Protein AF-0000000068895083 (afdb_homodimer)

Foldseek 3Di:
DQPDQLQLAQEEEEEEPAAPDPQANFVVVSVVSPHDVPHYTGYDYQWLQRQVVQVVVVVCCVVPVVRFKYKGKYWYDLLVQADCVPPVPNVFEFGDMFIDIDGDDPPVPAFFLFKFKDFDQVCQVAKHWDKDFQPPVPPVPPDPDPPPPPPTDDIDTHHIHHNVVVQLVCLLPVFLVQLVVGCVSSVHDPVLAQAEFEQPRDDVSQVSNCVVNVHDPVRYFAPCVPGGRNINRGRRVSVVVCVVVVNQDAQHWYWYKTADRSRIIMITTGGHD/DQPDQLQLAQEEEEEEPAAPDPQANFVVVSVVSPHDVPHYTGYDYQWLQRQVVQVVVVVCCVVPVVRFKYKGKYWYDLLVQADCVPPVPNVFEFTDMFIDIDGDDPPVPAFFLFKFKDFDQVCQVAKHWAKDFQPPCPPVPPDPDPPPPPPTDDIDTHHIHHDVVVQLVCLLPVFLVQLVVGCVSSVHDPVLAQAEFEQPRDDVSQVSNCVVSVHDPVRYFADCVPGGRNINRGRRVSVVVCVVVVNQDAQHWYWYKTADRSRIIMITTGGHD

InterPro domains:
  IPR013747 Beta-ketoacyl-[acyl-carrier-protein] synthase III, C-terminal [PF08541] (183-272)
  IPR013751 Beta-ketoacyl-[acyl-carrier-protein] synthase III, N-terminal [PF08545] (42-121)
  IPR016039 Thiolase-like [G3DSA:3.40.47.10] (1-273)
  IPR016039 Thiolase-like [SSF53901] (2-272)

Sequence (546 aa):
MAEVDPEDVDLVLMCTSTPDDLFGAAPQIQKALGCTKNPLAYDITAACSGFVLGLVSAACHIRGGGFKNVLVIGADSLSRFVDWIDRGSCILFGDAAGALVVQACDIEDDGLFSFDVHSDGDGRRHLNASIKDSQTNGELSSHGSVLGDFPPKQASYSCIQMNGKEVFRFAVKSVPQSIESALQKAGLPASSIDWLLLHQANQRIIDSVATRLQFPPERVISNLANYGNTSAASIPLALDEAVRSGKVKPGHTIAASGFGAGLTWGSAIIRWRMAEVDPEDVDLVLMCTSTPDDLFGAAPQIQKALGCTKNPLAYDITAACSGFVLGLVSAACHIRGGGFKNVLVIGADSLSRFVDWIDRGSCILFGDAAGALVVQACDIEDDGLFSFDVHSDGDGRRHLNASIKDSQTNGELSSHGSVLGDFPPKQASYSCIQMNGKEVFRFAVKSVPQSIESALQKAGLPASSIDWLLLHQANQRIIDSVATRLQFPPERVISNLANYGNTSAASIPLALDEAVRSGKVKPGHTIAASGFGAGLTWGSAIIRWR

Solvent-accessible surface area (backbone atoms only — not comparable to full-atom values): 26878 Å² total; per-residue (Å²): 134,83,84,67,56,47,70,60,42,47,32,33,40,29,10,30,48,50,54,61,20,53,32,36,44,21,15,46,51,44,42,75,62,58,37,77,78,30,33,27,32,31,23,33,20,25,24,23,13,10,32,53,52,39,51,54,48,45,48,6,31,31,66,38,61,70,45,47,28,28,40,35,29,10,33,24,52,49,70,44,34,47,46,73,81,39,75,91,55,42,76,41,56,19,65,41,63,22,61,48,76,48,65,63,67,58,80,93,65,59,33,72,58,28,59,28,67,30,16,39,24,75,41,33,84,35,25,45,18,40,52,38,72,46,62,66,84,53,67,70,65,81,76,79,67,82,79,56,77,72,69,72,51,67,40,36,54,44,47,62,43,70,39,63,69,61,50,48,55,48,46,52,54,50,48,49,53,28,45,52,50,12,29,56,70,47,70,47,61,78,84,63,49,60,31,43,38,46,40,39,72,49,70,68,53,53,53,48,31,32,54,74,66,69,45,63,70,90,36,48,58,79,55,41,93,79,49,34,20,16,41,14,7,29,46,39,39,42,48,50,52,34,39,76,71,58,73,50,45,74,68,38,26,33,42,35,34,17,49,40,30,32,23,21,35,31,16,36,34,32,42,41,117,134,83,84,66,57,46,70,60,42,46,33,35,41,29,9,32,47,50,54,59,20,53,33,37,44,21,16,45,50,44,41,74,61,59,38,77,79,31,34,27,33,31,21,34,19,25,24,22,14,11,32,52,52,38,52,53,48,47,48,7,31,31,68,38,60,72,44,47,28,28,38,35,28,9,32,23,51,50,71,44,35,48,47,74,82,41,76,89,53,43,76,41,56,19,64,41,63,22,62,48,75,50,63,62,68,57,78,93,64,59,35,72,60,29,59,29,66,30,16,39,24,75,40,33,85,35,26,44,19,40,52,38,72,47,60,66,81,54,66,72,66,83,76,80,67,82,78,57,76,72,69,72,53,66,39,35,54,43,48,62,44,70,39,63,69,60,49,48,55,47,47,53,54,50,48,48,51,27,45,50,49,10,30,58,72,46,71,45,61,78,84,63,47,57,31,40,36,48,38,40,72,48,69,68,53,53,52,48,30,32,56,75,66,68,45,65,69,91,35,48,57,78,58,40,93,79,49,34,20,15,42,13,6,29,46,39,39,42,49,50,54,34,40,76,70,59,72,50,46,74,69,38,27,32,42,35,34,16,50,40,32,32,23,21,36,31,18,37,35,31,42,41,118

Structure (mmCIF, N/CA/C/O backbone):
data_AF-0000000068895083-model_v1
#
loop_
_entity.id
_entity.type
_entity.pdbx_description
1 polymer '(rape) hypothetical protein'
#
loop_
_atom_site.group_PDB
_atom_site.id
_atom_site.type_symbol
_atom_site.label_atom_id
_atom_site.label_alt_id
_atom_site.label_comp_id
_atom_site.label_asym_id
_atom_site.label_entity_id
_atom_site.label_seq_id
_atom_site.pdbx_PDB_ins_code
_atom_site.Cartn_x
_atom_site.Cartn_y
_atom_site.Cartn_z
_atom_site.occupancy
_atom_site.B_iso_or_equiv
_atom_site.auth_seq_id
_atom_site.auth_comp_id
_atom_site.auth_asym_id
_atom_site.auth_atom_id
_atom_site.pdbx_PDB_model_num
ATOM 1 N N . MET A 1 1 ? 1.773 19.891 -15.195 1 70.06 1 MET A N 1
ATOM 2 C CA . MET A 1 1 ? 2.779 20.484 -14.312 1 70.06 1 MET A CA 1
ATOM 3 C C . MET A 1 1 ? 4.059 19.656 -14.32 1 70.06 1 MET A C 1
ATOM 5 O O . MET A 1 1 ? 5.152 20.188 -14.508 1 70.06 1 MET A O 1
ATOM 9 N N . ALA A 1 2 ? 4.031 18.359 -14.18 1 75.88 2 ALA A N 1
ATOM 10 C CA . ALA A 1 2 ? 5.254 17.562 -14.078 1 75.88 2 ALA A CA 1
ATOM 11 C C . ALA A 1 2 ? 5.91 17.391 -15.445 1 75.88 2 ALA A C 1
ATOM 13 O O . ALA A 1 2 ? 7.086 17.031 -15.539 1 75.88 2 ALA A O 1
ATOM 14 N N . GLU A 1 3 ? 5.156 17.672 -16.547 1 86.81 3 GLU A N 1
ATOM 15 C CA . GLU A 1 3 ? 5.656 17.562 -17.906 1 86.81 3 GLU A CA 1
ATOM 16 C C . GLU A 1 3 ? 6.234 16.172 -18.172 1 86.81 3 GLU A C 1
ATOM 18 O O . GLU A 1 3 ? 7.316 16.047 -18.75 1 86.81 3 GLU A O 1
ATOM 23 N N . VAL A 1 4 ? 5.672 15.203 -17.594 1 92.38 4 VAL A N 1
ATOM 24 C CA . VAL A 1 4 ? 5.996 13.805 -17.859 1 92.38 4 VAL A CA 1
ATOM 25 C C . VAL A 1 4 ? 4.898 13.18 -18.719 1 92.38 4 VAL A C 1
ATOM 27 O O . VAL A 1 4 ? 3.715 13.266 -18.391 1 92.38 4 VAL A O 1
ATOM 30 N N . ASP A 1 5 ? 5.273 12.617 -19.812 1 95.38 5 ASP A N 1
ATOM 31 C CA . ASP A 1 5 ? 4.324 11.922 -20.688 1 95.38 5 ASP A CA 1
ATOM 32 C C . ASP A 1 5 ? 3.717 10.719 -19.969 1 95.38 5 ASP A C 1
ATOM 34 O O . ASP A 1 5 ? 4.422 9.969 -19.281 1 95.38 5 ASP A O 1
ATOM 38 N N . PRO A 1 6 ? 2.416 10.578 -20.094 1 95.19 6 PRO A N 1
ATOM 39 C CA . PRO A 1 6 ? 1.775 9.414 -19.484 1 95.19 6 PRO A CA 1
ATOM 40 C C . PRO A 1 6 ? 2.479 8.102 -19.828 1 95.19 6 PRO A C 1
ATOM 42 O O . PRO A 1 6 ? 2.52 7.188 -19 1 95.19 6 PRO A O 1
ATOM 45 N N . GLU A 1 7 ? 3.09 8 -20.922 1 95.56 7 GLU A N 1
ATOM 46 C CA . GLU A 1 7 ? 3.76 6.785 -21.359 1 95.56 7 GLU A CA 1
ATOM 47 C C . GLU A 1 7 ? 5.059 6.555 -20.594 1 95.56 7 GLU A C 1
ATOM 49 O O . GLU A 1 7 ? 5.598 5.449 -20.594 1 95.56 7 GLU A O 1
ATOM 54 N N . ASP A 1 8 ? 5.523 7.609 -19.984 1 97.38 8 ASP A N 1
ATOM 55 C CA . ASP A 1 8 ? 6.785 7.504 -19.266 1 97.38 8 ASP A CA 1
ATOM 56 C C . ASP A 1 8 ? 6.547 7.18 -17.797 1 97.38 8 ASP A C 1
ATOM 58 O O . ASP A 1 8 ? 7.488 6.859 -17.062 1 97.38 8 ASP A O 1
ATOM 62 N N . VAL A 1 9 ? 5.273 7.199 -17.359 1 98.06 9 VAL A N 1
ATOM 63 C CA . VAL A 1 9 ? 4.949 6.793 -16 1 98.06 9 VAL A CA 1
ATOM 64 C C . VAL A 1 9 ? 5.043 5.273 -15.875 1 98.06 9 VAL A C 1
ATOM 66 O O . VAL A 1 9 ? 4.406 4.543 -16.641 1 98.06 9 VAL A O 1
ATOM 69 N N . ASP A 1 10 ? 5.844 4.816 -14.938 1 98.06 10 ASP A N 1
ATOM 70 C CA . ASP A 1 10 ? 5.988 3.367 -14.883 1 98.06 10 ASP A CA 1
ATOM 71 C C . ASP A 1 10 ? 5.473 2.812 -13.562 1 98.06 10 ASP A C 1
ATOM 73 O O . ASP A 1 10 ? 5.398 1.596 -13.375 1 98.06 10 ASP A O 1
ATOM 77 N N . LEU A 1 11 ? 5.07 3.73 -12.625 1 98.81 11 LEU A N 1
ATOM 78 C CA . LEU A 1 11 ? 4.445 3.311 -11.375 1 98.81 11 LEU A CA 1
ATOM 79 C C . LEU A 1 11 ? 3.477 4.371 -10.867 1 98.81 11 LEU A C 1
ATOM 81 O O . LEU A 1 11 ? 3.811 5.559 -10.844 1 98.81 11 LEU A O 1
ATOM 85 N N . VAL A 1 12 ? 2.283 3.988 -10.531 1 98.81 12 VAL A N 1
ATOM 86 C CA . VAL A 1 12 ? 1.29 4.84 -9.891 1 98.81 12 VAL A CA 1
ATOM 87 C C . VAL A 1 12 ? 1.004 4.328 -8.484 1 98.81 12 VAL A C 1
ATOM 89 O O . VAL A 1 12 ? 0.55 3.193 -8.305 1 98.81 12 VAL A O 1
ATOM 92 N N . LEU A 1 13 ? 1.306 5.129 -7.488 1 98.88 13 LEU A N 1
ATOM 93 C CA . LEU A 1 13 ? 0.979 4.84 -6.098 1 98.88 13 LEU A CA 1
ATOM 94 C C . LEU A 1 13 ? -0.183 5.707 -5.621 1 98.88 13 LEU A C 1
ATOM 96 O O . LEU A 1 13 ? -0.051 6.93 -5.52 1 98.88 13 LEU A O 1
ATOM 100 N N . MET A 1 14 ? -1.278 5.09 -5.379 1 98.88 14 MET A N 1
ATOM 101 C CA . MET A 1 14 ? -2.451 5.781 -4.848 1 98.88 14 MET A CA 1
ATOM 102 C C . MET A 1 14 ? -2.537 5.621 -3.334 1 98.88 14 MET A C 1
ATOM 104 O O . MET A 1 14 ? -2.928 4.562 -2.838 1 98.88 14 MET A O 1
ATOM 108 N N . CYS A 1 15 ? -2.207 6.664 -2.645 1 98.94 15 CYS A N 1
ATOM 109 C CA . CYS A 1 15 ? -2.338 6.672 -1.191 1 98.94 15 CYS A CA 1
ATOM 110 C C . CYS A 1 15 ? -3.738 7.098 -0.771 1 98.94 15 CYS A C 1
ATOM 112 O O . CYS A 1 15 ? -4.094 8.273 -0.883 1 98.94 15 CYS A O 1
ATOM 114 N N . THR A 1 16 ? -4.535 6.109 -0.3 1 98.81 16 THR A N 1
ATOM 115 C CA . THR A 1 16 ? -5.934 6.387 0.008 1 98.81 16 THR A CA 1
ATOM 116 C C . THR A 1 16 ? -6.465 5.406 1.047 1 98.81 16 THR A C 1
ATOM 118 O O . THR A 1 16 ? -5.953 4.289 1.174 1 98.81 16 THR A O 1
ATOM 121 N N . SER A 1 17 ? -7.418 5.871 1.796 1 98.5 17 SER A N 1
ATOM 122 C CA . SER A 1 17 ? -8.195 5.008 2.676 1 98.5 17 SER A CA 1
ATOM 123 C C . SER A 1 17 ? -9.625 4.836 2.162 1 98.5 17 SER A C 1
ATOM 125 O O . SER A 1 17 ? -10.398 4.059 2.721 1 98.5 17 SER A O 1
ATOM 127 N N . THR A 1 18 ? -10.008 5.531 1.107 1 97.62 18 THR A N 1
ATOM 128 C CA . THR A 1 18 ? -11.383 5.539 0.63 1 97.62 18 THR A CA 1
ATOM 129 C C . THR A 1 18 ? -11.438 5.277 -0.872 1 97.62 18 THR A C 1
ATOM 131 O O . THR A 1 18 ? -12.039 6.055 -1.621 1 97.62 18 THR A O 1
ATOM 134 N N . PRO A 1 19 ? -10.852 4.164 -1.29 1 97.75 19 PRO A N 1
ATOM 135 C CA . PRO A 1 19 ? -10.898 3.893 -2.729 1 97.75 19 PRO A CA 1
ATOM 136 C C . PRO A 1 19 ? -12.312 3.658 -3.238 1 97.75 19 PRO A C 1
ATOM 138 O O . PRO A 1 19 ? -13.188 3.232 -2.477 1 97.75 19 PRO A O 1
ATOM 141 N N . ASP A 1 20 ? -12.547 3.869 -4.523 1 96.5 20 ASP A N 1
ATOM 142 C CA . ASP A 1 20 ? -13.852 3.678 -5.141 1 96.5 20 ASP A CA 1
ATOM 143 C C . ASP A 1 20 ? -14.102 2.203 -5.457 1 96.5 20 ASP A C 1
ATOM 145 O O . ASP A 1 20 ? -15.188 1.836 -5.918 1 96.5 20 ASP A O 1
ATOM 149 N N . ASP A 1 21 ? -13.094 1.43 -5.273 1 98 21 ASP A N 1
ATOM 150 C CA . ASP A 1 21 ? -13.141 -0.014 -5.48 1 98 21 ASP A CA 1
ATOM 151 C C . ASP A 1 21 ? -12.391 -0.758 -4.383 1 98 21 ASP A C 1
ATOM 153 O O . ASP A 1 21 ? -11.258 -0.404 -4.047 1 98 21 ASP A O 1
ATOM 157 N N . LEU A 1 22 ? -13.086 -1.75 -3.836 1 97.38 22 LEU A N 1
ATOM 158 C CA . LEU A 1 22 ? -12.531 -2.549 -2.75 1 97.38 22 LEU A CA 1
ATOM 159 C C . LEU A 1 22 ? -11.148 -3.08 -3.119 1 97.38 22 LEU A C 1
ATOM 161 O O . LEU A 1 22 ? -10.281 -3.211 -2.254 1 97.38 22 LEU A O 1
ATOM 165 N N . PHE A 1 23 ? -10.836 -3.311 -4.367 1 98.38 23 PHE A N 1
ATOM 166 C CA . PHE A 1 23 ? -9.617 -3.947 -4.84 1 98.38 23 PHE A CA 1
ATOM 167 C C . PHE A 1 23 ? -8.578 -2.902 -5.223 1 98.38 23 PHE A C 1
ATOM 169 O O . PHE A 1 23 ? -7.5 -3.242 -5.719 1 98.38 23 PHE A O 1
ATOM 176 N N . GLY A 1 24 ? -8.852 -1.625 -4.945 1 97.75 24 GLY A N 1
ATOM 177 C CA . GLY A 1 24 ? -7.918 -0.548 -5.242 1 97.75 24 GLY A CA 1
ATOM 178 C C . GLY A 1 24 ? -8.406 0.384 -6.332 1 97.75 24 GLY A C 1
ATOM 179 O O . GLY A 1 24 ? -9.312 0.032 -7.094 1 97.75 24 GLY A O 1
ATOM 180 N N . ALA A 1 25 ? -7.816 1.555 -6.441 1 97.69 25 ALA A N 1
ATOM 181 C CA . ALA A 1 25 ? -8.258 2.588 -7.375 1 97.69 25 ALA A CA 1
ATOM 182 C C . ALA A 1 25 ? -7.125 2.99 -8.32 1 97.69 25 ALA A C 1
ATOM 184 O O . ALA A 1 25 ? -7.363 3.619 -9.352 1 97.69 25 ALA A O 1
ATOM 185 N N . ALA A 1 26 ? -5.926 2.623 -8.023 1 98.81 26 ALA A N 1
ATOM 186 C CA . ALA A 1 26 ? -4.746 3.127 -8.727 1 98.81 26 ALA A CA 1
ATOM 187 C C . ALA A 1 26 ? -4.805 2.789 -10.211 1 98.81 26 ALA A C 1
ATOM 189 O O . ALA A 1 26 ? -4.527 3.641 -11.055 1 98.81 26 ALA A O 1
ATOM 190 N N . PRO A 1 27 ? -5.199 1.546 -10.578 1 98.5 27 PRO A N 1
ATOM 191 C CA . PRO A 1 27 ? -5.211 1.224 -12.008 1 98.5 27 PRO A CA 1
ATOM 192 C C . PRO A 1 27 ? -6.16 2.115 -12.805 1 98.5 27 PRO A C 1
ATOM 194 O O . PRO A 1 27 ? -5.906 2.396 -13.977 1 98.5 27 PRO A O 1
ATOM 197 N N . GLN A 1 28 ? -7.188 2.604 -12.18 1 97.5 28 GLN A N 1
ATOM 198 C CA . GLN A 1 28 ? -8.117 3.486 -12.875 1 97.5 28 GLN A CA 1
ATOM 199 C C . GLN A 1 28 ? -7.469 4.832 -13.188 1 97.5 28 GLN A C 1
ATOM 201 O O . GLN A 1 28 ? -7.828 5.488 -14.164 1 97.5 28 GLN A O 1
ATOM 206 N N . ILE A 1 29 ? -6.578 5.215 -12.312 1 97.69 29 ILE A N 1
ATOM 207 C CA . ILE A 1 29 ? -5.859 6.461 -12.555 1 97.69 29 ILE A CA 1
ATOM 208 C C . ILE A 1 29 ? -4.949 6.305 -13.773 1 97.69 29 ILE A C 1
ATOM 210 O O . ILE A 1 29 ? -4.871 7.203 -14.617 1 97.69 29 ILE A O 1
ATOM 214 N N . GLN A 1 30 ? -4.254 5.184 -13.781 1 96.12 30 GLN A N 1
ATOM 215 C CA . GLN A 1 30 ? -3.408 4.895 -14.938 1 96.12 30 GLN A CA 1
ATOM 216 C C . GLN A 1 30 ? -4.211 4.957 -16.234 1 96.12 30 GLN A C 1
ATOM 218 O O . GLN A 1 30 ? -3.758 5.547 -17.219 1 96.12 30 GLN A O 1
ATOM 223 N N . LYS A 1 31 ? -5.355 4.336 -16.266 1 97 31 LYS A N 1
ATOM 224 C CA . LYS A 1 31 ? -6.242 4.367 -17.422 1 97 31 LYS A CA 1
ATOM 225 C C . LYS A 1 31 ? -6.656 5.793 -17.766 1 97 31 LYS A C 1
ATOM 227 O O . LYS A 1 31 ? -6.582 6.207 -18.922 1 97 31 LYS A O 1
ATOM 232 N N . ALA A 1 32 ? -7.09 6.559 -16.766 1 97.25 32 ALA A N 1
ATOM 233 C CA . ALA A 1 32 ? -7.582 7.918 -16.953 1 97.25 32 ALA A CA 1
ATOM 234 C C . ALA A 1 32 ? -6.488 8.82 -17.516 1 97.25 32 ALA A C 1
ATOM 236 O O . ALA A 1 32 ? -6.777 9.75 -18.266 1 97.25 32 ALA A O 1
ATOM 237 N N . LEU A 1 33 ? -5.246 8.5 -17.172 1 96.31 33 LEU A N 1
ATOM 238 C CA . LEU A 1 33 ? -4.113 9.297 -17.625 1 96.31 33 LEU A CA 1
ATOM 239 C C . LEU A 1 33 ? -3.75 8.938 -19.078 1 96.31 33 LEU A C 1
ATOM 241 O O . LEU A 1 33 ? -3.023 9.68 -19.734 1 96.31 33 LEU A O 1
ATOM 245 N N . GLY A 1 34 ? -4.219 7.746 -19.5 1 95.81 34 GLY A N 1
ATOM 246 C CA . GLY A 1 34 ? -3.939 7.316 -20.859 1 95.81 34 GLY A CA 1
ATOM 247 C C . GLY A 1 34 ? -2.654 6.52 -20.984 1 95.81 34 GLY A C 1
ATOM 248 O O . GLY A 1 34 ? -2.055 6.465 -22.062 1 95.81 34 GLY A O 1
ATOM 249 N N . CYS A 1 35 ? -2.236 5.953 -19.906 1 95.38 35 CYS A N 1
ATOM 250 C CA . CYS A 1 35 ? -1.053 5.102 -19.984 1 95.38 35 CYS A CA 1
ATOM 251 C C . CYS A 1 35 ? -1.323 3.863 -20.828 1 95.38 35 CYS A C 1
ATOM 253 O O . CYS A 1 35 ? -2.277 3.127 -20.562 1 95.38 35 CYS A O 1
ATOM 255 N N . THR A 1 36 ? -0.454 3.545 -21.734 1 94.44 36 THR A N 1
ATOM 256 C CA . THR A 1 36 ? -0.737 2.428 -22.625 1 94.44 36 THR A CA 1
ATOM 257 C C . THR A 1 36 ? 0.295 1.317 -22.453 1 94.44 36 THR A C 1
ATOM 259 O O . THR A 1 36 ? 0.132 0.219 -22.984 1 94.44 36 THR A O 1
ATOM 262 N N . LYS A 1 37 ? 1.349 1.56 -21.672 1 96 37 LYS A N 1
ATOM 263 C CA . LYS A 1 37 ? 2.396 0.559 -21.484 1 96 37 LYS A CA 1
ATOM 264 C C . LYS A 1 37 ? 2.17 -0.257 -20.219 1 96 37 LYS A C 1
ATOM 266 O O . LYS A 1 37 ? 3.086 -0.918 -19.734 1 96 37 LYS A O 1
ATOM 271 N N . ASN A 1 38 ? 1.029 -0.113 -19.625 1 96.94 38 ASN A N 1
ATOM 272 C CA . ASN A 1 38 ? 0.59 -0.896 -18.469 1 96.94 38 ASN A CA 1
ATOM 273 C C . ASN A 1 38 ? 1.534 -0.727 -17.281 1 96.94 38 ASN A C 1
ATOM 275 O O . ASN A 1 38 ? 1.977 -1.713 -16.688 1 96.94 38 ASN A O 1
ATOM 279 N N . PRO A 1 39 ? 1.777 0.542 -16.906 1 98.19 39 PRO A N 1
ATOM 280 C CA . PRO A 1 39 ? 2.586 0.713 -15.695 1 98.19 39 PRO A CA 1
ATOM 281 C C . PRO A 1 39 ? 1.948 0.075 -14.469 1 98.19 39 PRO A C 1
ATOM 283 O O . PRO A 1 39 ? 0.721 -0.021 -14.383 1 98.19 39 PRO A O 1
ATOM 286 N N . LEU A 1 40 ? 2.789 -0.381 -13.57 1 98.75 40 LEU A N 1
ATOM 287 C CA . LEU A 1 40 ? 2.273 -0.869 -12.297 1 98.75 40 LEU A CA 1
ATOM 288 C C . LEU A 1 40 ? 1.47 0.215 -11.586 1 98.75 40 LEU A C 1
ATOM 290 O O . LEU A 1 40 ? 1.85 1.388 -11.602 1 98.75 40 LEU A O 1
ATOM 294 N N . ALA A 1 41 ? 0.334 -0.151 -11 1 98.88 41 ALA A N 1
ATOM 295 C CA . ALA A 1 41 ? -0.497 0.746 -10.203 1 98.88 41 ALA A CA 1
ATOM 296 C C . ALA A 1 41 ? -1.129 0.006 -9.023 1 98.88 41 ALA A C 1
ATOM 298 O O . ALA A 1 41 ? -1.795 -1.015 -9.211 1 98.88 41 ALA A O 1
ATOM 299 N N . TYR A 1 42 ? -0.93 0.509 -7.797 1 98.88 42 TYR A N 1
ATOM 300 C CA . TYR A 1 42 ? -1.561 -0.117 -6.641 1 98.88 42 TYR A CA 1
ATOM 301 C C . TYR A 1 42 ? -1.772 0.895 -5.52 1 98.88 42 TYR A C 1
ATOM 303 O O . TYR A 1 42 ? -1.27 2.018 -5.586 1 98.88 42 TYR A O 1
ATOM 311 N N . ASP A 1 43 ? -2.561 0.551 -4.535 1 98.88 43 ASP A N 1
ATOM 312 C CA . ASP A 1 43 ? -2.904 1.46 -3.447 1 98.88 43 ASP A CA 1
ATOM 313 C C . ASP A 1 43 ? -2.027 1.206 -2.223 1 98.88 43 ASP A C 1
ATOM 315 O O . ASP A 1 43 ? -1.68 0.061 -1.929 1 98.88 43 ASP A O 1
ATOM 319 N N . ILE A 1 44 ? -1.729 2.264 -1.551 1 98.88 44 ILE A N 1
ATOM 320 C CA . ILE A 1 44 ? -1.139 2.262 -0.216 1 98.88 44 ILE A CA 1
ATOM 321 C C . ILE A 1 44 ? -2.139 2.822 0.792 1 98.88 44 ILE A C 1
ATOM 323 O O . ILE A 1 44 ? -2.684 3.912 0.594 1 98.88 44 ILE A O 1
ATOM 327 N N . THR A 1 45 ? -2.367 2.062 1.84 1 98.88 45 THR A N 1
ATOM 328 C CA . THR A 1 45 ? -3.279 2.547 2.869 1 98.88 45 THR A CA 1
ATOM 329 C C . THR A 1 45 ? -2.541 2.762 4.188 1 98.88 45 THR A C 1
ATOM 331 O O . THR A 1 45 ? -2.07 1.805 4.805 1 98.88 45 THR A O 1
ATOM 334 N N . ALA A 1 46 ? -2.445 3.975 4.566 1 98.56 46 ALA A N 1
ATOM 335 C CA . ALA A 1 46 ? -1.884 4.434 5.836 1 98.56 46 ALA A CA 1
ATOM 336 C C . ALA A 1 46 ? -2.529 5.742 6.277 1 98.56 46 ALA A C 1
ATOM 338 O O . ALA A 1 46 ? -1.845 6.648 6.762 1 98.56 46 ALA A O 1
ATOM 339 N N . ALA A 1 47 ? -3.742 5.898 6.008 1 97.81 47 ALA A N 1
ATOM 340 C CA . ALA A 1 47 ? -4.555 7.047 6.402 1 97.81 47 ALA A CA 1
ATOM 341 C C . ALA A 1 47 ? -3.838 8.359 6.086 1 97.81 47 ALA A C 1
ATOM 343 O O . ALA A 1 47 ? -3.367 8.562 4.965 1 97.81 47 ALA A O 1
ATOM 344 N N . CYS A 1 48 ? -3.818 9.273 7.074 1 98.31 48 CYS A N 1
ATOM 345 C CA . CYS A 1 48 ? -3.336 10.633 6.875 1 98.31 48 CYS A CA 1
ATOM 346 C C . CYS A 1 48 ? -1.831 10.648 6.641 1 98.31 48 CYS A C 1
ATOM 348 O O . CYS A 1 48 ? -1.29 11.633 6.121 1 98.31 48 CYS A O 1
ATOM 350 N N . SER A 1 49 ? -1.155 9.602 7.008 1 98.75 49 SER A N 1
ATOM 351 C CA . SER A 1 49 ? 0.282 9.531 6.77 1 98.75 49 SER A CA 1
ATOM 352 C C . SER A 1 49 ? 0.587 8.93 5.398 1 98.75 49 SER A C 1
ATOM 354 O O . SER A 1 49 ? 1.75 8.836 5.004 1 98.75 49 SER A O 1
ATOM 356 N N . GLY A 1 50 ? -0.43 8.578 4.684 1 98.81 50 GLY A N 1
ATOM 357 C CA . GLY A 1 50 ? -0.294 7.805 3.459 1 98.81 50 GLY A CA 1
ATOM 358 C C . GLY A 1 50 ? 0.631 8.445 2.443 1 98.81 50 GLY A C 1
ATOM 359 O O . GLY A 1 50 ? 1.47 7.773 1.843 1 98.81 50 GLY A O 1
ATOM 360 N N . PHE A 1 51 ? 0.494 9.75 2.27 1 98.94 51 PHE A N 1
ATOM 361 C CA . PHE A 1 51 ? 1.251 10.406 1.209 1 98.94 51 PHE A CA 1
ATOM 362 C C . PHE A 1 51 ? 2.746 10.352 1.499 1 98.94 51 PHE A C 1
ATOM 364 O O . PHE A 1 51 ? 3.551 10.102 0.599 1 98.94 51 PHE A O 1
ATOM 371 N N . VAL A 1 52 ? 3.168 10.594 2.727 1 98.94 52 VAL A N 1
ATOM 372 C CA . VAL A 1 52 ? 4.578 10.547 3.096 1 98.94 52 VAL A CA 1
ATOM 373 C C . VAL A 1 52 ? 5.121 9.133 2.889 1 98.94 52 VAL A C 1
ATOM 375 O O . VAL A 1 52 ? 6.234 8.961 2.383 1 98.94 52 VAL A O 1
ATOM 378 N N . LEU A 1 53 ? 4.312 8.18 3.287 1 98.81 53 LEU A N 1
ATOM 379 C CA . LEU A 1 53 ? 4.73 6.797 3.062 1 98.81 53 LEU A CA 1
ATOM 380 C C . LEU A 1 53 ? 4.805 6.488 1.57 1 98.81 53 LEU A C 1
ATOM 382 O O . LEU A 1 53 ? 5.652 5.703 1.137 1 98.81 53 LEU A O 1
ATOM 386 N N . GLY A 1 54 ? 3.854 7.078 0.818 1 98.88 54 GLY A N 1
ATOM 387 C CA . GLY A 1 54 ? 3.932 6.969 -0.63 1 98.88 54 GLY A CA 1
ATOM 388 C C . GLY A 1 54 ? 5.219 7.535 -1.203 1 98.88 54 GLY A C 1
ATOM 389 O O . GLY A 1 54 ? 5.82 6.938 -2.096 1 98.88 54 GLY A O 1
ATOM 390 N N . LEU A 1 55 ? 5.691 8.656 -0.694 1 98.88 55 LEU A N 1
ATOM 391 C CA . LEU A 1 55 ? 6.945 9.258 -1.14 1 98.88 55 LEU A CA 1
ATOM 392 C C . LEU A 1 55 ? 8.125 8.344 -0.834 1 98.88 55 LEU A C 1
ATOM 394 O O . LEU A 1 55 ? 8.977 8.117 -1.694 1 98.88 55 LEU A O 1
ATOM 398 N N . VAL A 1 56 ? 8.125 7.824 0.361 1 98.81 56 VAL A N 1
ATOM 399 C CA . VAL A 1 56 ? 9.195 6.926 0.779 1 98.81 56 VAL A CA 1
ATOM 400 C C . VAL A 1 56 ? 9.18 5.668 -0.085 1 98.81 56 VAL A C 1
ATOM 402 O O . VAL A 1 56 ? 10.234 5.219 -0.552 1 98.81 56 VAL A O 1
ATOM 405 N N . SER A 1 57 ? 7.992 5.148 -0.307 1 98.88 57 SER A N 1
ATOM 406 C CA . SER A 1 57 ? 7.859 3.961 -1.146 1 98.88 57 SER A CA 1
ATOM 407 C C . SER A 1 57 ? 8.336 4.238 -2.57 1 98.88 57 SER A C 1
ATOM 409 O O . SER A 1 57 ? 9.016 3.408 -3.172 1 98.88 57 SER A O 1
ATOM 411 N N . ALA A 1 58 ? 7.926 5.391 -3.088 1 98.88 58 ALA A N 1
ATOM 412 C CA . ALA A 1 58 ? 8.367 5.77 -4.43 1 98.88 58 ALA A CA 1
ATOM 413 C C . ALA A 1 58 ? 9.891 5.797 -4.516 1 98.88 58 ALA A C 1
ATOM 415 O O . ALA A 1 58 ? 10.477 5.246 -5.453 1 98.88 58 ALA A O 1
ATOM 416 N N . ALA A 1 59 ? 10.516 6.387 -3.562 1 98.75 59 ALA A N 1
ATOM 417 C CA . ALA A 1 59 ? 11.977 6.453 -3.537 1 98.75 59 ALA A CA 1
ATOM 418 C C . ALA A 1 59 ? 12.586 5.055 -3.484 1 98.75 59 ALA A C 1
ATOM 420 O O . ALA A 1 59 ? 13.57 4.777 -4.168 1 98.75 59 ALA A O 1
ATOM 421 N N . CYS A 1 60 ? 12 4.18 -2.648 1 98.75 60 CYS A N 1
ATOM 422 C CA . CYS A 1 60 ? 12.492 2.811 -2.545 1 98.75 60 CYS A CA 1
ATOM 423 C C . CYS A 1 60 ? 12.367 2.086 -3.881 1 98.75 60 CYS A C 1
ATOM 425 O O . CYS A 1 60 ? 13.281 1.37 -4.293 1 98.75 60 CYS A O 1
ATOM 427 N N . HIS A 1 61 ? 11.227 2.279 -4.543 1 98.88 61 HIS A N 1
ATOM 428 C CA . HIS A 1 61 ? 11.008 1.632 -5.828 1 98.88 61 HIS A CA 1
ATOM 429 C C . HIS A 1 61 ? 12.008 2.125 -6.871 1 98.88 61 HIS A C 1
ATOM 431 O O . HIS A 1 61 ? 12.461 1.354 -7.719 1 98.88 61 HIS A O 1
ATOM 437 N N . ILE A 1 62 ? 12.328 3.383 -6.805 1 98.75 62 ILE A N 1
ATOM 438 C CA . ILE A 1 62 ? 13.305 3.943 -7.734 1 98.75 62 ILE A CA 1
ATOM 439 C C . ILE A 1 62 ? 14.695 3.422 -7.402 1 98.75 62 ILE A C 1
ATOM 441 O O . ILE A 1 62 ? 15.375 2.855 -8.258 1 98.75 62 ILE A O 1
ATOM 445 N N . ARG A 1 63 ? 15.133 3.51 -6.195 1 98.38 63 ARG A N 1
ATOM 446 C CA . ARG A 1 63 ? 16.484 3.164 -5.762 1 98.38 63 ARG A CA 1
ATOM 447 C C . ARG A 1 63 ? 16.719 1.661 -5.855 1 98.38 63 ARG A C 1
ATOM 449 O O . ARG A 1 63 ? 17.828 1.223 -6.195 1 98.38 63 ARG A O 1
ATOM 456 N N . GLY A 1 64 ? 15.648 0.896 -5.57 1 97.44 64 GLY A N 1
ATOM 457 C CA . GLY A 1 64 ? 15.852 -0.532 -5.387 1 97.44 64 GLY A CA 1
ATOM 458 C C . GLY A 1 64 ? 15.109 -1.378 -6.402 1 97.44 64 GLY A C 1
ATOM 459 O O . GLY A 1 64 ? 15.359 -2.58 -6.52 1 97.44 64 GLY A O 1
ATOM 460 N N . GLY A 1 65 ? 14.195 -0.738 -7.168 1 97.12 65 GLY A N 1
ATOM 461 C CA . GLY A 1 65 ? 13.359 -1.511 -8.078 1 97.12 65 GLY A CA 1
ATOM 462 C C . GLY A 1 65 ? 13.547 -1.121 -9.531 1 97.12 65 GLY A C 1
ATOM 463 O O . GLY A 1 65 ? 13.016 -1.778 -10.43 1 97.12 65 GLY A O 1
ATOM 464 N N . GLY A 1 66 ? 14.234 -0.041 -9.766 1 97.44 66 GLY A N 1
ATOM 465 C CA . GLY A 1 66 ? 14.539 0.348 -11.133 1 97.44 66 GLY A CA 1
ATOM 466 C C . GLY A 1 66 ? 13.445 1.181 -11.773 1 97.44 66 GLY A C 1
ATOM 467 O O . GLY A 1 66 ? 13.484 1.447 -12.977 1 97.44 66 GLY A O 1
ATOM 468 N N . PHE A 1 67 ? 12.453 1.535 -11.07 1 98.62 67 PHE A N 1
ATOM 469 C CA . PHE A 1 67 ? 11.438 2.443 -11.586 1 98.62 67 PHE A CA 1
ATOM 470 C C . PHE A 1 67 ? 12.023 3.832 -11.82 1 98.62 67 PHE A C 1
ATOM 472 O O . PHE A 1 67 ? 13.031 4.195 -11.211 1 98.62 67 PHE A O 1
ATOM 479 N N . LYS A 1 68 ? 11.375 4.641 -12.68 1 98.5 68 LYS A N 1
ATOM 480 C CA . LYS A 1 68 ? 12 5.895 -13.086 1 98.5 68 LYS A CA 1
ATOM 481 C C . LYS A 1 68 ? 11.078 7.082 -12.828 1 98.5 68 LYS A C 1
ATOM 483 O O . LYS A 1 68 ? 11.531 8.148 -12.398 1 98.5 68 LYS A O 1
ATOM 488 N N . ASN A 1 69 ? 9.836 6.973 -13.234 1 98.62 69 ASN A N 1
ATOM 489 C CA . ASN A 1 69 ? 8.82 8.008 -13.062 1 98.62 69 ASN A CA 1
ATOM 490 C C . ASN A 1 69 ? 7.613 7.492 -12.289 1 98.62 69 ASN A C 1
ATOM 492 O O . ASN A 1 69 ? 6.75 6.824 -12.859 1 98.62 69 ASN A O 1
ATOM 496 N N . VAL A 1 70 ? 7.559 7.906 -11.016 1 98.81 70 VAL A N 1
ATOM 497 C CA . VAL A 1 70 ? 6.512 7.395 -10.133 1 98.81 70 VAL A CA 1
ATOM 498 C C . VAL A 1 70 ? 5.52 8.508 -9.805 1 98.81 70 VAL A C 1
ATOM 500 O O . VAL A 1 70 ? 5.914 9.578 -9.328 1 98.81 70 VAL A O 1
ATOM 503 N N . LEU A 1 71 ? 4.262 8.289 -10.141 1 98.75 71 LEU A N 1
ATOM 504 C CA . LEU A 1 71 ? 3.189 9.195 -9.742 1 98.75 71 LEU A CA 1
ATOM 505 C C . LEU A 1 71 ? 2.662 8.828 -8.352 1 98.75 71 LEU A C 1
ATOM 507 O O . LEU A 1 71 ? 2.107 7.746 -8.164 1 98.75 71 LEU A O 1
ATOM 511 N N . VAL A 1 72 ? 2.885 9.688 -7.383 1 98.88 72 VAL A N 1
ATOM 512 C CA . VAL A 1 72 ? 2.379 9.492 -6.027 1 98.88 72 VAL A CA 1
ATOM 513 C C . VAL A 1 72 ? 1.162 10.383 -5.797 1 98.88 72 VAL A C 1
ATOM 515 O O . VAL A 1 72 ? 1.251 11.609 -5.918 1 98.88 72 VAL A O 1
ATOM 518 N N . ILE A 1 73 ? 0.053 9.75 -5.438 1 98.88 73 ILE A N 1
ATOM 519 C CA . ILE A 1 73 ? -1.208 10.469 -5.285 1 98.88 73 ILE A CA 1
ATOM 520 C C . ILE A 1 73 ? -1.72 10.32 -3.857 1 98.88 73 ILE A C 1
ATOM 522 O O . ILE A 1 73 ? -1.733 9.211 -3.311 1 98.88 73 ILE A O 1
ATOM 526 N N . GLY A 1 74 ? -2.025 11.383 -3.195 1 98.88 74 GLY A N 1
ATOM 527 C CA . GLY A 1 74 ? -2.871 11.375 -2.014 1 98.88 74 GLY A CA 1
ATOM 528 C C . GLY A 1 74 ? -4.301 11.789 -2.303 1 98.88 74 GLY A C 1
ATOM 529 O O . GLY A 1 74 ? -4.543 12.859 -2.859 1 98.88 74 GLY A O 1
ATOM 530 N N . ALA A 1 75 ? -5.246 10.906 -1.965 1 98.75 75 ALA A N 1
ATOM 531 C CA . ALA A 1 75 ? -6.648 11.219 -2.24 1 98.75 75 ALA A CA 1
ATOM 532 C C . ALA A 1 75 ? -7.57 10.484 -1.269 1 98.75 75 ALA A C 1
ATOM 534 O O . ALA A 1 75 ? -7.449 9.273 -1.076 1 98.75 75 ALA A O 1
ATOM 535 N N . ASP A 1 76 ? -8.516 11.273 -0.703 1 98.25 76 ASP A N 1
ATOM 536 C CA . ASP A 1 76 ? -9.516 10.648 0.156 1 98.25 76 ASP A CA 1
ATOM 537 C C . ASP A 1 76 ? -10.852 11.383 0.068 1 98.25 76 ASP A C 1
ATOM 539 O O . ASP A 1 76 ? -10.883 12.609 -0.003 1 98.25 76 ASP A O 1
ATOM 543 N N . SER A 1 77 ? -11.914 10.633 0.008 1 96.25 77 SER A N 1
ATOM 544 C CA . SER A 1 77 ? -13.281 11.102 0.206 1 96.25 77 SER A CA 1
ATOM 545 C C . SER A 1 77 ? -13.812 10.695 1.576 1 96.25 77 SER A C 1
ATOM 547 O O . SER A 1 77 ? -14.719 9.867 1.675 1 96.25 77 SER A O 1
ATOM 549 N N . LEU A 1 78 ? -13.344 11.359 2.578 1 94.81 78 LEU A N 1
ATOM 550 C CA . LEU A 1 78 ? -13.672 10.984 3.949 1 94.81 78 LEU A CA 1
ATOM 551 C C . LEU A 1 78 ? -15.125 11.312 4.266 1 94.81 78 LEU A C 1
ATOM 553 O O . LEU A 1 78 ? -15.719 10.711 5.164 1 94.81 78 LEU A O 1
ATOM 557 N N . SER A 1 79 ? -15.703 12.227 3.562 1 92.31 79 SER A N 1
ATOM 558 C CA . SER A 1 79 ? -17.094 12.617 3.766 1 92.31 79 SER A CA 1
ATOM 559 C C . SER A 1 79 ? -18.016 11.414 3.676 1 92.31 79 SER A C 1
ATOM 561 O O . SER A 1 79 ? -19.109 11.406 4.266 1 92.31 79 SER A O 1
ATOM 563 N N . ARG A 1 80 ? -17.594 10.383 3.006 1 92.12 80 ARG A N 1
ATOM 564 C CA . ARG A 1 80 ? -18.375 9.172 2.816 1 92.12 80 ARG A CA 1
ATOM 565 C C . ARG A 1 80 ? -18.438 8.352 4.098 1 92.12 80 ARG A C 1
ATOM 567 O O . ARG A 1 80 ? -19.266 7.449 4.227 1 92.12 80 ARG A O 1
ATOM 574 N N . PHE A 1 81 ? -17.578 8.703 5.059 1 93.31 81 PHE A N 1
ATOM 575 C CA . PHE A 1 81 ? -17.453 7.871 6.246 1 93.31 81 PHE A CA 1
ATOM 576 C C . PHE A 1 81 ? -17.516 8.719 7.512 1 93.31 81 PHE A C 1
ATOM 578 O O . PHE A 1 81 ? -16.969 8.352 8.547 1 93.31 81 PHE A O 1
ATOM 585 N N . VAL A 1 82 ? -18.078 9.867 7.375 1 91.94 82 VAL A N 1
ATOM 586 C CA . VAL A 1 82 ? -18.25 10.773 8.508 1 91.94 82 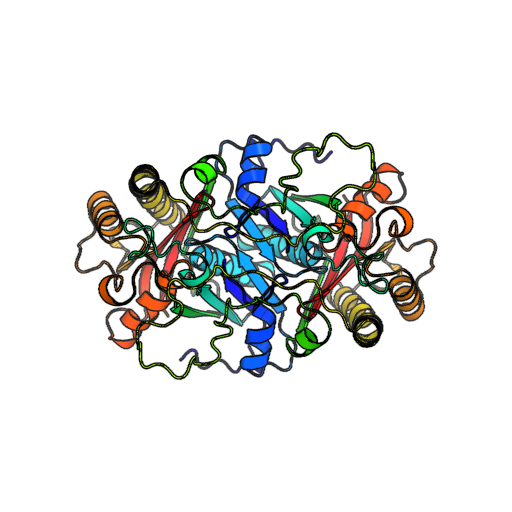VAL A CA 1
ATOM 587 C C . VAL A 1 82 ? -19.672 10.664 9.047 1 91.94 82 VAL A C 1
ATOM 589 O O . VAL A 1 82 ? -20.625 10.523 8.281 1 91.94 82 VAL A O 1
ATOM 592 N N . ASP A 1 83 ? -19.734 10.75 10.398 1 89.69 83 ASP A N 1
ATOM 593 C CA . ASP A 1 83 ? -21.047 10.906 11.031 1 89.69 83 ASP A CA 1
ATOM 594 C C . ASP A 1 83 ? -21.484 12.367 11.023 1 89.69 83 ASP A C 1
ATOM 596 O O . ASP A 1 83 ? -21.062 13.156 11.883 1 89.69 83 ASP A O 1
ATOM 600 N N . TRP A 1 84 ? -22.359 12.68 10.258 1 87.75 84 TRP A N 1
ATOM 601 C CA . TRP A 1 84 ? -22.719 14.07 10 1 87.75 84 TRP A CA 1
ATOM 602 C C . TRP A 1 84 ? -23.609 14.617 11.109 1 87.75 84 TRP A C 1
ATOM 604 O O . TRP A 1 84 ? -23.875 15.82 11.164 1 87.75 84 TRP A O 1
ATOM 614 N N . ILE A 1 85 ? -23.922 13.711 11.938 1 82.75 85 ILE A N 1
ATOM 615 C CA . ILE A 1 85 ? -24.734 14.203 13.047 1 82.75 85 ILE A CA 1
ATOM 616 C C . ILE A 1 85 ? -23.859 14.438 14.266 1 82.75 85 ILE A C 1
ATOM 618 O O . ILE A 1 85 ? -24.297 15.016 15.266 1 82.75 85 ILE A O 1
ATOM 622 N N . ASP A 1 86 ? -22.703 13.922 14.141 1 82.94 86 ASP A N 1
ATOM 623 C CA . ASP A 1 86 ? -21.734 14.227 15.188 1 82.94 86 ASP A CA 1
ATOM 624 C C . ASP A 1 86 ? -21.062 15.57 14.938 1 82.94 86 ASP A C 1
ATOM 626 O O . ASP A 1 86 ? -20.125 15.664 14.148 1 82.94 86 ASP A O 1
ATOM 630 N N . ARG A 1 87 ? -21.344 16.531 15.711 1 77.69 87 ARG A N 1
ATOM 631 C CA . ARG A 1 87 ? -20.859 17.891 15.484 1 77.69 87 ARG A CA 1
ATOM 632 C C . ARG A 1 87 ? -19.375 18 15.836 1 77.69 87 ARG A C 1
ATOM 634 O O . ARG A 1 87 ? -18.688 18.906 15.352 1 77.69 87 ARG A O 1
ATOM 641 N N . GLY A 1 88 ? -18.922 17.172 16.625 1 75 88 GLY A N 1
ATOM 642 C CA . GLY A 1 88 ? -17.531 17.203 17.062 1 75 88 GLY A CA 1
ATOM 643 C C . GLY A 1 88 ? -16.562 16.797 15.961 1 75 88 GLY A C 1
ATOM 644 O O . GLY A 1 88 ? -15.414 17.234 15.953 1 75 88 GLY A O 1
ATOM 645 N N . SER A 1 89 ? -17.078 16.094 14.992 1 76.56 89 SER A N 1
ATOM 646 C CA . SER A 1 89 ? -16.125 15.539 14.031 1 76.56 89 SER A CA 1
ATOM 647 C C . SER A 1 89 ? -16.516 15.898 12.602 1 76.56 89 SER A C 1
ATOM 649 O O . SER A 1 89 ? -15.672 15.938 11.711 1 76.56 89 SER A O 1
ATOM 651 N N . CYS A 1 90 ? -17.781 16.25 12.414 1 79.44 90 CYS A N 1
ATOM 652 C CA . CYS A 1 90 ? -18.266 16.344 11.047 1 79.44 90 CYS A CA 1
ATOM 653 C C . CYS A 1 90 ? -17.688 17.578 10.352 1 79.44 90 CYS A C 1
ATOM 655 O O . CYS A 1 90 ? -17.641 17.641 9.125 1 79.44 90 CYS A O 1
ATOM 657 N N . ILE A 1 91 ? -17.219 18.5 11.055 1 81.12 91 ILE A N 1
ATOM 658 C CA . ILE A 1 91 ? -16.734 19.75 10.469 1 81.12 91 ILE A CA 1
ATOM 659 C C . ILE A 1 91 ? -15.242 19.641 10.172 1 81.12 91 ILE A C 1
ATOM 661 O O . ILE A 1 91 ? -14.68 20.516 9.5 1 81.12 91 ILE A O 1
ATOM 665 N N . LEU A 1 92 ? -14.609 18.562 10.516 1 87.62 92 LEU A N 1
ATOM 666 C CA . LEU A 1 92 ? -13.148 18.469 10.484 1 87.62 92 LEU A CA 1
ATOM 667 C C . LEU A 1 92 ? -12.664 18.016 9.109 1 87.62 92 LEU A C 1
ATOM 669 O O . LEU A 1 92 ? -11.641 18.484 8.625 1 87.62 92 LEU A O 1
ATOM 673 N N . PHE A 1 93 ? -13.445 17.188 8.484 1 92.19 93 PHE A N 1
ATOM 674 C CA . PHE A 1 93 ? -12.875 16.438 7.371 1 92.19 93 PHE A CA 1
ATOM 675 C C . PHE A 1 93 ? -13.281 17.062 6.039 1 92.19 93 PHE A C 1
ATOM 677 O O . PHE A 1 93 ? -14.352 17.656 5.934 1 92.19 93 PHE A O 1
ATOM 684 N N . GLY A 1 94 ? -12.484 17.031 5.109 1 94.19 94 GLY A N 1
ATOM 685 C CA . GLY A 1 94 ? -12.711 17.422 3.727 1 94.19 94 GLY A CA 1
ATOM 686 C C . GLY A 1 94 ? -12.273 16.359 2.729 1 94.19 94 GLY A C 1
ATOM 687 O O . GLY A 1 94 ? -11.586 15.406 3.094 1 94.19 94 GLY A O 1
ATOM 688 N N . ASP A 1 95 ? -12.742 16.516 1.481 1 96.44 95 ASP A N 1
ATOM 689 C CA . ASP A 1 95 ? -12.383 15.633 0.38 1 96.44 95 ASP A CA 1
ATOM 690 C C . ASP A 1 95 ? -11.453 16.344 -0.606 1 96.44 95 ASP A C 1
ATOM 692 O O . ASP A 1 95 ? -11.688 17.484 -0.977 1 96.44 95 ASP A O 1
ATOM 696 N N . ALA A 1 96 ? -10.359 15.711 -0.935 1 98.44 96 ALA A N 1
ATOM 697 C CA . ALA A 1 96 ? -9.43 16.312 -1.889 1 98.44 96 ALA A CA 1
ATOM 698 C C . ALA A 1 96 ? -8.508 15.25 -2.488 1 98.44 96 ALA A C 1
ATOM 700 O O . ALA A 1 96 ? -8.547 14.086 -2.092 1 98.44 96 ALA A O 1
ATOM 701 N N . ALA A 1 97 ? -7.766 15.633 -3.463 1 98.56 97 ALA A N 1
ATOM 702 C CA . ALA A 1 97 ? -6.68 14.859 -4.059 1 98.56 97 ALA A CA 1
ATOM 703 C C . ALA A 1 97 ? -5.508 15.766 -4.43 1 98.56 97 ALA A C 1
ATOM 705 O O . ALA A 1 97 ? -5.691 16.953 -4.711 1 98.56 97 ALA A O 1
ATOM 706 N N . GLY A 1 98 ? -4.332 15.312 -4.348 1 98.25 98 GLY A N 1
ATOM 707 C CA . GLY A 1 98 ? -3.09 15.906 -4.809 1 98.25 98 GLY A CA 1
ATOM 708 C C . GLY A 1 98 ? -2.061 14.883 -5.246 1 98.25 98 GLY A C 1
ATOM 709 O O . GLY A 1 98 ? -2.146 13.711 -4.875 1 98.25 98 GLY A O 1
ATOM 710 N N . ALA A 1 99 ? -1.131 15.281 -6.074 1 98.19 99 ALA A N 1
ATOM 711 C CA . ALA A 1 99 ? -0.163 14.32 -6.598 1 98.19 99 ALA A CA 1
ATOM 712 C C . ALA A 1 99 ? 1.194 14.984 -6.824 1 98.19 99 ALA A C 1
ATOM 714 O O . ALA A 1 99 ? 1.283 16.203 -6.969 1 98.19 99 ALA A O 1
ATOM 715 N N . LEU A 1 100 ? 2.209 14.172 -6.844 1 97.62 100 LEU A N 1
ATOM 716 C CA . LEU A 1 100 ? 3.574 14.508 -7.223 1 97.62 100 LEU A CA 1
ATOM 717 C C . LEU A 1 100 ? 4.184 13.422 -8.094 1 97.62 100 LEU A C 1
ATOM 719 O O . LEU A 1 100 ? 3.838 12.242 -7.961 1 97.62 100 LEU A O 1
ATOM 723 N N . VAL A 1 101 ? 5.016 13.844 -9 1 98.12 101 VAL A N 1
ATOM 724 C CA . VAL A 1 101 ? 5.844 12.891 -9.734 1 98.12 101 VAL A CA 1
ATOM 725 C C . VAL A 1 101 ? 7.238 12.828 -9.117 1 98.12 101 VAL A C 1
ATOM 727 O O . VAL A 1 101 ? 7.879 13.867 -8.914 1 98.12 101 VAL A O 1
ATOM 730 N N . VAL A 1 102 ? 7.637 11.664 -8.727 1 98.5 102 VAL A N 1
ATOM 731 C CA . VAL A 1 102 ? 8.984 11.398 -8.242 1 98.5 102 VAL A CA 1
ATOM 732 C C . VAL A 1 102 ? 9.812 10.734 -9.344 1 98.5 102 VAL A C 1
ATOM 734 O O . VAL A 1 102 ? 9.422 9.688 -9.867 1 98.5 102 VAL A O 1
ATOM 737 N N . GLN A 1 103 ? 10.953 11.32 -9.672 1 98.25 103 GLN A N 1
ATOM 738 C CA . GLN A 1 103 ? 11.711 10.859 -10.828 1 98.25 103 GLN A CA 1
ATOM 739 C C . GLN A 1 103 ? 13.109 10.406 -10.43 1 98.25 103 GLN A C 1
ATOM 741 O O . GLN A 1 103 ? 13.742 11.016 -9.562 1 98.25 103 GLN A O 1
ATOM 746 N N . ALA A 1 104 ? 13.523 9.305 -11.023 1 98.31 104 ALA A N 1
ATOM 747 C CA . ALA A 1 104 ? 14.914 8.875 -10.875 1 98.31 104 ALA A CA 1
ATOM 748 C C . ALA A 1 104 ? 15.875 9.969 -11.328 1 98.31 104 ALA A C 1
ATOM 750 O O . ALA A 1 104 ? 15.594 10.703 -12.273 1 98.31 104 ALA A O 1
ATOM 751 N N . CYS A 1 105 ? 16.922 10.07 -10.656 1 97.69 105 CYS A N 1
ATOM 752 C CA . CYS A 1 105 ? 17.984 11.016 -10.984 1 97.69 105 CYS A CA 1
ATOM 753 C C . CYS A 1 105 ? 19.344 10.469 -10.555 1 97.69 105 CYS A C 1
ATOM 755 O O . CYS A 1 105 ? 19.438 9.375 -10.008 1 97.69 105 CYS A O 1
ATOM 757 N N . ASP A 1 106 ? 20.359 11.195 -10.898 1 96.81 106 ASP A N 1
ATOM 758 C CA . ASP A 1 106 ? 21.688 10.828 -10.414 1 96.81 106 ASP A CA 1
ATOM 759 C C . ASP A 1 106 ? 21.781 10.992 -8.898 1 96.81 106 ASP A C 1
ATOM 761 O O . ASP A 1 106 ? 21.125 11.859 -8.312 1 96.81 106 ASP A O 1
ATOM 765 N N . ILE A 1 107 ? 22.578 10.188 -8.305 1 94.19 107 ILE A N 1
ATOM 766 C CA . ILE A 1 107 ? 22.656 10.102 -6.848 1 94.19 107 ILE A CA 1
ATOM 767 C C . ILE A 1 107 ? 22.984 11.469 -6.266 1 94.19 107 ILE A C 1
ATOM 769 O O . ILE A 1 107 ? 22.531 11.812 -5.172 1 94.19 107 ILE A O 1
ATOM 773 N N . GLU A 1 108 ? 23.719 12.352 -6.957 1 94.94 108 GLU A N 1
ATOM 774 C CA . GLU A 1 108 ? 24.109 13.68 -6.477 1 94.94 108 GLU A CA 1
ATOM 775 C C . GLU A 1 108 ? 22.906 14.617 -6.426 1 94.94 108 GLU A C 1
ATOM 777 O O . GLU A 1 108 ? 22.906 15.602 -5.684 1 94.94 108 GLU A O 1
ATOM 782 N N . ASP A 1 109 ? 21.875 14.203 -7.164 1 96.12 109 ASP A N 1
ATOM 783 C CA . ASP A 1 109 ? 20.688 15.055 -7.258 1 96.12 109 ASP A CA 1
ATOM 784 C C . ASP A 1 109 ? 19.547 14.492 -6.422 1 96.12 109 ASP A C 1
ATOM 786 O O . ASP A 1 109 ? 18.422 15.016 -6.465 1 96.12 109 ASP A O 1
ATOM 790 N N . ASP A 1 110 ? 19.844 13.461 -5.668 1 96.5 110 ASP A N 1
ATOM 791 C CA . ASP A 1 110 ? 18.797 12.844 -4.859 1 96.5 110 ASP A CA 1
ATOM 792 C C . ASP A 1 110 ? 18.172 13.852 -3.9 1 96.5 110 ASP A C 1
ATOM 794 O O . ASP A 1 110 ? 18.875 14.445 -3.072 1 96.5 110 ASP A O 1
ATOM 798 N N . GLY A 1 111 ? 16.875 14.023 -4.012 1 97.31 111 GLY A N 1
ATOM 799 C CA . GLY A 1 111 ? 16.188 15.055 -3.252 1 97.31 111 GLY A CA 1
ATOM 800 C C . GLY A 1 111 ? 15.508 14.523 -2.01 1 97.31 111 GLY A C 1
ATOM 801 O O . GLY A 1 111 ? 14.93 15.289 -1.234 1 97.31 111 GLY A O 1
ATOM 802 N N . LEU A 1 112 ? 15.398 13.211 -1.857 1 98.38 112 LEU A N 1
ATOM 803 C CA . LEU A 1 112 ? 14.992 12.633 -0.583 1 98.38 112 LEU A CA 1
ATOM 804 C C . LEU A 1 112 ? 16.203 12.367 0.307 1 98.38 112 LEU A C 1
ATOM 806 O O . LEU A 1 112 ? 16.844 11.32 0.192 1 98.38 112 LEU A O 1
ATOM 810 N N . PHE A 1 113 ? 16.469 13.289 1.239 1 98.38 113 PHE A N 1
ATOM 811 C CA . PHE A 1 113 ? 17.656 13.227 2.072 1 98.38 113 PHE A CA 1
ATOM 812 C C . PHE A 1 113 ? 17.547 12.102 3.096 1 98.38 113 PHE A C 1
ATOM 814 O O . PHE A 1 113 ? 18.531 11.406 3.373 1 98.38 113 PHE A O 1
ATOM 821 N N . SER A 1 114 ? 16.469 11.992 3.689 1 98.62 114 SER A N 1
ATOM 822 C CA . SER A 1 114 ? 16.219 10.977 4.707 1 98.62 114 SER A CA 1
ATOM 823 C C . SER A 1 114 ? 14.734 10.852 5.023 1 98.62 114 SER A C 1
ATOM 825 O O . SER A 1 114 ? 13.93 11.664 4.562 1 98.62 114 SER A O 1
ATOM 827 N N . PHE A 1 115 ? 14.43 9.828 5.77 1 98.88 115 PHE A N 1
ATOM 828 C CA . PHE A 1 115 ? 13.078 9.664 6.285 1 98.88 115 PHE A CA 1
ATOM 829 C C . PHE A 1 115 ? 13.094 8.914 7.613 1 98.88 115 PHE A C 1
ATOM 831 O O . PHE A 1 115 ? 14.094 8.297 7.973 1 98.88 115 PHE A O 1
ATOM 838 N N . ASP A 1 116 ? 12.055 9.094 8.336 1 98.88 116 ASP A N 1
ATOM 839 C CA . ASP A 1 116 ? 11.734 8.391 9.57 1 98.88 116 ASP A CA 1
ATOM 840 C C . ASP A 1 116 ? 10.266 7.965 9.594 1 98.88 116 ASP A C 1
ATOM 842 O O . ASP A 1 116 ? 9.375 8.789 9.422 1 98.88 116 ASP A O 1
ATOM 846 N N . VAL A 1 117 ? 10.039 6.621 9.742 1 98.88 117 VAL A N 1
ATOM 847 C CA . VAL A 1 117 ? 8.68 6.121 9.609 1 98.88 117 VAL A CA 1
ATOM 848 C C . VAL A 1 117 ? 8.391 5.117 10.727 1 98.88 117 VAL A C 1
ATOM 850 O O . VAL A 1 117 ? 9.258 4.332 11.109 1 98.88 117 VAL A O 1
ATOM 853 N N . HIS A 1 118 ? 7.129 5.215 11.242 1 98.75 118 HIS A N 1
ATOM 854 C CA . HIS A 1 118 ? 6.754 4.414 12.406 1 98.75 118 HIS A CA 1
ATOM 855 C C . HIS A 1 118 ? 5.27 4.074 12.383 1 98.75 118 HIS A C 1
ATOM 857 O O . HIS A 1 118 ? 4.484 4.734 11.695 1 98.75 118 HIS A O 1
ATOM 863 N N . SER A 1 119 ? 4.934 3.064 13.125 1 98.62 119 SER A N 1
ATOM 864 C CA . SER A 1 119 ? 3.549 2.715 13.422 1 98.62 119 SER A CA 1
ATOM 865 C C . SER A 1 119 ? 3.4 2.195 14.844 1 98.62 119 SER A C 1
ATOM 867 O O . SER A 1 119 ? 4.363 1.693 15.43 1 98.62 119 SER A O 1
ATOM 869 N N . ASP A 1 120 ? 2.258 2.352 15.406 1 98.19 120 ASP A N 1
ATOM 870 C CA . ASP A 1 120 ? 1.874 1.825 16.719 1 98.19 120 ASP A CA 1
ATOM 871 C C . ASP A 1 120 ? 0.425 1.343 16.703 1 98.19 120 ASP A C 1
ATOM 873 O O . ASP A 1 120 ? -0.502 2.143 16.844 1 98.19 120 ASP A O 1
ATOM 877 N N . GLY A 1 121 ? 0.297 0.044 16.625 1 97.81 121 GLY A N 1
ATOM 878 C CA . GLY A 1 121 ? -1.022 -0.556 16.516 1 97.81 121 GLY A CA 1
ATOM 879 C C . GLY A 1 121 ? -1.887 -0.328 17.734 1 97.81 121 GLY A C 1
ATOM 880 O O . GLY A 1 121 ? -3.107 -0.493 17.688 1 97.81 121 GLY A O 1
ATOM 881 N N . ASP A 1 122 ? -1.326 0.068 18.859 1 96.94 122 ASP A N 1
ATOM 882 C CA . ASP A 1 122 ? -2.098 0.372 20.047 1 96.94 122 ASP A CA 1
ATOM 883 C C . ASP A 1 122 ? -2.963 1.614 19.844 1 96.94 122 ASP A C 1
ATOM 885 O O . ASP A 1 122 ? -3.963 1.802 20.547 1 96.94 122 ASP A O 1
ATOM 889 N N . GLY A 1 123 ? -2.584 2.393 18.953 1 97.12 123 GLY A N 1
ATOM 890 C CA . GLY A 1 123 ? -3.256 3.662 18.719 1 97.12 123 GLY A CA 1
ATOM 891 C C . GLY A 1 123 ? -4.566 3.518 17.969 1 97.12 123 GLY A C 1
ATOM 892 O O . GLY A 1 123 ? -5.336 4.477 17.859 1 97.12 123 GLY A O 1
ATOM 893 N N . ARG A 1 124 ? -4.879 2.297 17.469 1 97.25 124 ARG A N 1
ATOM 894 C CA . ARG A 1 124 ? -6.137 2.072 16.766 1 97.25 124 ARG A CA 1
ATOM 895 C C . ARG A 1 124 ? -7.328 2.494 17.625 1 97.25 124 ARG A C 1
ATOM 897 O O . ARG A 1 124 ? -8.328 2.986 17.094 1 97.25 124 ARG A O 1
ATOM 904 N N . ARG A 1 125 ? -7.258 2.355 18.891 1 96.56 125 ARG A N 1
ATOM 905 C CA . ARG A 1 125 ? -8.328 2.678 19.828 1 96.56 125 ARG A CA 1
ATOM 906 C C . ARG A 1 125 ? -8.656 4.168 19.797 1 96.56 125 ARG A C 1
ATOM 908 O O . ARG A 1 125 ? -9.75 4.578 20.188 1 96.56 125 ARG A O 1
ATOM 915 N N . HIS A 1 126 ? -7.738 5.012 19.281 1 96.88 126 HIS A N 1
ATOM 916 C CA . HIS A 1 126 ? -7.93 6.457 19.328 1 96.88 126 HIS A CA 1
ATOM 917 C C . HIS A 1 126 ? -8.445 6.98 17.984 1 96.88 126 HIS A C 1
ATOM 919 O O . HIS A 1 126 ? -8.977 8.086 17.906 1 96.88 126 HIS A O 1
ATOM 925 N N . LEU A 1 127 ? -8.273 6.238 16.969 1 96.75 127 LEU A N 1
ATOM 926 C CA . LEU A 1 127 ? -8.672 6.664 15.625 1 96.75 127 LEU A CA 1
ATOM 927 C C . LEU A 1 127 ? -8.867 5.465 14.711 1 96.75 127 LEU A C 1
ATOM 929 O O . LEU A 1 127 ? -7.914 4.75 14.398 1 96.75 127 LEU A O 1
ATOM 933 N N . ASN A 1 128 ? -10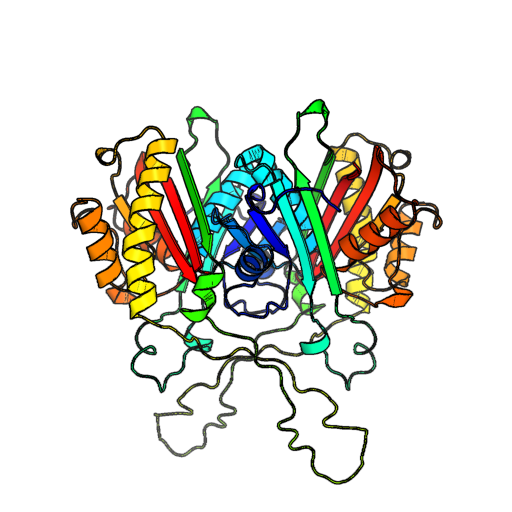.141 5.211 14.281 1 97.25 128 ASN A N 1
ATOM 934 C CA . ASN A 1 128 ? -10.422 4.039 13.461 1 97.25 128 ASN A CA 1
ATOM 935 C C . ASN A 1 128 ? -11.742 4.188 12.711 1 97.25 128 ASN A C 1
ATOM 937 O O . ASN A 1 128 ? -12.516 5.109 12.984 1 97.25 128 ASN A O 1
ATOM 941 N N . ALA A 1 129 ? -11.938 3.443 11.727 1 96.69 129 ALA A N 1
ATOM 942 C CA . ALA A 1 129 ? -13.188 3.119 11.047 1 96.69 129 ALA A CA 1
ATOM 943 C C . ALA A 1 129 ? -13.305 1.616 10.812 1 96.69 129 ALA A C 1
ATOM 945 O O . ALA A 1 129 ? -12.93 1.113 9.75 1 96.69 129 ALA A O 1
ATOM 946 N N . SER A 1 130 ? -13.898 0.895 11.664 1 96.19 130 SER A N 1
ATOM 947 C CA . SER A 1 130 ? -13.828 -0.56 11.758 1 96.19 130 SER A CA 1
ATOM 948 C C . SER A 1 130 ? -14.867 -1.228 10.859 1 96.19 130 SER A C 1
ATOM 950 O O . SER A 1 130 ? -15.93 -0.667 10.617 1 96.19 130 SER A O 1
ATOM 952 N N . ILE A 1 131 ? -14.477 -2.373 10.453 1 94.44 131 ILE A N 1
ATOM 953 C CA . ILE A 1 131 ? -15.43 -3.203 9.727 1 94.44 131 ILE A CA 1
ATOM 954 C C . ILE A 1 131 ? -16.594 -3.58 10.641 1 94.44 131 ILE A C 1
ATOM 956 O O . ILE A 1 131 ? -16.391 -3.842 11.828 1 94.44 131 ILE A O 1
ATOM 960 N N . LYS A 1 132 ? -17.797 -3.477 10.094 1 88.94 132 LYS A N 1
ATOM 961 C CA . LYS A 1 132 ? -19.016 -3.928 10.773 1 88.94 132 LYS A CA 1
ATOM 962 C C . LYS A 1 132 ? -19.5 -5.254 10.195 1 88.94 132 LYS A C 1
ATOM 964 O O . LYS A 1 132 ? -19.672 -5.387 8.984 1 88.94 132 LYS A O 1
ATOM 969 N N . ASP A 1 133 ? -19.203 -6.336 10.914 1 69.75 133 ASP A N 1
ATOM 970 C CA . ASP A 1 133 ? -19.75 -7.613 10.461 1 69.75 133 ASP A CA 1
ATOM 971 C C . ASP A 1 133 ? -21.266 -7.637 10.57 1 69.75 133 ASP A C 1
ATOM 973 O O . ASP A 1 133 ? -21.844 -7.016 11.469 1 69.75 133 ASP A O 1
ATOM 977 N N . SER A 1 134 ? -21.906 -7.801 9.461 1 55.31 134 SER A N 1
ATOM 978 C CA . SER A 1 134 ? -23.359 -7.988 9.57 1 55.31 134 SER A CA 1
ATOM 979 C C . SER A 1 134 ? -23.703 -8.922 10.719 1 55.31 134 SER A C 1
ATOM 981 O O . SER A 1 134 ? -23.484 -10.125 10.648 1 55.31 134 SER A O 1
ATOM 983 N N . GLN A 1 135 ? -23.109 -8.906 11.734 1 47.25 135 GLN A N 1
ATOM 984 C CA . GLN A 1 135 ? -23.734 -9.828 12.68 1 47.25 135 GLN A CA 1
ATOM 985 C C . GLN A 1 135 ? -25.25 -9.797 12.555 1 47.25 135 GLN A C 1
ATOM 987 O O . GLN A 1 135 ? -25.828 -8.773 12.203 1 47.25 135 GLN A O 1
ATOM 992 N N . THR A 1 136 ? -25.828 -10.977 12.523 1 40.06 136 THR A N 1
ATOM 993 C CA . THR A 1 136 ? -27.156 -11.344 12.977 1 40.06 136 THR A CA 1
ATOM 994 C C . THR A 1 136 ? -27.516 -10.617 14.266 1 40.06 136 THR A C 1
ATOM 996 O O . THR A 1 136 ? -26.797 -10.727 15.266 1 40.06 136 THR A O 1
ATOM 999 N N . ASN A 1 137 ? -27.875 -9.383 14.312 1 37.03 137 ASN A N 1
ATOM 1000 C CA . ASN A 1 137 ? -28.719 -9.328 15.492 1 37.03 137 ASN A CA 1
ATOM 1001 C C . ASN A 1 137 ? -29.359 -10.68 15.789 1 37.03 137 ASN A C 1
ATOM 1003 O O . ASN A 1 137 ? -30.5 -10.938 15.391 1 37.03 137 ASN A O 1
ATOM 1007 N N . GLY A 1 138 ? -28.828 -11.727 15.477 1 33.97 138 GLY A N 1
ATOM 1008 C CA . GLY A 1 138 ? -29.469 -12.906 16.031 1 33.97 138 GLY A CA 1
ATOM 1009 C C . GLY A 1 138 ? -29.656 -12.82 17.531 1 33.97 138 GLY A C 1
ATOM 1010 O O . GLY A 1 138 ? -28.703 -12.93 18.297 1 33.97 138 GLY A O 1
ATOM 1011 N N . GLU A 1 139 ? -30.375 -11.938 18.203 1 31.72 139 GLU A N 1
ATOM 1012 C CA . GLU A 1 139 ? -31.172 -12.742 19.109 1 31.72 139 GLU A CA 1
ATOM 1013 C C . GLU A 1 139 ? -31.438 -14.133 18.531 1 31.72 139 GLU A C 1
ATOM 1015 O O . GLU A 1 139 ? -31.906 -14.273 17.406 1 31.72 139 GLU A O 1
ATOM 1020 N N . LEU A 1 140 ? -30.625 -15.109 18.828 1 34.62 140 LEU A N 1
ATOM 1021 C CA . LEU A 1 140 ? -31.203 -16.438 18.781 1 34.62 140 LEU A CA 1
ATOM 1022 C C . LEU A 1 140 ? -32.719 -16.375 18.812 1 34.62 140 LEU A C 1
ATOM 1024 O O . LEU A 1 140 ? -33.312 -15.953 19.812 1 34.62 140 LEU A O 1
ATOM 1028 N N . SER A 1 141 ? -33.469 -15.891 17.938 1 33.78 141 SER A N 1
ATOM 1029 C CA . SER A 1 141 ? -34.812 -16.453 18.172 1 33.78 141 SER A CA 1
ATOM 1030 C C . SER A 1 141 ? -34.719 -17.859 18.734 1 33.78 141 SER A C 1
ATOM 1032 O O . SER A 1 141 ? -33.812 -18.609 18.422 1 33.78 141 SER A O 1
ATOM 1034 N N . SER A 1 142 ? -35.156 -18.25 19.891 1 33.38 142 SER A N 1
ATOM 1035 C CA . SER A 1 142 ? -35.469 -19.547 20.484 1 33.38 142 SER A CA 1
ATOM 1036 C C . SER A 1 142 ? -35.719 -20.609 19.422 1 33.38 142 SER A C 1
ATOM 1038 O O . SER A 1 142 ? -35.844 -21.797 19.719 1 33.38 142 SER A O 1
ATOM 1040 N N . HIS A 1 143 ? -36.625 -20.281 18.328 1 32.78 143 HIS A N 1
ATOM 1041 C CA . HIS A 1 143 ? -37.125 -21.469 17.656 1 32.78 143 HIS A CA 1
ATOM 1042 C C . HIS A 1 143 ? -36.031 -22.109 16.797 1 32.78 143 HIS A C 1
ATOM 1044 O O . HIS A 1 143 ? -35.25 -21.422 16.141 1 32.78 143 HIS A O 1
ATOM 1050 N N . GLY A 1 144 ? -35.375 -23.266 16.859 1 36.34 144 GLY A N 1
ATOM 1051 C CA . GLY A 1 144 ? -34.656 -24.453 16.453 1 36.34 144 GLY A CA 1
ATOM 1052 C C . GLY A 1 144 ? -33.969 -24.297 15.109 1 36.34 144 GLY A C 1
ATOM 1053 O O . GLY A 1 144 ? -33.469 -25.266 14.539 1 36.34 144 GLY A O 1
ATOM 1054 N N . SER A 1 145 ? -34.469 -23.344 14.18 1 42.09 145 SER A N 1
ATOM 1055 C CA . SER A 1 145 ? -33.969 -23.625 12.836 1 42.09 145 SER A CA 1
ATOM 1056 C C . SER A 1 145 ? -32.469 -23.344 12.727 1 42.09 145 SER A C 1
ATOM 1058 O O . SER A 1 145 ? -32 -22.266 13.133 1 42.09 145 SER A O 1
ATOM 1060 N N . VAL A 1 146 ? -31.672 -24.234 12.891 1 42.28 146 VAL A N 1
ATOM 1061 C CA . VAL A 1 146 ? -30.234 -24.391 12.656 1 42.28 146 VAL A CA 1
ATOM 1062 C C . VAL A 1 146 ? -29.781 -23.453 11.539 1 42.28 146 VAL A C 1
ATOM 1064 O O . VAL A 1 146 ? -28.594 -23.188 11.383 1 42.28 146 VAL A O 1
ATOM 1067 N N . LEU A 1 147 ? -30.578 -23.266 10.352 1 48.06 147 LEU A N 1
ATOM 1068 C CA . LEU A 1 147 ? -30.25 -22.469 9.172 1 48.06 147 LEU A CA 1
ATOM 1069 C C . LEU A 1 147 ? -30.281 -20.969 9.492 1 48.06 147 LEU A C 1
ATOM 1071 O O . LEU A 1 147 ? -31.344 -20.359 9.5 1 48.06 147 LEU A O 1
ATOM 1075 N N . GLY A 1 148 ? -29.75 -20.469 10.375 1 46.62 148 GLY A N 1
ATOM 1076 C CA . GLY A 1 148 ? -29.641 -19.078 10.828 1 46.62 148 GLY A CA 1
ATOM 1077 C C . GLY A 1 148 ? -29.719 -18.078 9.703 1 46.62 148 GLY A C 1
ATOM 1078 O O . GLY A 1 148 ? -30.062 -18.422 8.57 1 46.62 148 GLY A O 1
ATOM 1079 N N . ASP A 1 149 ? -29.516 -16.672 9.906 1 55.84 149 ASP A N 1
ATOM 1080 C CA . ASP A 1 149 ? -29.594 -15.484 9.07 1 55.84 149 ASP A CA 1
ATOM 1081 C C . ASP A 1 149 ? -28.719 -15.625 7.828 1 55.84 149 ASP A C 1
ATOM 1083 O O . ASP A 1 149 ? -27.75 -14.875 7.648 1 55.84 149 ASP A O 1
ATOM 1087 N N . PHE A 1 150 ? -28.703 -16.719 7.312 1 63.47 150 PHE A N 1
ATOM 1088 C CA . PHE A 1 150 ? -28.125 -16.844 5.98 1 63.47 150 PHE A CA 1
ATOM 1089 C C . PHE A 1 150 ? -29.078 -16.312 4.926 1 63.47 150 PHE A C 1
ATOM 1091 O O . PHE A 1 150 ? -30.281 -16.531 5 1 63.47 150 PHE A O 1
ATOM 1098 N N . PRO A 1 151 ? -28.453 -15.492 3.959 1 68.25 151 PRO A N 1
ATOM 1099 C CA . PRO A 1 151 ? -27.047 -15.164 3.709 1 68.25 151 PRO A CA 1
ATOM 1100 C C . PRO A 1 151 ? -26.531 -14.031 4.594 1 68.25 151 PRO A C 1
ATOM 1102 O O . PRO A 1 151 ? -27.312 -13.164 4.996 1 68.25 151 PRO A O 1
ATOM 1105 N N . PRO A 1 152 ? -25.266 -14.164 4.855 1 69 152 PRO A N 1
ATOM 1106 C CA . PRO A 1 152 ? -24.688 -13.062 5.629 1 69 152 PRO A CA 1
ATOM 1107 C C . PRO A 1 152 ? -24.812 -11.719 4.914 1 69 152 PRO A C 1
ATOM 1109 O O . PRO A 1 152 ? -24.844 -11.672 3.682 1 69 152 PRO A O 1
ATOM 1112 N N . LYS A 1 153 ? -25.156 -10.836 5.777 1 75.25 153 LYS A N 1
ATOM 1113 C CA . LYS A 1 153 ? -25.188 -9.484 5.234 1 75.25 153 LYS A CA 1
ATOM 1114 C C . LYS A 1 153 ? -23.797 -9.008 4.816 1 75.25 153 LYS A C 1
ATOM 1116 O O . LYS A 1 153 ? -22.797 -9.406 5.418 1 75.25 153 LYS A O 1
ATOM 1121 N N . GLN A 1 154 ? -23.75 -8.195 3.844 1 82.31 154 GLN A N 1
ATOM 1122 C CA . GLN A 1 154 ? -22.5 -7.621 3.33 1 82.31 154 GLN A CA 1
ATOM 1123 C C . GLN A 1 154 ? -21.844 -6.715 4.367 1 82.31 154 GLN A C 1
ATOM 1125 O O . GLN A 1 154 ? -22.531 -5.953 5.055 1 82.31 154 GLN A O 1
ATOM 1130 N N . ALA A 1 155 ? -20.547 -6.867 4.418 1 87.5 155 ALA A N 1
ATOM 1131 C CA . ALA A 1 155 ? -19.812 -6.066 5.387 1 87.5 155 ALA A CA 1
ATOM 1132 C C . ALA A 1 155 ? -19.75 -4.605 4.957 1 87.5 155 ALA A C 1
ATOM 1134 O O . ALA A 1 155 ? -19.844 -4.297 3.768 1 87.5 155 ALA A O 1
ATOM 1135 N N . SER A 1 156 ? -19.719 -3.734 5.965 1 91.19 156 SER A N 1
ATOM 1136 C CA . SER A 1 156 ? -19.5 -2.305 5.781 1 91.19 156 SER A CA 1
ATOM 1137 C C . SER A 1 156 ? -18.562 -1.746 6.855 1 91.19 156 SER A C 1
ATOM 1139 O O . SER A 1 156 ? -18.219 -2.447 7.809 1 91.19 156 SER A O 1
ATOM 1141 N N . TYR A 1 157 ? -18.078 -0.555 6.641 1 94.25 157 TYR A N 1
ATOM 1142 C CA . TYR A 1 157 ? -17.234 0.089 7.641 1 94.25 157 TYR A CA 1
ATOM 1143 C C . TYR A 1 157 ? -18.031 1.092 8.461 1 94.25 157 TYR A C 1
ATOM 1145 O O . TYR A 1 157 ? -19 1.685 7.969 1 94.25 157 TYR A O 1
ATOM 1153 N N . SER A 1 158 ? -17.672 1.302 9.695 1 93.75 158 SER A N 1
ATOM 1154 C CA . SER A 1 158 ? -18.281 2.326 10.547 1 93.75 158 SER A CA 1
ATOM 1155 C C . SER A 1 158 ? -17.859 3.725 10.102 1 93.75 158 SER A C 1
ATOM 1157 O O . SER A 1 158 ? -16.938 3.877 9.297 1 93.75 158 SER A O 1
ATOM 1159 N N . CYS A 1 159 ? -18.578 4.648 10.625 1 93.5 159 CYS A N 1
ATOM 1160 C CA . CYS A 1 159 ? -18.062 6.012 10.539 1 93.5 159 CYS A CA 1
ATOM 1161 C C . CYS A 1 159 ? -16.766 6.152 11.297 1 93.5 159 CYS A C 1
ATOM 1163 O O . CYS A 1 159 ? -16.453 5.332 12.164 1 93.5 159 CYS A O 1
ATOM 1165 N N . ILE A 1 160 ? -16.031 7.188 10.977 1 95.12 160 ILE A N 1
ATOM 1166 C CA . ILE A 1 160 ? -14.766 7.484 11.633 1 95.12 160 ILE A CA 1
ATOM 1167 C C . ILE A 1 160 ? -15 7.766 13.117 1 95.12 160 ILE A C 1
ATOM 1169 O O . ILE A 1 160 ? -15.891 8.547 13.477 1 95.12 160 ILE A O 1
ATOM 1173 N N . GLN A 1 161 ? -14.258 7.074 13.938 1 94.25 161 GLN A N 1
ATOM 1174 C CA . GLN A 1 161 ? -14.234 7.305 15.375 1 94.25 161 GLN A CA 1
ATOM 1175 C C . GLN A 1 161 ? -12.883 7.859 15.82 1 94.25 161 GLN A C 1
ATOM 1177 O O . GLN A 1 161 ? -11.836 7.352 15.406 1 94.25 161 GLN A O 1
ATOM 1182 N N . MET A 1 162 ? -12.945 8.906 16.672 1 94.38 162 MET A N 1
ATOM 1183 C CA . MET A 1 162 ? -11.688 9.555 17.016 1 94.38 162 MET A CA 1
ATOM 1184 C C . MET A 1 162 ? -11.734 10.078 18.453 1 94.38 162 MET A C 1
ATOM 1186 O O . MET A 1 162 ? -12.695 10.742 18.844 1 94.38 162 MET A O 1
ATOM 1190 N N . ASN A 1 163 ? -10.758 9.742 19.203 1 94.62 163 ASN A N 1
ATOM 1191 C CA . ASN A 1 163 ? -10.43 10.438 20.438 1 94.62 163 ASN A CA 1
ATOM 1192 C C . ASN A 1 163 ? -9.477 11.602 20.203 1 94.62 163 ASN A C 1
ATOM 1194 O O . ASN A 1 163 ? -8.258 11.445 20.297 1 94.62 163 ASN A O 1
ATOM 1198 N N . GLY A 1 164 ? -10.023 12.758 19.984 1 93 164 GLY A N 1
ATOM 1199 C CA . GLY A 1 164 ? -9.25 13.914 19.562 1 93 164 GLY A CA 1
ATOM 1200 C C . GLY A 1 164 ? -8.141 14.281 20.531 1 93 164 GLY A C 1
ATOM 1201 O O . GLY A 1 164 ? -7.043 14.656 20.109 1 93 164 GLY A O 1
ATOM 1202 N N . LYS A 1 165 ? -8.414 14.164 21.75 1 95.62 165 LYS A N 1
ATOM 1203 C CA . LYS A 1 165 ? -7.434 14.508 22.766 1 95.62 165 LYS A CA 1
ATOM 1204 C C . LYS A 1 165 ? -6.211 13.602 22.688 1 95.62 165 LYS A C 1
ATOM 1206 O O . LYS A 1 165 ? -5.074 14.078 22.719 1 95.62 165 LYS A O 1
ATOM 1211 N N . GLU A 1 166 ? -6.379 12.312 22.594 1 96.94 166 GLU A N 1
ATOM 1212 C CA . GLU A 1 166 ? -5.277 11.352 22.547 1 96.94 166 GLU A CA 1
ATOM 1213 C C . GLU A 1 166 ? -4.512 11.469 21.234 1 96.94 166 GLU A C 1
ATOM 1215 O O . GLU A 1 166 ? -3.289 11.305 21.203 1 96.94 166 GLU A O 1
ATOM 1220 N N . VAL A 1 167 ? -5.234 11.789 20.156 1 95.69 167 VAL A N 1
ATOM 1221 C CA . VAL A 1 167 ? -4.578 11.969 18.875 1 95.69 167 VAL A CA 1
ATOM 1222 C C . VAL A 1 167 ? -3.695 13.219 18.922 1 95.69 167 VAL A C 1
ATOM 1224 O O . VAL A 1 167 ? -2.584 13.219 18.375 1 95.69 167 VAL A O 1
ATOM 1227 N N . PHE A 1 168 ? -4.203 14.266 19.578 1 96.69 168 PHE A N 1
ATOM 1228 C CA . PHE A 1 168 ? -3.422 15.484 19.75 1 96.69 168 PHE A CA 1
ATOM 1229 C C . PHE A 1 168 ? -2.141 15.195 20.531 1 96.69 168 PHE A C 1
ATOM 1231 O O . PHE A 1 168 ? -1.052 15.586 20.094 1 96.69 168 PHE A O 1
ATOM 1238 N N . ARG A 1 169 ? -2.258 14.492 21.609 1 97.81 169 ARG A N 1
ATOM 1239 C CA . ARG A 1 169 ? -1.11 14.156 22.453 1 97.81 169 ARG A CA 1
ATOM 1240 C C . ARG A 1 169 ? -0.084 13.344 21.672 1 97.81 169 ARG A C 1
ATOM 1242 O O . ARG A 1 169 ? 1.116 13.617 21.75 1 97.81 169 ARG A O 1
ATOM 1249 N N . PHE A 1 170 ? -0.557 12.398 21 1 97.94 170 PHE A N 1
ATOM 1250 C CA . PHE A 1 170 ? 0.29 11.57 20.156 1 97.94 170 PHE A CA 1
ATOM 1251 C C . PHE A 1 170 ? 1.041 12.414 19.141 1 97.94 170 PHE A C 1
ATOM 1253 O O . PHE A 1 170 ? 2.266 12.32 19.031 1 97.94 170 PHE A O 1
ATOM 1260 N N . ALA A 1 171 ? 0.35 13.227 18.391 1 98.06 171 ALA A N 1
ATOM 1261 C CA . ALA A 1 171 ? 0.933 13.977 17.281 1 98.06 171 ALA A CA 1
ATOM 1262 C C . ALA A 1 171 ? 1.975 14.977 17.781 1 98.06 171 ALA A C 1
ATOM 1264 O O . ALA A 1 171 ? 3.07 15.07 17.219 1 98.06 171 ALA A O 1
ATOM 1265 N N . VAL A 1 172 ? 1.679 15.695 18.812 1 98.19 172 VAL A N 1
ATOM 1266 C CA . VAL A 1 172 ? 2.551 16.766 19.297 1 98.19 172 VAL A CA 1
ATOM 1267 C C . VAL A 1 172 ? 3.822 16.156 19.891 1 98.19 172 VAL A C 1
ATOM 1269 O O . VAL A 1 172 ? 4.871 16.812 19.922 1 98.19 172 VAL A O 1
ATOM 1272 N N . LYS A 1 173 ? 3.742 14.93 20.266 1 98.25 173 LYS A N 1
ATOM 1273 C CA . LYS A 1 173 ? 4.914 14.242 20.781 1 98.25 173 LYS A CA 1
ATOM 1274 C C . LYS A 1 173 ? 5.719 13.586 19.656 1 98.25 173 LYS A C 1
ATOM 1276 O O . LYS A 1 173 ? 6.922 13.82 19.531 1 98.25 173 LYS A O 1
ATOM 1281 N N . SER A 1 174 ? 5.102 12.82 18.828 1 98.44 174 SER A N 1
ATOM 1282 C CA . SER A 1 174 ? 5.766 11.914 17.891 1 98.44 174 SER A CA 1
ATOM 1283 C C . SER A 1 174 ? 6.266 12.656 16.656 1 98.44 174 SER A C 1
ATOM 1285 O O . SER A 1 174 ? 7.32 12.32 16.109 1 98.44 174 SER A O 1
ATOM 1287 N N . VAL A 1 175 ? 5.551 13.68 16.219 1 98.62 175 VAL A N 1
ATOM 1288 C CA . VAL A 1 175 ? 5.859 14.32 14.945 1 98.62 175 VAL A CA 1
ATOM 1289 C C . VAL A 1 175 ? 7.172 15.094 15.062 1 98.62 175 VAL A C 1
ATOM 1291 O O . VAL A 1 175 ? 8.07 14.922 14.234 1 98.62 175 VAL A O 1
ATOM 1294 N N . PRO A 1 176 ? 7.359 15.953 16.141 1 98.62 176 PRO A N 1
ATOM 1295 C CA . PRO A 1 176 ? 8.656 16.625 16.266 1 98.62 176 PRO A CA 1
ATOM 1296 C C . PRO A 1 176 ? 9.82 15.633 16.375 1 98.62 176 PRO A C 1
ATOM 1298 O O . PRO A 1 176 ? 10.875 15.852 15.781 1 98.62 176 PRO A O 1
ATOM 1301 N N . GLN A 1 177 ? 9.609 14.539 17.078 1 98.62 177 GLN A N 1
ATOM 1302 C CA . GLN A 1 177 ? 10.656 13.531 17.234 1 98.62 177 GLN A CA 1
ATOM 1303 C C . GLN A 1 177 ? 11.016 12.891 15.906 1 98.62 177 GLN A C 1
ATOM 1305 O O . GLN A 1 177 ? 12.188 12.641 15.625 1 98.62 177 GLN A O 1
ATOM 1310 N N . SER A 1 178 ? 10.023 12.633 15.102 1 98.81 178 SER A N 1
ATOM 1311 C CA . SER A 1 178 ? 10.242 12.031 13.789 1 98.81 178 SER A CA 1
ATOM 1312 C C . SER A 1 178 ? 11.008 12.977 12.875 1 98.81 178 SER A C 1
ATOM 1314 O O . SER A 1 178 ? 11.922 12.555 12.156 1 98.81 178 SER A O 1
ATOM 1316 N N . ILE A 1 179 ? 10.641 14.25 12.883 1 98.81 179 ILE A N 1
ATOM 1317 C CA . ILE A 1 179 ? 11.32 15.242 12.047 1 98.81 179 ILE A CA 1
ATOM 1318 C C . ILE A 1 179 ? 12.773 15.367 12.492 1 98.81 179 ILE A C 1
ATOM 1320 O O . ILE A 1 179 ? 13.68 15.383 11.656 1 98.81 179 ILE A O 1
ATOM 1324 N N . GLU A 1 180 ? 13 15.406 13.758 1 98.62 180 GLU A N 1
ATOM 1325 C CA . GLU A 1 180 ? 14.359 15.508 14.289 1 98.62 180 GLU A CA 1
ATOM 1326 C C . GLU A 1 180 ? 15.18 14.273 13.914 1 98.62 180 GLU A C 1
ATOM 1328 O O . GLU A 1 180 ? 16.344 14.398 13.539 1 98.62 180 GLU A O 1
ATOM 1333 N N . SER A 1 181 ? 14.586 13.156 14.016 1 98.75 181 SER A N 1
ATOM 1334 C CA . SER A 1 181 ? 15.258 11.922 13.633 1 98.75 181 SER A CA 1
ATOM 1335 C C . SER A 1 181 ? 15.648 11.938 12.156 1 98.75 181 SER A C 1
ATOM 1337 O O . SER A 1 181 ? 16.766 11.547 11.805 1 98.75 181 SER A O 1
ATOM 1339 N N . ALA A 1 182 ? 14.727 12.367 11.32 1 98.81 182 ALA A N 1
ATOM 1340 C CA . ALA A 1 182 ? 15.016 12.445 9.891 1 98.81 182 ALA A CA 1
ATOM 1341 C C . ALA A 1 182 ? 16.141 13.438 9.609 1 98.81 182 ALA A C 1
ATOM 1343 O O . ALA A 1 182 ? 17.016 13.172 8.781 1 98.81 182 ALA A O 1
ATOM 1344 N N . LEU A 1 183 ? 16.125 14.562 10.289 1 98.62 183 LEU A N 1
ATOM 1345 C CA . LEU A 1 183 ? 17.188 15.555 10.125 1 98.62 183 LEU A CA 1
ATOM 1346 C C . LEU A 1 183 ? 18.531 14.984 10.547 1 98.62 183 LEU A C 1
ATOM 1348 O O . LEU A 1 183 ? 19.531 15.18 9.852 1 98.62 183 LEU A O 1
ATOM 1352 N N . GLN A 1 184 ? 18.531 14.273 11.617 1 98.69 184 GLN A N 1
ATOM 1353 C CA . GLN A 1 184 ? 19.766 13.648 12.102 1 98.69 184 GLN A CA 1
ATOM 1354 C C . GLN A 1 184 ? 20.312 12.648 11.078 1 98.69 184 GLN A C 1
ATOM 1356 O O . GLN A 1 184 ? 21.5 12.641 10.797 1 98.69 184 GLN A O 1
ATOM 1361 N N . LYS A 1 185 ? 19.422 11.867 10.531 1 98.38 185 LYS A N 1
ATOM 1362 C CA . LYS A 1 185 ? 19.828 10.891 9.523 1 98.38 185 LYS A CA 1
ATOM 1363 C C . LYS A 1 185 ? 20.391 11.578 8.281 1 98.38 185 LYS A C 1
ATOM 1365 O O . LYS A 1 185 ? 21.297 11.055 7.633 1 98.38 185 LYS A O 1
ATOM 1370 N N . ALA A 1 186 ? 19.828 12.727 7.977 1 98.06 186 ALA A N 1
ATOM 1371 C CA . ALA A 1 186 ? 20.25 13.477 6.797 1 98.06 186 ALA A CA 1
ATOM 1372 C C . ALA A 1 186 ? 21.547 14.242 7.07 1 98.06 186 ALA A C 1
ATOM 1374 O O . ALA A 1 186 ? 22.188 14.727 6.141 1 98.06 186 ALA A O 1
ATOM 1375 N N . GLY A 1 187 ? 21.875 14.359 8.375 1 98.38 187 GLY A N 1
ATOM 1376 C CA . GLY A 1 187 ? 23.016 15.188 8.75 1 98.38 187 GLY A CA 1
ATOM 1377 C C . GLY A 1 187 ? 22.766 16.672 8.531 1 98.38 187 GLY A C 1
ATOM 1378 O O . GLY A 1 187 ? 23.672 17.406 8.172 1 98.38 187 GLY A O 1
ATOM 1379 N N . LEU A 1 188 ? 21.562 17.094 8.656 1 98 188 LEU A N 1
ATOM 1380 C CA . LEU A 1 188 ? 21.188 18.484 8.422 1 98 188 LEU A CA 1
ATOM 1381 C C . LEU A 1 188 ? 20.688 19.141 9.711 1 98 188 LEU A C 1
ATOM 1383 O O . LEU A 1 188 ? 19.969 18.5 10.492 1 98 188 LEU A O 1
ATOM 1387 N N . PRO A 1 189 ? 21.031 20.359 9.945 1 96.88 189 PRO A N 1
ATOM 1388 C CA . PRO A 1 189 ? 20.422 21.109 11.055 1 96.88 189 PRO A CA 1
ATOM 1389 C C . PRO A 1 189 ? 19 21.562 10.75 1 96.88 189 PRO A C 1
ATOM 1391 O O . PRO A 1 189 ? 18.609 21.641 9.586 1 96.88 189 PRO A O 1
ATOM 1394 N N . ALA A 1 190 ? 18.328 21.859 11.758 1 95.38 190 ALA A N 1
ATOM 1395 C CA . ALA A 1 190 ? 16.953 22.344 11.602 1 95.38 190 ALA A CA 1
ATOM 1396 C C . ALA A 1 190 ? 16.906 23.609 10.773 1 95.38 190 ALA A C 1
ATOM 1398 O O . ALA A 1 190 ? 15.93 23.859 10.062 1 95.38 190 ALA A O 1
ATOM 1399 N N . SER A 1 191 ? 17.938 24.391 10.82 1 95.25 191 SER A N 1
ATOM 1400 C CA . SER A 1 191 ? 18.016 25.656 10.109 1 95.25 191 SER A CA 1
ATOM 1401 C C . SER A 1 191 ? 18.078 25.438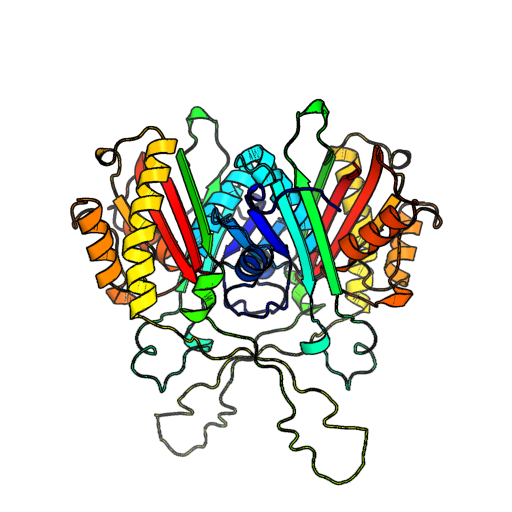 8.602 1 95.25 191 SER A C 1
ATOM 1403 O O . SER A 1 191 ? 17.891 26.391 7.828 1 95.25 191 SER A O 1
ATOM 1405 N N . SER A 1 192 ? 18.312 24.219 8.188 1 96.06 192 SER A N 1
ATOM 1406 C CA . SER A 1 192 ? 18.391 23.906 6.766 1 96.06 192 SER A CA 1
ATOM 1407 C C . SER A 1 192 ? 17 23.797 6.148 1 96.06 192 SER A C 1
ATOM 1409 O O . SER A 1 192 ? 16.859 23.781 4.922 1 96.06 192 SER A O 1
ATOM 1411 N N . ILE A 1 193 ? 15.969 23.766 6.988 1 98.06 193 ILE A N 1
ATOM 1412 C CA . ILE A 1 193 ? 14.609 23.578 6.492 1 98.06 193 ILE A CA 1
ATOM 1413 C C . ILE A 1 193 ? 14.023 24.922 6.074 1 98.06 193 ILE A C 1
ATOM 1415 O O . ILE A 1 193 ? 13.984 25.875 6.871 1 98.06 193 ILE A O 1
ATOM 1419 N N . ASP A 1 194 ? 13.609 25 4.887 1 98.62 194 ASP A N 1
ATOM 1420 C CA . ASP A 1 194 ? 12.945 26.203 4.406 1 98.62 194 ASP A CA 1
ATOM 1421 C C . ASP A 1 194 ? 11.461 26.203 4.781 1 98.62 194 ASP A C 1
ATOM 1423 O O . ASP A 1 194 ? 10.891 27.234 5.105 1 98.62 194 ASP A O 1
ATOM 1427 N N . TRP A 1 195 ? 10.875 24.969 4.691 1 98.81 195 TRP A N 1
ATOM 1428 C CA . TRP A 1 195 ? 9.438 24.891 4.898 1 98.81 195 TRP A CA 1
ATOM 1429 C C . TRP A 1 195 ? 9.07 23.656 5.73 1 98.81 195 TRP A C 1
ATOM 1431 O O . TRP A 1 195 ? 9.625 22.578 5.527 1 98.81 195 TRP A O 1
ATOM 1441 N N . LEU A 1 196 ? 8.195 23.875 6.688 1 98.81 196 LEU A N 1
ATOM 1442 C CA . LEU A 1 196 ? 7.535 22.797 7.41 1 98.81 196 LEU A CA 1
ATOM 1443 C C . LEU A 1 196 ? 6.168 22.484 6.801 1 98.81 196 LEU A C 1
ATOM 1445 O O . LEU A 1 196 ? 5.32 23.375 6.695 1 98.81 196 LEU A O 1
ATOM 1449 N N . LEU A 1 197 ? 5.98 21.297 6.336 1 98.81 197 LEU A N 1
ATOM 1450 C CA . LEU A 1 197 ? 4.762 20.859 5.672 1 98.81 197 LEU A CA 1
ATOM 1451 C C . LEU A 1 197 ? 4.188 19.625 6.359 1 98.81 197 LEU A C 1
ATOM 1453 O O . LEU A 1 197 ? 4.617 18.5 6.086 1 98.81 197 LEU A O 1
ATOM 1457 N N . LEU A 1 198 ? 3.199 19.828 7.215 1 98.75 198 LEU A N 1
ATOM 1458 C CA . LEU A 1 198 ? 2.621 18.75 8.023 1 98.75 198 LEU A CA 1
ATOM 1459 C C . LEU A 1 198 ? 1.257 18.344 7.48 1 98.75 198 LEU A C 1
ATOM 1461 O O . LEU A 1 198 ? 0.559 19.141 6.863 1 98.75 198 LEU A O 1
ATOM 1465 N N . HIS A 1 199 ? 0.92 17.047 7.66 1 98.5 199 HIS A N 1
ATOM 1466 C CA . HIS A 1 199 ? -0.493 16.703 7.555 1 98.5 199 HIS A CA 1
ATOM 1467 C C . HIS A 1 199 ? -1.354 17.641 8.383 1 98.5 199 HIS A C 1
ATOM 1469 O O . HIS A 1 199 ? -0.992 17.984 9.516 1 98.5 199 HIS A O 1
ATOM 1475 N N . GLN A 1 200 ? -2.492 17.984 7.852 1 95.69 200 GLN A N 1
ATOM 1476 C CA . GLN A 1 200 ? -3.318 19.047 8.422 1 95.69 200 GLN A CA 1
ATOM 1477 C C . GLN A 1 200 ? -4.574 18.469 9.078 1 95.69 200 GLN A C 1
ATOM 1479 O O . GLN A 1 200 ? -5.68 18.641 8.57 1 95.69 200 GLN A O 1
ATOM 1484 N N . ALA A 1 201 ? -4.34 17.859 10.234 1 94.19 201 ALA A N 1
ATOM 1485 C CA . ALA A 1 201 ? -5.465 17.328 11.008 1 94.19 201 ALA A CA 1
ATOM 1486 C C . ALA A 1 201 ? -6.281 18.469 11.633 1 94.19 201 ALA A C 1
ATOM 1488 O O . ALA A 1 201 ? -7.512 18.453 11.586 1 94.19 201 ALA A O 1
ATOM 1489 N N . ASN A 1 202 ? -5.715 19.359 12.266 1 91.69 202 ASN A N 1
ATOM 1490 C CA . ASN A 1 202 ? -6.242 20.625 12.781 1 91.69 202 ASN A CA 1
ATOM 1491 C C . ASN A 1 202 ? -5.133 21.625 13.047 1 91.69 202 ASN A C 1
ATOM 1493 O O . ASN A 1 202 ? -3.965 21.25 13.172 1 91.69 202 ASN A O 1
ATOM 1497 N N . GLN A 1 203 ? -5.492 22.875 13.141 1 94.88 203 GLN A N 1
ATOM 1498 C CA . GLN A 1 203 ? -4.504 23.938 13.188 1 94.88 203 GLN A CA 1
ATOM 1499 C C . GLN A 1 203 ? -3.729 23.922 14.5 1 94.88 203 GLN A C 1
ATOM 1501 O O . GLN A 1 203 ? -2.541 24.25 14.531 1 94.88 203 GLN A O 1
ATOM 1506 N N . ARG A 1 204 ? -4.305 23.5 15.539 1 95.81 204 ARG A N 1
ATOM 1507 C CA . ARG A 1 204 ? -3.672 23.469 16.859 1 95.81 204 ARG A CA 1
ATOM 1508 C C . ARG A 1 204 ? -2.469 22.531 16.859 1 95.81 204 ARG A C 1
ATOM 1510 O O . ARG A 1 204 ? -1.442 22.828 17.469 1 95.81 204 ARG A O 1
ATOM 1517 N N . ILE A 1 205 ? -2.602 21.391 16.172 1 97.06 205 ILE A N 1
ATOM 1518 C CA . ILE A 1 205 ? -1.501 20.438 16.094 1 97.06 205 ILE A CA 1
ATOM 1519 C C . ILE A 1 205 ? -0.34 21.047 15.312 1 97.06 205 ILE A C 1
ATOM 1521 O O . ILE A 1 205 ? 0.813 20.969 15.75 1 97.06 205 ILE A O 1
ATOM 1525 N N . ILE A 1 206 ? -0.625 21.641 14.227 1 97.94 206 ILE A N 1
ATOM 1526 C CA . ILE A 1 206 ? 0.396 22.25 13.383 1 97.94 206 ILE A CA 1
ATOM 1527 C C . ILE A 1 206 ? 1.163 23.312 14.18 1 97.94 206 ILE A C 1
ATOM 1529 O O . ILE A 1 206 ? 2.396 23.312 14.195 1 97.94 206 ILE A O 1
ATOM 1533 N N . ASP A 1 207 ? 0.429 24.141 14.867 1 98 207 ASP A N 1
ATOM 1534 C CA . ASP A 1 207 ? 1.032 25.219 15.648 1 98 207 ASP A CA 1
ATOM 1535 C C . ASP A 1 207 ? 1.896 24.656 16.781 1 98 207 ASP A C 1
ATOM 1537 O O . ASP A 1 207 ? 2.996 25.156 17.031 1 98 207 ASP A O 1
ATOM 1541 N N . SER A 1 208 ? 1.395 23.672 17.422 1 98.06 208 SER A N 1
ATOM 1542 C CA . SER A 1 208 ? 2.111 23.078 18.547 1 98.06 208 SER A CA 1
ATOM 1543 C C . SER A 1 208 ? 3.414 22.438 18.094 1 98.06 208 SER A C 1
ATOM 1545 O O . SER A 1 208 ? 4.445 22.578 18.75 1 98.06 208 SER A O 1
ATOM 1547 N N . VAL A 1 209 ? 3.35 21.719 16.984 1 97.81 209 VAL A N 1
ATOM 1548 C CA . VAL A 1 209 ? 4.539 21.062 16.438 1 97.81 209 VAL A CA 1
ATOM 1549 C C . VAL A 1 209 ? 5.562 22.109 16.016 1 97.81 209 VAL A C 1
ATOM 1551 O O . VAL A 1 209 ? 6.75 21.984 16.328 1 97.81 209 VAL A O 1
ATOM 1554 N N . ALA A 1 210 ? 5.137 23.141 15.359 1 97.88 210 ALA A N 1
ATOM 1555 C CA . ALA A 1 210 ? 6.023 24.219 14.938 1 97.88 210 ALA A CA 1
ATOM 1556 C C . ALA A 1 210 ? 6.699 24.875 16.141 1 97.88 210 ALA A C 1
ATOM 1558 O O . ALA A 1 210 ? 7.898 25.156 16.109 1 97.88 210 ALA A O 1
ATOM 1559 N N . THR A 1 211 ? 5.906 25.109 17.141 1 97.75 211 THR A N 1
ATOM 1560 C CA . THR A 1 211 ? 6.414 25.734 18.359 1 97.75 211 THR A CA 1
ATOM 1561 C C . THR A 1 211 ? 7.469 24.859 19.016 1 97.75 211 THR A C 1
ATOM 1563 O O . THR A 1 211 ? 8.539 25.328 19.391 1 97.75 211 THR A O 1
ATOM 1566 N N . ARG A 1 212 ? 7.18 23.609 19.094 1 96.25 212 ARG A N 1
ATOM 1567 C CA . ARG A 1 212 ? 8.094 22.656 19.719 1 96.25 212 ARG A CA 1
ATOM 1568 C C . ARG A 1 212 ? 9.422 22.609 18.969 1 96.25 212 ARG A C 1
ATOM 1570 O O . ARG A 1 212 ? 10.484 22.453 19.578 1 96.25 212 ARG A O 1
ATOM 1577 N N . LEU A 1 213 ? 9.352 22.703 17.688 1 96.44 213 LEU A N 1
ATOM 1578 C CA . LEU A 1 213 ? 10.539 22.641 16.844 1 96.44 213 LEU A CA 1
ATOM 1579 C C . LEU A 1 213 ? 11.195 24.016 16.719 1 96.44 213 LEU A C 1
ATOM 1581 O O . LEU A 1 213 ? 12.227 24.172 16.062 1 96.44 213 LEU A O 1
ATOM 1585 N N . GLN A 1 214 ? 10.594 25.047 17.328 1 96.12 214 GLN A N 1
ATOM 1586 C CA . GLN A 1 214 ? 11.047 26.438 17.234 1 96.12 214 GLN A CA 1
ATOM 1587 C C . GLN A 1 214 ? 11.133 26.891 15.781 1 96.12 214 GLN A C 1
ATOM 1589 O O . GLN A 1 214 ? 12.125 27.5 15.375 1 96.12 214 GLN A O 1
ATOM 1594 N N . PHE A 1 215 ? 10.156 26.484 15.094 1 96.19 215 PHE A N 1
ATOM 1595 C CA . PHE A 1 215 ? 10.078 26.844 13.688 1 96.19 215 PHE A CA 1
ATOM 1596 C C . PHE A 1 215 ? 9.25 28.109 13.5 1 96.19 215 PHE A C 1
ATOM 1598 O O . PHE A 1 215 ? 8.156 28.234 14.062 1 96.19 215 PHE A O 1
ATOM 1605 N N . PRO A 1 216 ? 9.75 29.094 12.734 1 95.94 216 PRO A N 1
ATOM 1606 C CA . PRO A 1 216 ? 8.961 30.312 12.516 1 95.94 216 PRO A CA 1
ATOM 1607 C C . PRO A 1 216 ? 7.629 30.047 11.828 1 95.94 216 PRO A C 1
ATOM 1609 O O . PRO A 1 216 ? 7.59 29.359 10.797 1 95.94 216 PRO A O 1
ATOM 1612 N N . PRO A 1 217 ? 6.578 30.562 12.289 1 95.69 217 PRO A N 1
ATOM 1613 C CA . PRO A 1 217 ? 5.246 30.297 11.742 1 95.69 217 PRO A CA 1
ATOM 1614 C C . PRO A 1 217 ? 5.117 30.672 10.273 1 95.69 217 PRO A C 1
ATOM 1616 O O . PRO A 1 217 ? 4.367 30.031 9.531 1 95.69 217 PRO A O 1
ATOM 1619 N N . GLU A 1 218 ? 5.887 31.688 9.852 1 96.19 218 GLU A N 1
ATOM 1620 C CA . GLU A 1 218 ? 5.789 32.156 8.477 1 96.19 218 GLU A CA 1
ATOM 1621 C C . GLU A 1 218 ? 6.375 31.141 7.5 1 96.19 218 GLU A C 1
ATOM 1623 O O . GLU A 1 218 ? 6.168 31.234 6.289 1 96.19 218 GLU A O 1
ATOM 1628 N N . ARG A 1 219 ? 7.031 30.094 8.023 1 97.69 219 ARG A N 1
ATOM 1629 C CA . ARG A 1 219 ? 7.625 29.062 7.18 1 97.69 219 ARG A CA 1
ATOM 1630 C C . ARG A 1 219 ? 6.855 27.75 7.297 1 97.69 219 ARG A C 1
ATOM 1632 O O . ARG A 1 219 ? 7.32 26.719 6.836 1 97.69 219 ARG A O 1
ATOM 1639 N N . VAL A 1 220 ? 5.711 27.828 7.91 1 98.31 220 VAL A N 1
ATOM 1640 C CA . VAL A 1 220 ? 4.809 26.688 7.984 1 98.31 220 VAL A CA 1
ATOM 1641 C C . VAL A 1 220 ? 3.76 26.781 6.879 1 98.31 220 VAL A C 1
ATOM 1643 O O . VAL A 1 220 ? 3.076 27.797 6.75 1 98.31 220 VAL A O 1
ATOM 1646 N N . ILE A 1 221 ? 3.691 25.781 6.07 1 98.25 221 ILE A N 1
ATOM 1647 C CA . ILE A 1 221 ? 2.705 25.75 4.996 1 98.25 221 ILE A CA 1
ATOM 1648 C C . ILE A 1 221 ? 1.398 25.141 5.512 1 98.25 221 ILE A C 1
ATOM 1650 O O . ILE A 1 221 ? 1.387 24.047 6.059 1 98.25 221 ILE A O 1
ATOM 1654 N N . SER A 1 222 ? 0.317 25.844 5.371 1 96.94 222 SER A N 1
ATOM 1655 C CA . SER A 1 222 ? -0.986 25.328 5.785 1 96.94 222 SER A CA 1
ATOM 1656 C C . SER A 1 222 ? -2.107 25.922 4.941 1 96.94 222 SER A C 1
ATOM 1658 O O . SER A 1 222 ? -2.084 27.125 4.621 1 96.94 222 SER A O 1
ATOM 1660 N N . ASN A 1 223 ? -3.002 25.125 4.457 1 97.06 223 ASN A N 1
ATOM 1661 C CA . ASN A 1 223 ? -4.223 25.562 3.793 1 97.06 223 ASN A CA 1
ATOM 1662 C C . ASN A 1 223 ? -5.461 24.891 4.395 1 97.06 223 ASN A C 1
ATOM 1664 O O . ASN A 1 223 ? -6.496 24.781 3.736 1 97.06 223 ASN A O 1
ATOM 1668 N N . LEU A 1 224 ? -5.32 24.422 5.602 1 96 224 LEU A N 1
ATOM 1669 C CA . LEU A 1 224 ? -6.355 23.719 6.348 1 96 224 LEU A CA 1
ATOM 1670 C C . LEU A 1 224 ? -7.645 24.531 6.395 1 96 224 LEU A C 1
ATOM 1672 O O . LEU A 1 224 ? -8.742 23.984 6.312 1 96 224 LEU A O 1
ATOM 1676 N N . ALA A 1 225 ? -7.582 25.844 6.488 1 94.75 225 ALA A N 1
ATOM 1677 C CA . ALA A 1 225 ? -8.734 26.734 6.625 1 94.75 225 ALA A CA 1
ATOM 1678 C C . ALA A 1 225 ? -9.656 26.641 5.414 1 94.75 225 ALA A C 1
ATOM 1680 O O . ALA A 1 225 ? -10.867 26.859 5.527 1 94.75 225 ALA A O 1
ATOM 1681 N N . ASN A 1 226 ? -9.102 26.203 4.316 1 95.12 226 ASN A N 1
ATOM 1682 C CA . ASN A 1 226 ? -9.867 26.203 3.072 1 95.12 226 ASN A CA 1
ATOM 1683 C C . ASN A 1 226 ? -10.477 24.844 2.785 1 95.12 226 ASN A C 1
ATOM 1685 O O . ASN A 1 226 ? -11.469 24.734 2.07 1 95.12 226 ASN A O 1
ATOM 1689 N N . TYR A 1 227 ? -9.898 23.797 3.436 1 95.12 227 TYR A N 1
ATOM 1690 C CA . TYR A 1 227 ? -10.273 22.484 2.924 1 95.12 227 TYR A CA 1
ATOM 1691 C C . TYR A 1 227 ? -10.602 21.531 4.066 1 95.12 227 TYR A C 1
ATOM 1693 O O . TYR A 1 227 ? -11.188 20.469 3.846 1 95.12 227 TYR A O 1
ATOM 1701 N N . GLY A 1 228 ? -10.203 21.859 5.285 1 95.31 228 GLY A N 1
ATOM 1702 C CA . GLY A 1 228 ? -10.297 20.906 6.383 1 95.31 228 GLY A CA 1
ATOM 1703 C C . GLY A 1 228 ? -9.258 19.812 6.32 1 95.31 228 GLY A C 1
ATOM 1704 O O . GLY A 1 228 ? -8.219 19.969 5.676 1 95.31 228 GLY A O 1
ATOM 1705 N N . ASN A 1 229 ? -9.453 18.812 7.121 1 96.69 229 ASN A N 1
ATOM 1706 C CA . ASN A 1 229 ? -8.594 17.641 7.125 1 96.69 229 ASN A CA 1
ATOM 1707 C C . ASN A 1 229 ? -8.859 16.734 5.918 1 96.69 229 ASN A C 1
ATOM 1709 O O . ASN A 1 229 ? -9.852 16.016 5.895 1 96.69 229 ASN A O 1
ATOM 1713 N N . THR A 1 230 ? -7.922 16.766 4.98 1 98 230 THR A N 1
ATOM 1714 C CA . THR A 1 230 ? -8.125 16.016 3.748 1 98 230 THR A CA 1
ATOM 1715 C C . THR A 1 230 ? -7.27 14.758 3.734 1 98 230 THR A C 1
ATOM 1717 O O . THR A 1 230 ? -6.941 14.234 2.668 1 98 230 THR A O 1
ATOM 1720 N N . SER A 1 231 ? -6.836 14.352 4.863 1 98.06 231 SER A N 1
ATOM 1721 C CA . SER A 1 231 ? -6.145 13.086 5.059 1 98.06 231 SER A CA 1
ATOM 1722 C C . SER A 1 231 ? -4.934 12.969 4.137 1 98.06 231 SER A C 1
ATOM 1724 O O . SER A 1 231 ? -4.07 13.844 4.125 1 98.06 231 SER A O 1
ATOM 1726 N N . ALA A 1 232 ? -4.855 11.961 3.326 1 98.75 232 ALA A N 1
ATOM 1727 C CA . ALA A 1 232 ? -3.664 11.688 2.525 1 98.75 232 ALA A CA 1
ATOM 1728 C C . ALA A 1 232 ? -3.422 12.797 1.506 1 98.75 232 ALA A C 1
ATOM 1730 O O . ALA A 1 232 ? -2.311 12.945 0.991 1 98.75 232 ALA A O 1
ATOM 1731 N N . ALA A 1 233 ? -4.41 13.586 1.173 1 98.75 233 ALA A N 1
ATOM 1732 C CA . ALA A 1 233 ? -4.285 14.617 0.144 1 98.75 233 ALA A CA 1
ATOM 1733 C C . ALA A 1 233 ? -3.68 15.891 0.716 1 98.75 233 ALA A C 1
ATOM 1735 O O . ALA A 1 233 ? -3.271 16.781 -0.033 1 98.75 233 ALA A O 1
ATOM 1736 N N . SER A 1 234 ? -3.59 16.016 2.012 1 98.69 234 SER A N 1
ATOM 1737 C CA . SER A 1 234 ? -3.307 17.297 2.656 1 98.69 234 SER A CA 1
ATOM 1738 C C . SER A 1 234 ? -1.932 17.812 2.258 1 98.69 234 SER A C 1
ATOM 1740 O O . SER A 1 234 ? -1.79 18.984 1.898 1 98.69 234 SER A O 1
ATOM 1742 N N . ILE A 1 235 ? -0.941 16.938 2.207 1 98.81 235 ILE A N 1
ATOM 1743 C CA . ILE A 1 235 ? 0.436 17.359 1.976 1 98.81 235 ILE A CA 1
ATOM 1744 C C . ILE A 1 235 ? 0.618 17.75 0.51 1 98.81 235 ILE A C 1
ATOM 1746 O O . ILE A 1 235 ? 1.061 18.859 0.204 1 98.81 235 ILE A O 1
ATOM 1750 N N . PRO A 1 236 ? 0.24 16.906 -0.417 1 98.75 236 PRO A N 1
ATOM 1751 C CA . PRO A 1 236 ? 0.449 17.312 -1.808 1 98.75 236 PRO A CA 1
ATOM 1752 C C . PRO A 1 236 ? -0.434 18.484 -2.217 1 98.75 236 PRO A C 1
ATOM 1754 O O . PRO A 1 236 ? -0.037 19.297 -3.059 1 98.75 236 PRO A O 1
ATOM 1757 N N . LEU A 1 237 ? -1.632 18.594 -1.63 1 98.56 237 LEU A N 1
ATOM 1758 C CA . LEU A 1 237 ? -2.508 19.734 -1.902 1 98.56 237 LEU A CA 1
ATOM 1759 C C . LEU A 1 237 ? -1.864 21.031 -1.444 1 98.56 237 LEU A C 1
ATOM 1761 O O . LEU A 1 237 ? -1.824 22.016 -2.199 1 98.56 237 LEU A O 1
ATOM 1765 N N . ALA A 1 238 ? -1.374 21.031 -0.224 1 98.62 238 ALA A N 1
ATOM 1766 C CA . ALA A 1 238 ? -0.728 22.219 0.331 1 98.62 238 ALA A CA 1
ATOM 1767 C C . ALA A 1 238 ? 0.547 22.562 -0.435 1 98.62 238 ALA A C 1
ATOM 1769 O O . ALA A 1 238 ? 0.825 23.734 -0.701 1 98.62 238 ALA A O 1
ATOM 1770 N N . LEU A 1 239 ? 1.299 21.562 -0.798 1 98.62 239 LEU A N 1
ATOM 1771 C CA . LEU A 1 239 ? 2.541 21.781 -1.527 1 98.62 239 LEU A CA 1
ATOM 1772 C C . LEU A 1 239 ? 2.262 22.375 -2.908 1 98.62 239 LEU A C 1
ATOM 1774 O O . LEU A 1 239 ? 2.957 23.297 -3.35 1 98.62 239 LEU A O 1
ATOM 1778 N N . ASP A 1 240 ? 1.275 21.844 -3.574 1 97.94 240 ASP A N 1
ATOM 1779 C CA . ASP A 1 240 ? 0.918 22.328 -4.902 1 97.94 240 ASP A CA 1
ATOM 1780 C C . ASP A 1 240 ? 0.592 23.828 -4.863 1 97.94 240 ASP A C 1
ATOM 1782 O O . ASP A 1 240 ? 1.076 24.594 -5.695 1 97.94 240 ASP A O 1
ATOM 1786 N N . GLU A 1 241 ? -0.202 24.188 -3.889 1 98.06 241 GLU A N 1
ATOM 1787 C CA . GLU A 1 241 ? -0.58 25.594 -3.766 1 98.06 241 GLU A CA 1
ATOM 1788 C C . GLU A 1 241 ? 0.63 26.469 -3.439 1 98.06 241 GLU A C 1
ATOM 1790 O O . GLU A 1 241 ? 0.769 27.578 -3.967 1 98.06 241 GLU A O 1
ATOM 1795 N N . ALA A 1 242 ? 1.464 25.969 -2.572 1 98.38 242 ALA A N 1
ATOM 1796 C CA . ALA A 1 242 ? 2.656 26.703 -2.184 1 98.38 242 ALA A CA 1
ATOM 1797 C C . ALA A 1 242 ? 3.6 26.891 -3.369 1 98.38 242 ALA A C 1
ATOM 1799 O O . ALA A 1 242 ? 4.215 27.953 -3.525 1 98.38 242 ALA A O 1
ATOM 1800 N N . VAL A 1 243 ? 3.721 25.922 -4.223 1 97.69 243 VAL A N 1
ATOM 1801 C CA . VAL A 1 243 ? 4.59 25.984 -5.395 1 97.69 243 VAL A CA 1
ATOM 1802 C C . VAL A 1 243 ? 3.998 26.938 -6.426 1 97.69 243 VAL A C 1
ATOM 1804 O O . VAL A 1 243 ? 4.699 27.812 -6.945 1 97.69 243 VAL A O 1
ATOM 1807 N N . ARG A 1 244 ? 2.748 26.844 -6.688 1 96.62 244 ARG A N 1
ATOM 1808 C CA . ARG A 1 244 ? 2.084 27.672 -7.695 1 96.62 244 ARG A CA 1
ATOM 1809 C C . ARG A 1 244 ? 2.078 29.141 -7.285 1 96.62 244 ARG A C 1
ATOM 1811 O O . ARG A 1 244 ? 2.148 30.031 -8.141 1 96.62 244 ARG A O 1
ATOM 1818 N N . SER A 1 245 ? 2.02 29.359 -5.988 1 97.06 245 SER A N 1
ATOM 1819 C CA . SER A 1 245 ? 2.004 30.734 -5.504 1 97.06 245 SER A CA 1
ATOM 1820 C C . SER A 1 245 ? 3.408 31.328 -5.473 1 97.06 245 SER A C 1
ATOM 1822 O O . SER A 1 245 ? 3.582 32.5 -5.191 1 97.06 245 SER A O 1
ATOM 1824 N N . GLY A 1 246 ? 4.465 30.484 -5.66 1 97 246 GLY A N 1
ATOM 1825 C CA . GLY A 1 246 ? 5.844 30.953 -5.684 1 97 246 GLY A CA 1
ATOM 1826 C C . GLY A 1 246 ? 6.504 30.922 -4.32 1 97 246 GLY A C 1
ATOM 1827 O O . GLY A 1 246 ? 7.672 31.281 -4.18 1 97 246 GLY A O 1
ATOM 1828 N N . LYS A 1 247 ? 5.762 30.484 -3.354 1 97.56 247 LYS A N 1
ATOM 1829 C CA . LYS A 1 247 ? 6.324 30.391 -2.01 1 97.56 247 LYS A CA 1
ATOM 1830 C C . LYS A 1 247 ? 7.445 29.359 -1.95 1 97.56 247 LYS A C 1
ATOM 1832 O O . LYS A 1 247 ? 8.547 29.656 -1.479 1 97.56 247 LYS A O 1
ATOM 1837 N N . VAL A 1 248 ? 7.121 28.141 -2.393 1 98.31 248 VAL A N 1
ATOM 1838 C CA . VAL A 1 248 ? 8.133 27.094 -2.477 1 98.31 248 VAL A CA 1
ATOM 1839 C C . VAL A 1 248 ? 8.844 27.172 -3.824 1 98.31 248 VAL A C 1
ATOM 1841 O O . VAL A 1 248 ? 8.195 27.188 -4.875 1 98.31 248 VAL A O 1
ATOM 1844 N N . LYS A 1 249 ? 10.156 27.219 -3.785 1 98.06 249 LYS A N 1
ATOM 1845 C CA . LYS A 1 249 ? 10.969 27.344 -4.988 1 98.06 249 LYS A CA 1
ATOM 1846 C C . LYS A 1 249 ? 11.914 26.156 -5.137 1 98.06 249 LYS A C 1
ATOM 1848 O O . LYS A 1 249 ? 12.219 25.469 -4.156 1 98.06 249 LYS A O 1
ATOM 1853 N N . PRO A 1 250 ? 12.328 25.938 -6.438 1 96.81 250 PRO A N 1
ATOM 1854 C CA . PRO A 1 250 ? 13.328 24.891 -6.621 1 96.81 250 PRO A CA 1
ATOM 1855 C C . PRO A 1 250 ? 14.555 25.094 -5.727 1 96.81 250 PRO A C 1
ATOM 1857 O O . PRO A 1 250 ? 15.039 26.219 -5.578 1 96.81 250 PRO A O 1
ATOM 1860 N N . GLY A 1 251 ? 14.945 23.969 -5.078 1 97.69 251 GLY A N 1
ATOM 1861 C CA . GLY A 1 251 ? 16.109 24.016 -4.207 1 97.69 251 GLY A CA 1
ATOM 1862 C C . GLY A 1 251 ? 15.75 24.109 -2.736 1 97.69 251 GLY A C 1
ATOM 1863 O O . GLY A 1 251 ? 16.578 23.828 -1.869 1 97.69 251 GLY A O 1
ATOM 1864 N N . HIS A 1 252 ? 14.547 24.5 -2.436 1 98.56 252 HIS A N 1
ATOM 1865 C CA . HIS A 1 252 ? 14.125 24.609 -1.044 1 98.56 252 HIS A CA 1
ATOM 1866 C C . HIS A 1 252 ? 14.047 23.234 -0.384 1 98.56 252 HIS A C 1
ATOM 1868 O O . HIS A 1 252 ? 13.633 22.25 -1.017 1 98.56 252 HIS A O 1
ATOM 1874 N N . THR A 1 253 ? 14.422 23.172 0.879 1 98.69 253 THR A N 1
ATOM 1875 C CA . THR A 1 253 ? 14.312 21.953 1.693 1 98.69 253 THR A CA 1
ATOM 1876 C C . THR A 1 253 ? 13.008 21.969 2.488 1 98.69 253 THR A C 1
ATOM 1878 O O . THR A 1 253 ? 12.688 22.938 3.17 1 98.69 253 THR A O 1
ATOM 1881 N N . ILE A 1 254 ? 12.297 20.906 2.391 1 98.88 254 ILE A N 1
ATOM 1882 C CA . ILE A 1 254 ? 11 20.766 3.041 1 98.88 254 ILE A CA 1
ATOM 1883 C C . ILE A 1 254 ? 11.047 19.609 4.039 1 98.88 254 ILE A C 1
ATOM 1885 O O . ILE A 1 254 ? 11.523 18.516 3.715 1 98.88 254 ILE A O 1
ATOM 1889 N N . ALA A 1 255 ? 10.672 19.859 5.258 1 98.88 255 ALA A N 1
ATOM 1890 C CA . ALA A 1 255 ? 10.336 18.781 6.191 1 98.88 255 ALA A CA 1
ATOM 1891 C C . ALA A 1 255 ? 8.852 18.438 6.125 1 98.88 255 ALA A C 1
ATOM 1893 O O . ALA A 1 255 ? 8.008 19.203 6.598 1 98.88 255 ALA A O 1
ATOM 1894 N N . ALA A 1 256 ? 8.57 17.328 5.512 1 98.88 256 ALA A N 1
ATOM 1895 C CA . ALA A 1 256 ? 7.188 16.875 5.395 1 98.88 256 ALA A CA 1
ATOM 1896 C C . ALA A 1 256 ? 6.891 15.773 6.414 1 98.88 256 ALA A C 1
ATOM 1898 O O . ALA A 1 256 ? 7.715 14.891 6.645 1 98.88 256 ALA A O 1
ATOM 1899 N N . SER A 1 257 ? 5.754 15.859 7.039 1 98.88 257 SER A N 1
ATOM 1900 C CA . SER A 1 257 ? 5.398 14.836 8.016 1 98.88 257 SER A CA 1
ATOM 1901 C C . SER A 1 257 ? 3.91 14.516 7.961 1 98.88 257 SER A C 1
ATOM 1903 O O . SER A 1 257 ? 3.076 15.414 7.863 1 98.88 257 SER A O 1
ATOM 1905 N N . GLY A 1 258 ? 3.607 13.258 7.914 1 98.69 258 GLY A N 1
ATOM 1906 C CA . GLY A 1 258 ? 2.254 12.734 8.023 1 98.69 258 GLY A CA 1
ATOM 1907 C C . GLY A 1 258 ? 2.029 11.906 9.266 1 98.69 258 GLY A C 1
ATOM 1908 O O . GLY A 1 258 ? 2.953 11.242 9.75 1 98.69 258 GLY A O 1
ATOM 1909 N N . PHE A 1 259 ? 0.799 11.945 9.734 1 98.62 259 PHE A N 1
ATOM 1910 C CA . PHE A 1 259 ? 0.414 11.203 10.93 1 98.62 259 PHE A CA 1
ATOM 1911 C C . PHE A 1 259 ? -1.095 10.992 10.977 1 98.62 259 PHE A C 1
ATOM 1913 O O . PHE A 1 259 ? -1.859 11.844 10.516 1 98.62 259 PHE A O 1
ATOM 1920 N N . GLY A 1 260 ? -1.464 9.836 11.555 1 95.94 260 GLY A N 1
ATOM 1921 C CA . GLY A 1 260 ? -2.889 9.562 11.648 1 95.94 260 GLY A CA 1
ATOM 1922 C C . GLY A 1 260 ? -3.193 8.148 12.109 1 95.94 260 GLY A C 1
ATOM 1923 O O . GLY A 1 260 ? -2.479 7.598 12.953 1 95.94 260 GLY A O 1
ATOM 1924 N N . ALA A 1 261 ? -4.348 7.66 11.555 1 95.75 261 ALA A N 1
ATOM 1925 C CA . ALA A 1 261 ? -4.828 6.348 11.984 1 95.75 261 ALA A CA 1
ATOM 1926 C C . ALA A 1 261 ? -3.795 5.262 11.695 1 95.75 261 ALA A C 1
ATOM 1928 O O . ALA A 1 261 ? -3.004 5.383 10.758 1 95.75 261 ALA A O 1
ATOM 1929 N N . GLY A 1 262 ? -3.873 4.301 12.43 1 88.81 262 GLY A N 1
ATOM 1930 C CA . GLY A 1 262 ? -2.924 3.199 12.469 1 88.81 262 GLY A CA 1
ATOM 1931 C C . GLY A 1 262 ? -2.607 2.732 13.875 1 88.81 262 GLY A C 1
ATOM 1932 O O . GLY A 1 262 ? -3.061 1.666 14.297 1 88.81 262 GLY A O 1
ATOM 1933 N N . LEU A 1 263 ? -1.905 3.809 14.781 1 97.69 263 LEU A N 1
ATOM 1934 C CA . LEU A 1 263 ? -1.357 5.074 14.305 1 97.69 263 LEU A CA 1
ATOM 1935 C C . LEU A 1 263 ? -0.116 4.844 13.453 1 97.69 263 LEU A C 1
ATOM 1937 O O . LEU A 1 263 ? 0.642 3.9 13.688 1 97.69 263 LEU A O 1
ATOM 1941 N N . THR A 1 264 ? 0.018 5.539 12.477 1 98.75 264 THR A N 1
ATOM 1942 C CA . THR A 1 264 ? 1.172 5.59 11.586 1 98.75 264 THR A CA 1
ATOM 1943 C C . THR A 1 264 ? 1.646 7.027 11.398 1 98.75 264 THR A C 1
ATOM 1945 O O . THR A 1 264 ? 0.83 7.938 11.25 1 98.75 264 THR A O 1
ATOM 1948 N N . TRP A 1 265 ? 2.973 7.211 11.469 1 98.88 265 TRP A N 1
ATOM 1949 C CA . TRP A 1 265 ? 3.529 8.539 11.242 1 98.88 265 TRP A CA 1
ATOM 1950 C C . TRP A 1 265 ? 4.914 8.445 10.609 1 98.88 265 TRP A C 1
ATOM 1952 O O . TRP A 1 265 ? 5.574 7.41 10.688 1 98.88 265 TRP A O 1
ATOM 1962 N N . GLY A 1 266 ? 5.238 9.484 9.914 1 98.81 266 GLY A N 1
ATOM 1963 C CA . GLY A 1 266 ? 6.551 9.539 9.289 1 98.81 266 GLY A CA 1
ATOM 1964 C C . GLY A 1 266 ? 6.91 10.93 8.797 1 98.81 266 GLY A C 1
ATOM 1965 O O . GLY A 1 266 ? 6.043 11.805 8.688 1 98.81 266 GLY A O 1
ATOM 1966 N N . SER A 1 267 ? 8.172 11.141 8.633 1 98.94 267 SER A N 1
ATOM 1967 C CA . SER A 1 267 ? 8.727 12.398 8.125 1 98.94 267 SER A CA 1
ATOM 1968 C C . SER A 1 267 ? 9.75 12.148 7.023 1 98.94 267 SER A C 1
ATOM 1970 O O . SER A 1 267 ? 10.414 11.109 7.012 1 98.94 267 SER A O 1
ATOM 1972 N N . ALA A 1 268 ? 9.773 13 6.102 1 98.94 268 ALA A N 1
ATOM 1973 C CA . ALA A 1 268 ? 10.758 13 5.023 1 98.94 268 ALA A CA 1
ATOM 1974 C C . ALA A 1 268 ? 11.383 14.383 4.855 1 98.94 268 ALA A C 1
ATOM 1976 O O . ALA A 1 268 ? 10.68 15.398 4.895 1 98.94 268 ALA A O 1
ATOM 1977 N N . ILE A 1 269 ? 12.695 14.43 4.781 1 98.88 269 ILE A N 1
ATOM 1978 C CA . ILE A 1 269 ? 13.414 15.641 4.418 1 98.88 269 ILE A CA 1
ATOM 1979 C C . ILE A 1 269 ? 13.727 15.633 2.924 1 98.88 269 ILE A C 1
ATOM 1981 O O . ILE A 1 269 ? 14.508 14.805 2.453 1 98.88 269 ILE A O 1
ATOM 1985 N N . ILE A 1 270 ? 13.086 16.609 2.217 1 98.69 270 ILE A N 1
ATOM 1986 C CA . ILE A 1 270 ? 13.172 16.531 0.762 1 98.69 270 ILE A CA 1
ATOM 1987 C C . ILE A 1 270 ? 13.617 17.875 0.2 1 98.69 270 ILE A C 1
ATOM 1989 O O . ILE A 1 270 ? 13.383 18.922 0.815 1 98.69 270 ILE A O 1
ATOM 1993 N N . ARG A 1 271 ? 14.219 17.844 -0.897 1 98.38 271 ARG A N 1
ATOM 1994 C CA . ARG A 1 271 ? 14.508 19.031 -1.69 1 98.38 271 ARG A CA 1
ATOM 1995 C C . ARG A 1 271 ? 13.578 19.125 -2.895 1 98.38 271 ARG A C 1
ATOM 1997 O O . ARG A 1 271 ? 13.453 18.172 -3.672 1 98.38 271 ARG A O 1
ATOM 2004 N N . TRP A 1 272 ? 12.945 20.25 -3.016 1 97.44 272 TRP A N 1
ATOM 2005 C CA . TRP A 1 272 ? 12.039 20.484 -4.133 1 97.44 272 TRP A CA 1
ATOM 2006 C C . TRP A 1 272 ? 12.805 20.844 -5.398 1 97.44 272 TRP A C 1
ATOM 2008 O O . TRP A 1 272 ? 13.766 21.609 -5.352 1 97.44 272 TRP A O 1
ATOM 2018 N N . ARG A 1 273 ? 12.375 20.203 -6.469 1 92.06 273 ARG A N 1
ATOM 2019 C CA . ARG A 1 273 ? 12.953 20.516 -7.77 1 92.06 273 ARG A CA 1
ATOM 2020 C C . ARG A 1 273 ? 11.883 20.969 -8.75 1 92.06 273 ARG A C 1
ATOM 2022 O O . ARG A 1 273 ? 10.766 20.469 -8.742 1 92.06 273 ARG A O 1
ATOM 2029 N N . MET B 1 1 ? 8.414 -19.875 12.586 1 69.62 1 MET B N 1
ATOM 2030 C CA . MET B 1 1 ? 9.07 -20.438 11.406 1 69.62 1 MET B CA 1
ATOM 2031 C C . MET B 1 1 ? 10.227 -19.547 10.95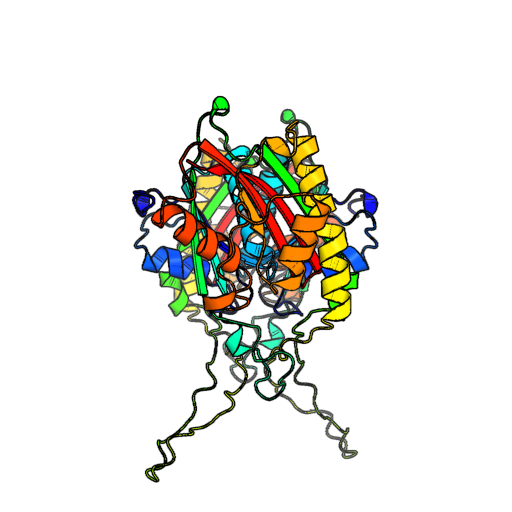3 1 69.62 1 MET B C 1
ATOM 2033 O O . MET B 1 1 ? 11.336 -20.031 10.742 1 69.62 1 MET B O 1
ATOM 2037 N N . ALA B 1 2 ? 10.07 -18.25 10.812 1 76.31 2 ALA B N 1
ATOM 2038 C CA . ALA B 1 2 ? 11.125 -17.391 10.281 1 76.31 2 ALA B CA 1
ATOM 2039 C C . ALA B 1 2 ? 12.227 -17.156 11.312 1 76.31 2 ALA B C 1
ATOM 2041 O O . ALA B 1 2 ? 13.328 -16.734 10.969 1 76.31 2 ALA B O 1
ATOM 2042 N N . GLU B 1 3 ? 11.945 -17.484 12.602 1 86.62 3 GLU B N 1
ATOM 2043 C CA . GLU B 1 3 ? 12.898 -17.312 13.695 1 86.62 3 GLU B CA 1
ATOM 2044 C C . GLU B 1 3 ? 13.453 -15.898 13.742 1 86.62 3 GLU B C 1
ATOM 2046 O O . GLU B 1 3 ? 14.664 -15.695 13.883 1 86.62 3 GLU B O 1
ATOM 2051 N N . VAL B 1 4 ? 12.672 -14.961 13.406 1 92.25 4 VAL B N 1
ATOM 2052 C CA . VAL B 1 4 ? 12.992 -13.547 13.555 1 92.25 4 VAL B CA 1
ATOM 2053 C C . VAL B 1 4 ? 12.266 -12.977 14.773 1 92.25 4 VAL B C 1
ATOM 2055 O O . VAL B 1 4 ? 11.047 -13.141 14.914 1 92.25 4 VAL B O 1
ATOM 2058 N N . ASP B 1 5 ? 12.984 -12.391 15.648 1 95.25 5 ASP B N 1
ATOM 2059 C CA . ASP B 1 5 ? 12.391 -11.734 16.812 1 95.25 5 ASP B CA 1
ATOM 2060 C C . ASP B 1 5 ? 11.484 -10.578 16.391 1 95.25 5 ASP B C 1
ATOM 2062 O O . ASP B 1 5 ? 11.836 -9.805 15.508 1 95.25 5 ASP B O 1
ATOM 2066 N N . PRO B 1 6 ? 10.328 -10.523 16.984 1 95.19 6 PRO B N 1
ATOM 2067 C CA . PRO B 1 6 ? 9.438 -9.414 16.672 1 95.19 6 PRO B CA 1
ATOM 2068 C C . PRO B 1 6 ? 10.133 -8.055 16.75 1 95.19 6 PRO B C 1
ATOM 2070 O O . PRO B 1 6 ? 9.805 -7.145 15.977 1 95.19 6 PRO B O 1
ATOM 2073 N N . GLU B 1 7 ? 11.102 -7.895 17.531 1 95.62 7 GLU B N 1
ATOM 2074 C CA . GLU B 1 7 ? 11.812 -6.633 17.703 1 95.62 7 GLU B CA 1
ATOM 2075 C C . GLU B 1 7 ? 12.711 -6.332 16.516 1 95.62 7 GLU B C 1
ATOM 2077 O O . GLU B 1 7 ? 13.148 -5.195 16.328 1 95.62 7 GLU B O 1
ATOM 2082 N N . ASP B 1 8 ? 12.977 -7.359 15.758 1 97.38 8 ASP B N 1
ATOM 2083 C CA . ASP B 1 8 ? 13.867 -7.184 14.617 1 97.38 8 ASP B CA 1
ATOM 2084 C C . ASP B 1 8 ? 13.078 -6.898 13.344 1 97.38 8 ASP B C 1
ATOM 2086 O O . ASP B 1 8 ? 13.656 -6.527 12.32 1 97.38 8 ASP B O 1
ATOM 2090 N N . VAL B 1 9 ? 11.727 -6.992 13.422 1 98.06 9 VAL B N 1
ATOM 2091 C CA . VAL B 1 9 ? 10.898 -6.625 12.289 1 98.06 9 VAL B CA 1
ATOM 2092 C C . VAL B 1 9 ? 10.844 -5.105 12.156 1 98.06 9 VAL B C 1
ATOM 2094 O O . VAL B 1 9 ? 10.492 -4.402 13.109 1 98.06 9 VAL B O 1
ATOM 2097 N N . ASP B 1 10 ? 11.211 -4.617 10.992 1 98 10 ASP B N 1
ATOM 2098 C CA . ASP B 1 10 ? 11.234 -3.16 10.906 1 98 10 ASP B CA 1
ATOM 2099 C C . ASP B 1 10 ? 10.219 -2.66 9.875 1 98 10 ASP B C 1
ATOM 2101 O O . ASP B 1 10 ? 10 -1.453 9.75 1 98 10 ASP B O 1
ATOM 2105 N N . LEU B 1 11 ? 9.562 -3.609 9.156 1 98.81 11 LEU B N 1
ATOM 2106 C CA . LEU B 1 11 ? 8.492 -3.246 8.234 1 98.81 11 LEU B CA 1
ATOM 2107 C C . LEU B 1 11 ? 7.469 -4.375 8.117 1 98.81 11 LEU B C 1
ATOM 2109 O O . LEU B 1 11 ? 7.84 -5.539 7.953 1 98.81 11 LEU B O 1
ATOM 2113 N N . VAL B 1 12 ? 6.211 -4.074 8.266 1 98.88 12 VAL B N 1
ATOM 2114 C CA . VAL B 1 12 ? 5.105 -4.996 8.031 1 98.88 12 VAL B CA 1
ATOM 2115 C C . VAL B 1 12 ? 4.277 -4.52 6.836 1 98.88 12 VAL B C 1
ATOM 2117 O O . VAL B 1 12 ? 3.721 -3.42 6.859 1 98.88 12 VAL B O 1
ATOM 2120 N N . LEU B 1 13 ? 4.234 -5.312 5.793 1 98.88 13 LEU B N 1
ATOM 2121 C CA . LEU B 1 13 ? 3.395 -5.062 4.629 1 98.88 13 LEU B CA 1
ATOM 2122 C C . LEU B 1 13 ? 2.195 -6.004 4.613 1 98.88 13 LEU B C 1
ATOM 2124 O O . LEU B 1 13 ? 2.355 -7.215 4.453 1 98.88 13 LEU B O 1
ATOM 2128 N N . MET B 1 14 ? 1.057 -5.461 4.805 1 98.88 14 MET B N 1
ATOM 2129 C CA . MET B 1 14 ? -0.184 -6.227 4.742 1 98.88 14 MET B CA 1
ATOM 2130 C C . MET B 1 14 ? -0.841 -6.094 3.375 1 98.88 14 MET B C 1
ATOM 2132 O O . MET B 1 14 ? -1.451 -5.066 3.074 1 98.88 14 MET B O 1
ATOM 2136 N N . CYS B 1 15 ? -0.733 -7.121 2.602 1 98.94 15 CYS B N 1
ATOM 2137 C CA . CYS B 1 15 ? -1.399 -7.152 1.305 1 98.94 15 CYS B CA 1
ATOM 2138 C C . CYS B 1 15 ? -2.826 -7.672 1.438 1 98.94 15 CYS B C 1
ATOM 2140 O O . CYS B 1 15 ? -3.041 -8.859 1.664 1 98.94 15 CYS B O 1
ATOM 2142 N N . THR B 1 16 ? -3.807 -6.738 1.31 1 98.88 16 THR B N 1
ATOM 2143 C CA . THR B 1 16 ? -5.199 -7.105 1.544 1 98.88 16 THR B CA 1
ATOM 2144 C C . THR B 1 16 ? -6.141 -6.164 0.795 1 98.88 16 THR B C 1
ATOM 2146 O O . THR B 1 16 ? -5.781 -5.023 0.501 1 98.88 16 THR B O 1
ATOM 2149 N N . SER B 1 17 ? -7.27 -6.703 0.445 1 98.56 17 SER B N 1
ATOM 2150 C CA . SER B 1 17 ? -8.375 -5.898 -0.069 1 98.56 17 SER B CA 1
ATOM 2151 C C . SER B 1 17 ? -9.508 -5.809 0.943 1 98.56 17 SER B C 1
ATOM 2153 O O . SER B 1 17 ? -10.484 -5.09 0.727 1 98.56 17 SER B O 1
ATOM 2155 N N . THR B 1 18 ? -9.43 -6.516 2.055 1 97.62 18 THR B N 1
ATOM 2156 C CA . THR B 1 18 ? -10.523 -6.602 3.014 1 97.62 18 THR B CA 1
ATOM 2157 C C . THR B 1 18 ? -10.031 -6.328 4.43 1 97.62 18 THR B C 1
ATOM 2159 O O . THR B 1 18 ? -10.258 -7.129 5.34 1 97.62 18 THR B O 1
ATOM 2162 N N . PRO B 1 19 ? -9.398 -5.184 4.609 1 97.75 19 PRO B N 1
ATOM 2163 C CA . PRO B 1 19 ? -8.914 -4.898 5.965 1 97.75 19 PRO B CA 1
ATOM 2164 C C . PRO B 1 19 ? -10.055 -4.742 6.973 1 97.75 19 PRO B C 1
ATOM 2166 O O . PRO B 1 19 ? -11.172 -4.371 6.594 1 97.75 19 PRO B O 1
ATOM 2169 N N . ASP B 1 20 ? -9.781 -4.953 8.25 1 96.56 20 ASP B N 1
ATOM 2170 C CA . ASP B 1 20 ? -10.773 -4.836 9.312 1 96.56 20 ASP B CA 1
ATOM 2171 C C . ASP B 1 20 ? -10.977 -3.377 9.719 1 96.56 20 ASP B C 1
ATOM 2173 O O . ASP B 1 20 ? -11.828 -3.072 10.555 1 96.56 20 ASP B O 1
ATOM 2177 N N . ASP B 1 21 ? -10.164 -2.543 9.18 1 98 21 ASP B N 1
ATOM 2178 C CA . ASP B 1 21 ? -10.219 -1.104 9.414 1 98 21 ASP B CA 1
ATOM 2179 C C . ASP B 1 21 ? -9.984 -0.326 8.117 1 98 21 ASP B C 1
ATOM 2181 O O . ASP B 1 21 ? -9.031 -0.613 7.383 1 98 21 ASP B O 1
ATOM 2185 N N . LEU B 1 22 ? -10.891 0.61 7.887 1 97.38 22 LEU B N 1
ATOM 2186 C CA . LEU B 1 22 ? -10.828 1.43 6.68 1 97.38 22 LEU B CA 1
ATOM 2187 C C . LEU B 1 22 ? -9.445 2.051 6.512 1 97.38 22 LEU B C 1
ATOM 2189 O O . LEU B 1 22 ? -8.977 2.225 5.387 1 97.38 22 LEU B O 1
ATOM 2193 N N . PHE B 1 23 ? -8.711 2.314 7.555 1 98.38 23 PHE B N 1
ATOM 2194 C CA . PHE B 1 23 ? -7.441 3.031 7.539 1 98.38 23 PHE B CA 1
ATOM 2195 C C . PHE B 1 23 ? -6.27 2.057 7.492 1 98.38 23 PHE B C 1
ATOM 2197 O O . PHE B 1 23 ? -5.109 2.471 7.539 1 98.38 23 PHE B O 1
ATOM 2204 N N . GLY B 1 24 ? -6.551 0.76 7.32 1 97.75 24 GLY B N 1
ATOM 2205 C CA . GLY B 1 24 ? -5.512 -0.253 7.23 1 97.75 24 GLY B CA 1
ATOM 2206 C C . GLY B 1 24 ? -5.496 -1.204 8.414 1 97.75 24 GLY B C 1
ATOM 2207 O O . GLY B 1 24 ? -6.066 -0.902 9.461 1 97.75 24 GLY B O 1
ATOM 2208 N N . ALA B 1 25 ? -4.824 -2.326 8.273 1 97.69 25 ALA B N 1
ATOM 2209 C CA . ALA B 1 25 ? -4.809 -3.373 9.297 1 97.69 25 ALA B CA 1
ATOM 2210 C C . ALA B 1 25 ? -3.385 -3.686 9.742 1 97.69 25 ALA B C 1
ATOM 2212 O O . ALA B 1 25 ? -3.176 -4.316 10.781 1 97.69 25 ALA B O 1
ATOM 2213 N N . ALA B 1 26 ? -2.41 -3.254 9.023 1 98.81 26 ALA B N 1
ATOM 2214 C CA . ALA B 1 26 ? -1.025 -3.672 9.219 1 98.81 26 ALA B CA 1
ATOM 2215 C C . ALA B 1 26 ? -0.542 -3.318 10.625 1 98.81 26 ALA B C 1
ATOM 2217 O O . ALA B 1 26 ? 0.087 -4.141 11.297 1 98.81 26 ALA B O 1
ATOM 2218 N N . PRO B 1 27 ? -0.85 -2.098 11.133 1 98.5 27 PRO B N 1
ATOM 2219 C CA . PRO B 1 27 ? -0.346 -1.759 12.461 1 98.5 27 PRO B CA 1
ATOM 2220 C C . PRO B 1 27 ? -0.868 -2.697 13.547 1 98.5 27 PRO B C 1
ATOM 2222 O O . PRO B 1 27 ? -0.174 -2.953 14.539 1 98.5 27 PRO B O 1
ATOM 2225 N N . GLN B 1 28 ? -2.02 -3.254 13.344 1 97.5 28 GLN B N 1
ATOM 2226 C CA . GLN B 1 28 ? -2.564 -4.184 14.328 1 97.5 28 GLN B CA 1
ATOM 2227 C C . GLN B 1 28 ? -1.767 -5.484 14.352 1 97.5 28 GLN B C 1
ATOM 2229 O O . GLN B 1 28 ? -1.688 -6.152 15.391 1 97.5 28 GLN B O 1
ATOM 2234 N N . ILE B 1 29 ? -1.248 -5.824 13.203 1 97.69 29 ILE B N 1
AT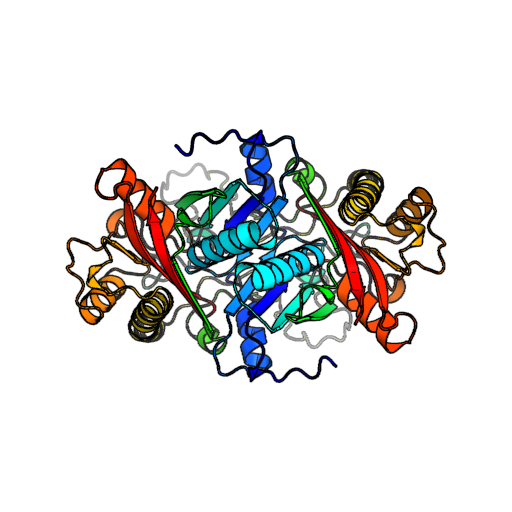OM 2235 C CA . ILE B 1 29 ? -0.417 -7.02 13.141 1 97.69 29 ILE B CA 1
ATOM 2236 C C . ILE B 1 29 ? 0.871 -6.797 13.93 1 97.69 29 ILE B C 1
ATOM 2238 O O . ILE B 1 29 ? 1.315 -7.676 14.672 1 97.69 29 ILE B O 1
ATOM 2242 N N . GLN B 1 30 ? 1.457 -5.629 13.695 1 96.25 30 GLN B N 1
ATOM 2243 C CA . GLN B 1 30 ? 2.656 -5.281 14.445 1 96.25 30 GLN B CA 1
ATOM 2244 C C . GLN B 1 30 ? 2.406 -5.375 15.953 1 96.25 30 GLN B C 1
ATOM 2246 O O . GLN B 1 30 ? 3.23 -5.918 16.688 1 96.25 30 GLN B O 1
ATOM 2251 N N . LYS B 1 31 ? 1.309 -4.832 16.406 1 97 31 LYS B N 1
ATOM 2252 C CA . LYS B 1 31 ? 0.927 -4.902 17.828 1 97 31 LYS B CA 1
ATOM 2253 C C . LYS B 1 31 ? 0.761 -6.348 18.281 1 97 31 LYS B C 1
ATOM 2255 O O . LYS B 1 31 ? 1.291 -6.746 19.312 1 97 31 LYS B O 1
ATOM 2260 N N . ALA B 1 32 ? 0.034 -7.152 17.5 1 97.31 32 ALA B N 1
ATOM 2261 C CA . ALA B 1 32 ? -0.268 -8.539 17.844 1 97.31 32 ALA B CA 1
ATOM 2262 C C . ALA B 1 32 ? 1.008 -9.367 17.953 1 97.31 32 ALA B C 1
ATOM 2264 O O . ALA B 1 32 ? 1.084 -10.305 18.75 1 97.31 32 ALA B O 1
ATOM 2265 N N . LEU B 1 33 ? 2.01 -8.977 17.156 1 96.38 33 LEU B N 1
ATOM 2266 C CA . LEU B 1 33 ? 3.281 -9.688 17.156 1 96.38 33 LEU B CA 1
ATOM 2267 C C . LEU B 1 33 ? 4.133 -9.297 18.359 1 96.38 33 LEU B C 1
ATOM 2269 O O . LEU B 1 33 ? 5.094 -9.992 18.688 1 96.38 33 LEU B O 1
ATOM 2273 N N . GLY B 1 34 ? 3.795 -8.125 18.938 1 95.88 34 GLY B N 1
ATOM 2274 C CA . GLY B 1 34 ? 4.539 -7.672 20.109 1 95.88 34 GLY B CA 1
ATOM 2275 C C . GLY B 1 34 ? 5.723 -6.797 19.75 1 95.88 34 GLY B C 1
ATOM 2276 O O . GLY B 1 34 ? 6.68 -6.691 20.531 1 95.88 34 GLY B O 1
ATOM 2277 N N . CYS B 1 35 ? 5.668 -6.215 18.594 1 95.38 35 CYS B N 1
ATOM 2278 C CA . CYS B 1 35 ? 6.738 -5.293 18.219 1 95.38 35 CYS B CA 1
ATOM 2279 C C . CYS B 1 35 ? 6.727 -4.062 19.125 1 95.38 35 CYS B C 1
ATOM 2281 O O . CYS B 1 35 ? 5.703 -3.387 19.25 1 95.38 35 CYS B O 1
ATOM 2283 N N . THR B 1 36 ? 7.844 -3.67 19.656 1 94.38 36 THR B N 1
ATOM 2284 C CA . THR B 1 36 ? 7.844 -2.562 20.609 1 94.38 36 THR B CA 1
ATOM 2285 C C . THR B 1 36 ? 8.664 -1.394 20.062 1 94.38 36 THR B C 1
ATOM 2287 O O . THR B 1 36 ? 8.648 -0.303 20.641 1 94.38 36 THR B O 1
ATOM 2290 N N . LYS B 1 37 ? 9.375 -1.582 18.953 1 96 37 LYS B N 1
ATOM 2291 C CA . LYS B 1 37 ? 10.211 -0.52 18.406 1 96 37 LYS B CA 1
ATOM 2292 C C . LYS B 1 37 ? 9.477 0.267 17.328 1 96 37 LYS B C 1
ATOM 2294 O O . LYS B 1 37 ? 10.102 0.977 16.531 1 96 37 LYS B O 1
ATOM 2299 N N . ASN B 1 38 ? 8.203 0.048 17.188 1 97 38 ASN B N 1
ATOM 2300 C CA . ASN B 1 38 ? 7.32 0.79 16.297 1 97 38 ASN B CA 1
ATOM 2301 C C . ASN B 1 38 ? 7.758 0.666 14.844 1 97 38 ASN B C 1
ATOM 2303 O O . ASN B 1 38 ? 7.883 1.67 14.141 1 97 38 ASN B O 1
ATOM 2307 N N . PRO B 1 39 ? 7.91 -0.586 14.391 1 98.19 39 PRO B N 1
ATOM 2308 C CA . PRO B 1 39 ? 8.219 -0.72 12.961 1 98.19 39 PRO B CA 1
ATOM 2309 C C . PRO B 1 39 ? 7.125 -0.138 12.07 1 98.19 39 PRO B C 1
ATOM 2311 O O . PRO B 1 39 ? 5.953 -0.119 12.445 1 98.19 39 PRO B O 1
ATOM 2314 N N . LEU B 1 40 ? 7.543 0.353 10.93 1 98.75 40 LEU B N 1
ATOM 2315 C CA . LEU B 1 40 ? 6.555 0.792 9.953 1 98.75 40 LEU B CA 1
ATOM 2316 C C . LEU B 1 40 ? 5.613 -0.347 9.578 1 98.75 40 LEU B C 1
ATOM 2318 O O . LEU B 1 40 ? 6.043 -1.493 9.438 1 98.75 40 LEU B O 1
ATOM 2322 N N . ALA B 1 41 ? 4.32 -0.058 9.469 1 98.88 41 ALA B N 1
ATOM 2323 C CA . ALA B 1 41 ? 3.309 -1.015 9.031 1 98.88 41 ALA B CA 1
ATOM 2324 C C . ALA B 1 41 ? 2.236 -0.331 8.188 1 98.88 41 ALA B C 1
ATOM 2326 O O . ALA B 1 41 ? 1.624 0.647 8.625 1 98.88 41 ALA B O 1
ATOM 2327 N N . TYR B 1 42 ? 1.994 -0.83 6.965 1 98.88 42 TYR B N 1
ATOM 2328 C CA . TYR B 1 42 ? 0.939 -0.259 6.133 1 98.88 42 TYR B CA 1
ATOM 2329 C C . TYR B 1 42 ? 0.387 -1.296 5.164 1 98.88 42 TYR B C 1
ATOM 2331 O O . TYR B 1 42 ? 0.947 -2.387 5.027 1 98.88 42 TYR B O 1
ATOM 2339 N N . ASP B 1 43 ? -0.735 -1.02 4.555 1 98.94 43 ASP B N 1
ATOM 2340 C CA . ASP B 1 43 ? -1.403 -1.962 3.662 1 98.94 43 ASP B CA 1
ATOM 2341 C C . ASP B 1 43 ? -1.069 -1.667 2.201 1 98.94 43 ASP B C 1
ATOM 2343 O O . ASP B 1 43 ? -0.93 -0.506 1.813 1 98.94 43 ASP B O 1
ATOM 2347 N N . ILE B 1 44 ? -0.978 -2.715 1.453 1 98.88 44 ILE B N 1
ATOM 2348 C CA . ILE B 1 44 ? -0.931 -2.691 -0.005 1 98.88 44 ILE B CA 1
ATOM 2349 C C . ILE B 1 44 ? -2.197 -3.326 -0.572 1 98.88 44 ILE B C 1
ATOM 2351 O O . ILE B 1 44 ? -2.562 -4.445 -0.196 1 98.88 44 ILE B O 1
ATOM 2355 N N . THR B 1 45 ? -2.848 -2.594 -1.452 1 98.88 45 THR B N 1
ATOM 2356 C CA . THR B 1 45 ? -4.047 -3.148 -2.07 1 98.88 45 THR B CA 1
ATOM 2357 C C . THR B 1 45 ? -3.848 -3.332 -3.572 1 98.88 45 THR B C 1
ATOM 2359 O O . THR B 1 45 ? -3.701 -2.352 -4.309 1 98.88 45 THR B O 1
ATOM 2362 N N . ALA B 1 46 ? -3.836 -4.539 -3.98 1 98.62 46 ALA B N 1
ATOM 2363 C CA . ALA B 1 46 ? -3.768 -4.977 -5.371 1 98.62 46 ALA B CA 1
ATOM 2364 C C . ALA B 1 46 ? -4.449 -6.328 -5.555 1 98.62 46 ALA B C 1
ATOM 2366 O O . ALA B 1 46 ? -3.943 -7.191 -6.273 1 98.62 46 ALA B O 1
ATOM 2367 N N . ALA B 1 47 ? -5.465 -6.559 -4.844 1 97.81 47 ALA B N 1
ATOM 2368 C CA . ALA B 1 47 ? -6.289 -7.762 -4.914 1 97.81 47 ALA B CA 1
ATOM 2369 C C . ALA B 1 47 ? -5.43 -9.023 -4.898 1 97.81 47 ALA B C 1
ATOM 2371 O O . ALA B 1 47 ? -4.559 -9.18 -4.039 1 97.81 47 ALA B O 1
ATOM 2372 N N . CYS B 1 48 ? -5.719 -9.938 -5.832 1 98.31 48 CYS B N 1
ATOM 2373 C CA . CYS B 1 48 ? -5.113 -11.266 -5.844 1 98.31 48 CYS B CA 1
ATOM 2374 C C . CYS B 1 48 ? -3.631 -11.188 -6.188 1 98.31 48 CYS B C 1
ATOM 2376 O O . CYS B 1 48 ? -2.877 -12.125 -5.91 1 98.31 48 CYS B O 1
ATOM 2378 N N . SER B 1 49 ? -3.209 -10.102 -6.781 1 98.75 49 SER B N 1
ATOM 2379 C CA . SER B 1 49 ? -1.794 -9.945 -7.094 1 98.75 49 SER B CA 1
ATOM 2380 C C . SER B 1 49 ? -1.037 -9.312 -5.934 1 98.75 49 SER B C 1
ATOM 2382 O O . SER B 1 49 ? 0.182 -9.141 -5.996 1 98.75 49 SER B O 1
ATOM 2384 N N . GLY B 1 50 ? -1.732 -9.016 -4.883 1 98.81 50 GLY B N 1
ATOM 2385 C CA . GLY B 1 50 ? -1.197 -8.219 -3.789 1 98.81 50 GLY B CA 1
ATOM 2386 C C . GLY B 1 50 ? 0.08 -8.789 -3.203 1 98.81 50 GLY B C 1
ATOM 2387 O O . GLY B 1 50 ? 1.036 -8.055 -2.951 1 98.81 50 GLY B O 1
ATOM 2388 N N . PHE B 1 51 ? 0.1 -10.094 -3.002 1 98.94 51 PHE B N 1
ATOM 2389 C CA . PHE B 1 51 ? 1.239 -10.688 -2.311 1 98.94 51 PHE B CA 1
ATOM 2390 C C . PHE B 1 51 ? 2.51 -10.547 -3.141 1 98.94 51 PHE B C 1
ATOM 2392 O O . PHE B 1 51 ? 3.576 -10.234 -2.605 1 98.94 51 PHE B O 1
ATOM 2399 N N . VAL B 1 52 ? 2.461 -10.773 -4.438 1 98.94 52 VAL B N 1
ATOM 2400 C CA . VAL B 1 52 ? 3.625 -10.648 -5.309 1 98.94 52 VAL B CA 1
ATOM 2401 C C . VAL B 1 52 ? 4.117 -9.203 -5.301 1 98.94 52 VAL B C 1
ATOM 2403 O O . VAL B 1 52 ? 5.32 -8.945 -5.246 1 98.94 52 VAL B O 1
ATOM 2406 N N . LEU B 1 53 ? 3.158 -8.305 -5.355 1 98.81 53 LEU B N 1
ATOM 2407 C CA . LEU B 1 53 ? 3.541 -6.895 -5.289 1 98.81 53 LEU B CA 1
ATOM 2408 C C . LEU B 1 53 ? 4.148 -6.562 -3.93 1 98.81 53 LEU B C 1
ATOM 2410 O O . LEU B 1 53 ? 5.043 -5.723 -3.834 1 98.81 53 LEU B O 1
ATOM 2414 N N . GLY B 1 54 ? 3.594 -7.207 -2.889 1 98.88 54 GLY B N 1
ATOM 2415 C CA . GLY B 1 54 ? 4.203 -7.074 -1.575 1 98.88 54 GLY B CA 1
ATOM 2416 C C . GLY B 1 54 ? 5.641 -7.551 -1.533 1 98.88 54 GLY B C 1
ATOM 2417 O O . GLY B 1 54 ? 6.496 -6.902 -0.928 1 98.88 54 GLY B O 1
ATOM 2418 N N . LEU B 1 55 ? 5.961 -8.641 -2.197 1 98.88 55 LEU B N 1
ATOM 2419 C CA . LEU B 1 55 ? 7.324 -9.156 -2.26 1 98.88 55 LEU B CA 1
ATOM 2420 C C . LEU B 1 55 ? 8.242 -8.18 -2.977 1 98.88 55 LEU B C 1
ATOM 2422 O O . LEU B 1 55 ? 9.344 -7.887 -2.496 1 98.88 55 LEU B O 1
ATOM 2426 N N . VAL B 1 56 ? 7.758 -7.672 -4.074 1 98.81 56 VAL B N 1
ATOM 2427 C CA . VAL B 1 56 ? 8.539 -6.715 -4.852 1 98.81 56 VAL B CA 1
ATOM 2428 C C . VAL B 1 56 ? 8.773 -5.449 -4.031 1 98.81 56 VAL B C 1
ATOM 2430 O O . VAL B 1 56 ? 9.891 -4.926 -3.988 1 98.81 56 VAL B O 1
ATOM 2433 N N . SER B 1 57 ? 7.715 -5 -3.373 1 98.88 57 SER B N 1
ATOM 2434 C CA . SER B 1 57 ? 7.836 -3.818 -2.529 1 98.88 57 SER B CA 1
ATOM 2435 C C . SER B 1 57 ? 8.828 -4.047 -1.394 1 98.88 57 SER B C 1
ATOM 2437 O O . SER B 1 57 ? 9.633 -3.168 -1.084 1 98.88 57 SER B O 1
ATOM 2439 N N . ALA B 1 58 ? 8.727 -5.215 -0.775 1 98.88 58 ALA B N 1
ATOM 2440 C CA . ALA B 1 58 ? 9.664 -5.547 0.295 1 98.88 58 ALA B CA 1
ATOM 2441 C C . ALA B 1 58 ? 11.102 -5.48 -0.198 1 98.88 58 ALA B C 1
ATOM 2443 O O . ALA B 1 58 ? 11.961 -4.887 0.456 1 98.88 58 ALA B O 1
ATOM 2444 N N . ALA B 1 59 ? 11.359 -6.039 -1.318 1 98.75 59 ALA B N 1
ATOM 2445 C CA . ALA B 1 59 ? 12.703 -6.012 -1.893 1 98.75 59 ALA B CA 1
ATOM 2446 C C . ALA B 1 59 ? 13.156 -4.578 -2.152 1 98.75 59 ALA B C 1
ATOM 2448 O O . ALA B 1 59 ? 14.312 -4.23 -1.886 1 98.75 59 ALA B O 1
ATOM 2449 N N . CYS B 1 60 ? 12.25 -3.748 -2.701 1 98.75 60 CYS B N 1
ATOM 2450 C CA . CYS B 1 60 ? 12.57 -2.35 -2.961 1 98.75 60 CYS B CA 1
ATOM 2451 C C . CYS B 1 60 ? 12.914 -1.62 -1.669 1 98.75 60 CYS B C 1
ATOM 2453 O O . CYS B 1 60 ? 13.867 -0.845 -1.622 1 98.75 60 CYS B O 1
ATOM 2455 N N . HIS B 1 61 ? 12.117 -1.878 -0.629 1 98.88 61 HIS B N 1
ATOM 2456 C CA . HIS B 1 61 ? 12.359 -1.231 0.656 1 98.88 61 HIS B CA 1
ATOM 2457 C C . HIS B 1 61 ? 13.711 -1.648 1.233 1 98.88 61 HIS B C 1
ATOM 2459 O O . HIS B 1 61 ? 14.398 -0.839 1.858 1 98.88 61 HIS B O 1
ATOM 2465 N N . ILE B 1 62 ? 14.062 -2.887 1.04 1 98.75 62 ILE B N 1
ATOM 2466 C CA . ILE B 1 62 ? 15.344 -3.375 1.529 1 98.75 62 ILE B CA 1
ATOM 2467 C C . ILE B 1 62 ? 16.484 -2.768 0.701 1 98.75 62 ILE B C 1
ATOM 2469 O O . ILE B 1 62 ? 17.391 -2.15 1.248 1 98.75 62 ILE B O 1
ATOM 2473 N N . ARG B 1 63 ? 16.438 -2.848 -0.582 1 98.38 63 ARG B N 1
ATOM 2474 C CA . ARG B 1 63 ? 17.5 -2.426 -1.487 1 98.38 63 ARG B CA 1
ATOM 2475 C C . ARG B 1 63 ? 17.656 -0.909 -1.472 1 98.38 63 ARG B C 1
ATOM 2477 O O . ARG B 1 63 ? 18.781 -0.397 -1.57 1 98.38 63 ARG B O 1
ATOM 2484 N N . GLY B 1 64 ? 16.5 -0.211 -1.317 1 97.5 64 GLY B N 1
ATOM 2485 C CA . GLY B 1 64 ? 16.531 1.225 -1.547 1 97.5 64 GLY B CA 1
ATOM 2486 C C . GLY B 1 64 ? 16.172 2.033 -0.315 1 97.5 64 GLY B C 1
ATOM 2487 O O . GLY B 1 64 ? 16.375 3.252 -0.288 1 97.5 64 GLY B O 1
ATOM 2488 N N . GLY B 1 65 ? 15.672 1.354 0.73 1 97.25 65 GLY B N 1
ATOM 2489 C CA . GLY B 1 65 ? 15.195 2.082 1.895 1 97.25 65 GLY B CA 1
ATOM 2490 C C . GLY B 1 65 ? 15.938 1.718 3.17 1 97.25 65 GLY B C 1
ATOM 2491 O O . GLY B 1 65 ? 15.734 2.35 4.211 1 97.25 65 GLY B O 1
ATOM 2492 N N . GLY B 1 66 ? 16.719 0.684 3.111 1 97.44 66 GLY B N 1
ATOM 2493 C CA . GLY B 1 66 ? 17.547 0.329 4.258 1 97.44 66 GLY B CA 1
ATOM 2494 C C . GLY B 1 66 ? 16.828 -0.558 5.258 1 97.44 66 GLY B C 1
ATOM 2495 O O . GLY B 1 66 ? 17.328 -0.799 6.355 1 97.44 66 GLY B O 1
ATOM 2496 N N . PHE B 1 67 ? 15.656 -0.985 4.973 1 98.62 67 PHE B N 1
ATOM 2497 C CA . PHE B 1 67 ? 14.969 -1.947 5.824 1 98.62 67 PHE B CA 1
ATOM 2498 C C . PHE B 1 67 ? 15.688 -3.293 5.805 1 98.62 67 PHE B C 1
ATOM 2500 O O . PHE B 1 67 ? 16.406 -3.604 4.855 1 98.62 67 PHE B O 1
ATOM 2507 N N . LYS B 1 68 ? 15.461 -4.133 6.824 1 98.5 68 LYS B N 1
ATOM 2508 C CA . LYS B 1 68 ? 16.266 -5.34 6.949 1 98.5 68 LYS B CA 1
ATOM 2509 C C . LYS B 1 68 ? 15.391 -6.586 7.039 1 98.5 68 LYS B C 1
ATOM 2511 O O . LYS B 1 68 ? 15.719 -7.625 6.461 1 98.5 68 LYS B O 1
ATOM 2516 N N . ASN B 1 69 ? 14.391 -6.547 7.887 1 98.62 69 ASN B N 1
ATOM 2517 C CA . ASN B 1 69 ? 13.461 -7.648 8.086 1 98.62 69 ASN B CA 1
ATOM 2518 C C . ASN B 1 69 ? 12.016 -7.211 7.828 1 98.62 69 ASN B C 1
ATOM 2520 O O . ASN B 1 69 ? 11.391 -6.582 8.688 1 98.62 69 ASN B O 1
ATOM 2524 N N . VAL B 1 70 ? 11.508 -7.652 6.672 1 98.81 70 VAL B N 1
ATOM 2525 C CA . VAL B 1 70 ? 10.18 -7.219 6.25 1 98.81 70 VAL B CA 1
ATOM 2526 C C . VAL B 1 70 ? 9.211 -8.398 6.309 1 98.81 70 VAL B C 1
ATOM 2528 O O . VAL B 1 70 ? 9.461 -9.445 5.711 1 98.81 70 VAL B O 1
ATOM 2531 N N . LEU B 1 71 ? 8.164 -8.25 7.094 1 98.75 71 LEU B N 1
ATOM 2532 C CA . LEU B 1 71 ? 7.078 -9.219 7.113 1 98.75 71 LEU B CA 1
ATOM 2533 C C . LEU B 1 71 ? 6.051 -8.906 6.031 1 98.75 71 LEU B C 1
ATOM 2535 O O . LEU B 1 71 ? 5.395 -7.863 6.078 1 98.75 71 LEU B O 1
ATOM 2539 N N . VAL B 1 72 ? 5.941 -9.758 5.039 1 98.88 72 VAL B N 1
ATOM 2540 C CA . VAL B 1 72 ? 4.953 -9.617 3.979 1 98.88 72 VAL B CA 1
ATOM 2541 C C . VAL B 1 72 ? 3.797 -10.586 4.207 1 98.88 72 VAL B C 1
ATOM 2543 O O . VAL B 1 72 ? 4.004 -11.797 4.277 1 98.88 72 VAL B O 1
ATOM 2546 N N . ILE B 1 73 ? 2.59 -10.023 4.297 1 98.88 73 ILE B N 1
ATOM 2547 C CA . ILE B 1 73 ? 1.414 -10.828 4.617 1 98.88 73 ILE B CA 1
ATOM 2548 C C . ILE B 1 73 ? 0.394 -10.719 3.486 1 98.88 73 ILE B C 1
ATOM 2550 O O . ILE B 1 73 ? 0.107 -9.625 3 1 98.88 73 ILE B O 1
ATOM 2554 N N . GLY B 1 74 ? -0.069 -11.812 2.98 1 98.88 74 GLY B N 1
ATOM 2555 C CA . GLY B 1 74 ? -1.297 -11.867 2.203 1 98.88 74 GLY B CA 1
ATOM 2556 C C . GLY B 1 74 ? -2.486 -12.367 3.002 1 98.88 74 GLY B C 1
ATOM 2557 O O . GLY B 1 74 ? -2.432 -13.445 3.596 1 98.88 74 GLY B O 1
ATOM 2558 N N . ALA B 1 75 ? -3.539 -11.555 3.055 1 98.75 75 ALA B N 1
ATOM 2559 C CA . ALA B 1 75 ? -4.711 -11.945 3.832 1 98.75 75 ALA B CA 1
ATOM 2560 C C . ALA B 1 75 ? -5.977 -11.289 3.289 1 98.75 75 ALA B C 1
ATOM 2562 O O . ALA B 1 75 ? -6.008 -10.078 3.078 1 98.75 75 ALA B O 1
ATOM 2563 N N . ASP B 1 76 ? -7.012 -12.141 3.111 1 98.25 76 ASP B N 1
ATOM 2564 C CA . ASP B 1 76 ? -8.297 -11.586 2.701 1 98.25 76 ASP B CA 1
ATOM 2565 C C . ASP B 1 76 ? -9.453 -12.406 3.271 1 98.25 76 ASP B C 1
ATOM 2567 O O . ASP B 1 76 ? -9.383 -13.633 3.332 1 98.25 76 ASP B O 1
ATOM 2571 N N . SER B 1 77 ? -10.461 -11.711 3.732 1 96.25 77 SER B N 1
ATOM 2572 C CA . SER B 1 77 ? -11.773 -12.273 4.051 1 96.25 77 SER B CA 1
ATOM 2573 C C . SER B 1 77 ? -12.805 -11.914 2.986 1 96.25 77 SER B C 1
ATOM 2575 O O . SER B 1 77 ? -13.727 -11.148 3.244 1 96.25 77 SER B O 1
ATOM 2577 N N . LEU B 1 78 ? -12.711 -12.57 1.878 1 94.69 78 LEU B N 1
ATOM 2578 C CA . LEU B 1 78 ? -13.555 -12.227 0.736 1 94.69 78 LEU B CA 1
ATOM 2579 C C . LEU B 1 78 ? -15 -12.648 0.98 1 94.69 78 LEU B C 1
ATOM 2581 O O . LEU B 1 78 ? -15.922 -12.102 0.375 1 94.69 78 LEU B O 1
ATOM 2585 N N . SER B 1 79 ? -15.203 -13.594 1.838 1 92.19 79 SER B N 1
ATOM 2586 C CA . SER B 1 79 ? -16.547 -14.07 2.166 1 92.19 79 SER B CA 1
ATOM 2587 C C . SER B 1 79 ? -17.438 -12.922 2.611 1 92.19 79 SER B C 1
ATOM 2589 O O . SER B 1 79 ? -18.672 -13 2.473 1 92.19 79 SER B O 1
ATOM 2591 N N . ARG B 1 80 ? -16.859 -11.859 3.076 1 92.06 80 ARG B N 1
ATOM 2592 C CA . ARG B 1 80 ? -17.594 -10.695 3.564 1 92.06 80 ARG B CA 1
ATOM 2593 C C . ARG B 1 80 ? -18.172 -9.891 2.408 1 92.06 80 ARG B C 1
ATOM 2595 O O . ARG B 1 80 ? -19.047 -9.047 2.611 1 92.06 80 ARG B O 1
ATOM 2602 N N . PHE B 1 81 ? -17.719 -10.203 1.194 1 93.31 81 PHE B N 1
ATOM 2603 C CA . PHE B 1 81 ? -18.094 -9.383 0.055 1 93.31 81 PHE B CA 1
ATOM 2604 C C . PHE B 1 81 ? -18.578 -10.242 -1.103 1 93.31 81 PHE B C 1
ATOM 2606 O O . PHE B 1 81 ? -18.469 -9.852 -2.266 1 93.31 81 PHE B O 1
ATOM 2613 N N . VAL B 1 82 ? -18.969 -11.422 -0.785 1 91.88 82 VAL B N 1
ATOM 2614 C CA . VAL B 1 82 ? -19.5 -12.344 -1.783 1 91.88 82 VAL B CA 1
ATOM 2615 C C . VAL B 1 82 ? -21.016 -12.328 -1.754 1 91.88 82 VAL B C 1
ATOM 2617 O O . VAL B 1 82 ? -21.625 -12.242 -0.683 1 91.88 82 VAL B O 1
ATOM 2620 N N . ASP B 1 83 ? -21.594 -12.43 -2.98 1 89.62 83 ASP B N 1
ATOM 2621 C CA . ASP B 1 83 ? -23.016 -12.68 -3.084 1 89.62 83 ASP B CA 1
ATOM 2622 C C . ASP B 1 83 ? -23.328 -14.164 -2.93 1 89.62 83 ASP B C 1
ATOM 2624 O O . ASP B 1 83 ? -23.219 -14.93 -3.885 1 89.62 83 ASP B O 1
ATOM 2628 N N . TRP B 1 84 ? -23.844 -14.523 -1.887 1 87.62 84 TRP B N 1
ATOM 2629 C CA . TRP B 1 84 ? -24 -15.93 -1.523 1 87.62 84 TRP B CA 1
ATOM 2630 C C . TRP B 1 84 ? -25.188 -16.547 -2.229 1 87.62 84 TRP B C 1
ATOM 2632 O O . TRP B 1 84 ? -25.375 -17.766 -2.195 1 87.62 84 TRP B O 1
ATOM 2642 N N . ILE B 1 85 ? -25.859 -15.672 -2.877 1 82.69 85 ILE B N 1
ATOM 2643 C CA . ILE B 1 85 ? -26.984 -16.234 -3.605 1 82.69 85 ILE B CA 1
ATOM 2644 C C . ILE B 1 85 ? -26.609 -16.422 -5.074 1 82.69 85 ILE B C 1
ATOM 2646 O O . ILE B 1 85 ? -27.359 -17.047 -5.836 1 82.69 85 ILE B O 1
ATOM 2650 N N . ASP B 1 86 ? -25.547 -15.828 -5.379 1 82.75 86 ASP B N 1
ATOM 2651 C CA . ASP B 1 86 ? -25.016 -16.078 -6.715 1 82.75 86 ASP B CA 1
ATOM 2652 C C . ASP B 1 86 ? -24.203 -17.375 -6.754 1 82.75 86 ASP B C 1
ATOM 2654 O O . ASP B 1 86 ? -23.047 -17.406 -6.363 1 82.75 86 ASP B O 1
ATOM 2658 N N . ARG B 1 87 ? -24.688 -18.375 -7.375 1 77.5 87 ARG B N 1
ATOM 2659 C CA . ARG B 1 87 ? -24.062 -19.688 -7.367 1 77.5 87 ARG B CA 1
ATOM 2660 C C . ARG B 1 87 ? -22.812 -19.719 -8.25 1 77.5 87 ARG B C 1
ATOM 2662 O O . ARG B 1 87 ? -21.938 -20.562 -8.078 1 77.5 87 ARG B O 1
ATOM 2669 N N . GLY B 1 88 ? -22.75 -18.844 -9.148 1 74.75 88 GLY B N 1
ATOM 2670 C CA . GLY B 1 88 ? -21.625 -18.797 -10.055 1 74.75 88 GLY B CA 1
ATOM 2671 C C . GLY B 1 88 ? -20.344 -18.312 -9.391 1 74.75 88 GLY B C 1
ATOM 2672 O O . GLY B 1 88 ? -19.234 -18.688 -9.805 1 74.75 88 GLY B O 1
ATOM 2673 N N . SER B 1 89 ? -20.484 -17.625 -8.297 1 76.19 89 SER B N 1
ATOM 2674 C CA . SER B 1 89 ? -19.297 -17.016 -7.738 1 76.19 89 SER B CA 1
ATOM 2675 C C . SER B 1 89 ? -19.109 -17.391 -6.27 1 76.19 89 SER B C 1
ATOM 2677 O O . SER B 1 89 ? -18 -17.375 -5.75 1 76.19 89 SER B O 1
ATOM 2679 N N . CYS B 1 90 ? -20.188 -17.797 -5.641 1 79.19 90 CYS B N 1
ATOM 2680 C CA . CYS B 1 90 ? -20.141 -17.938 -4.191 1 79.19 90 CYS B CA 1
ATOM 2681 C C . CYS B 1 90 ? -19.266 -19.125 -3.777 1 79.19 90 CYS B C 1
ATOM 2683 O O . CYS B 1 90 ? -18.766 -19.156 -2.658 1 79.19 90 CYS B O 1
ATOM 2685 N N . ILE B 1 91 ? -19.016 -20 -4.621 1 80.75 91 ILE B N 1
ATOM 2686 C CA . ILE B 1 91 ? -18.297 -21.219 -4.266 1 80.75 91 ILE B CA 1
ATOM 2687 C C . ILE B 1 91 ? -16.797 -21.016 -4.543 1 80.75 91 ILE B C 1
ATOM 2689 O O . ILE B 1 91 ? -15.977 -21.844 -4.145 1 80.75 91 ILE B O 1
ATOM 2693 N N . LEU B 1 92 ? -16.406 -19.922 -5.09 1 87.5 92 LEU B N 1
ATOM 2694 C CA . LEU B 1 92 ? -15.055 -19.734 -5.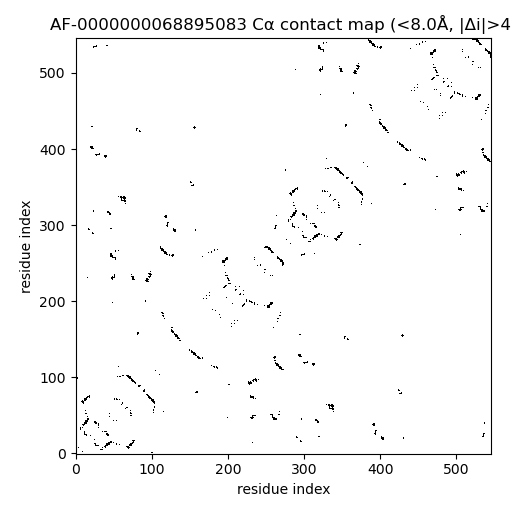605 1 87.5 92 LEU B CA 1
ATOM 2695 C C . LEU B 1 92 ? -14.117 -19.234 -4.508 1 87.5 92 LEU B C 1
ATOM 2697 O O . LEU B 1 92 ? -12.953 -19.641 -4.449 1 87.5 92 LEU B O 1
ATOM 2701 N N . PHE B 1 93 ? -14.648 -18.453 -3.627 1 91.88 93 PHE B N 1
ATOM 2702 C CA . PHE B 1 93 ? -13.75 -17.672 -2.797 1 91.88 93 PHE B CA 1
ATOM 2703 C C . PHE B 1 93 ? -13.594 -18.297 -1.418 1 91.88 93 PHE B C 1
ATOM 2705 O O . PHE B 1 93 ? -14.508 -18.953 -0.923 1 91.88 93 PHE B O 1
ATOM 2712 N N . GLY B 1 94 ? -12.5 -18.219 -0.855 1 94 94 GLY B N 1
ATOM 2713 C CA . GLY B 1 94 ? -12.172 -18.594 0.509 1 94 94 GLY B CA 1
ATOM 2714 C C . GLY B 1 94 ? -11.453 -17.5 1.279 1 94 94 GLY B C 1
ATOM 2715 O O . GLY B 1 94 ? -11.023 -16.5 0.695 1 94 94 GLY B O 1
ATOM 2716 N N . ASP B 1 95 ? -11.422 -17.656 2.609 1 96.38 95 ASP B N 1
ATOM 2717 C CA . ASP B 1 95 ? -10.719 -16.734 3.5 1 96.38 95 ASP B CA 1
ATOM 2718 C C . ASP B 1 95 ? -9.445 -17.375 4.055 1 96.38 95 ASP B C 1
ATOM 2720 O O . ASP B 1 95 ? -9.461 -18.531 4.48 1 96.38 95 ASP B O 1
ATOM 2724 N N . ALA B 1 96 ? -8.367 -16.672 3.957 1 98.38 96 ALA B N 1
ATOM 2725 C CA . ALA B 1 96 ? -7.105 -17.203 4.48 1 98.38 96 ALA B CA 1
ATOM 2726 C C . ALA B 1 96 ? -6.09 -16.078 4.699 1 98.38 96 ALA B C 1
ATOM 2728 O O . ALA B 1 96 ? -6.352 -14.93 4.363 1 98.38 96 ALA B O 1
ATOM 2729 N N . ALA B 1 97 ? -5.02 -16.422 5.324 1 98.56 97 ALA B N 1
ATOM 2730 C CA . ALA B 1 97 ? -3.838 -15.57 5.477 1 98.56 97 ALA B CA 1
ATOM 2731 C C . ALA B 1 97 ? -2.557 -16.391 5.367 1 98.56 97 ALA B C 1
ATOM 2733 O O . ALA B 1 97 ? -2.551 -17.594 5.672 1 98.56 97 ALA B O 1
ATOM 2734 N N . GLY B 1 98 ? -1.523 -15.867 4.863 1 98.25 98 GLY B N 1
ATOM 2735 C CA . GLY B 1 98 ? -0.163 -16.375 4.82 1 98.25 98 GLY B CA 1
ATOM 2736 C C . GLY B 1 98 ? 0.888 -15.289 4.855 1 98.25 98 GLY B C 1
ATOM 2737 O O . GLY B 1 98 ? 0.597 -14.125 4.555 1 98.25 98 GLY B O 1
ATOM 2738 N N . ALA B 1 99 ? 2.08 -15.617 5.258 1 98.25 99 ALA B N 1
ATOM 2739 C CA . ALA B 1 99 ? 3.111 -14.594 5.398 1 98.25 99 ALA B CA 1
ATOM 2740 C C . ALA B 1 99 ? 4.492 -15.156 5.09 1 98.25 99 ALA B C 1
ATOM 2742 O O . ALA B 1 99 ? 4.707 -16.375 5.168 1 98.25 99 ALA B O 1
ATOM 2743 N N . LEU B 1 100 ? 5.391 -14.281 4.742 1 97.62 100 LEU B N 1
ATOM 2744 C CA . LEU B 1 100 ? 6.82 -14.531 4.574 1 97.62 100 LEU B CA 1
ATOM 2745 C C . LEU B 1 100 ? 7.645 -13.398 5.172 1 97.62 100 LEU B C 1
ATOM 2747 O O . LEU B 1 100 ? 7.203 -12.242 5.188 1 97.62 100 LEU B O 1
ATOM 2751 N N . VAL B 1 101 ? 8.773 -13.75 5.695 1 98.19 101 VAL B N 1
ATOM 2752 C CA . VAL B 1 101 ? 9.758 -12.742 6.074 1 98.19 101 VAL B CA 1
ATOM 2753 C C . VAL B 1 101 ? 10.812 -12.609 4.977 1 98.19 101 VAL B C 1
ATOM 2755 O O . VAL B 1 101 ? 11.398 -13.602 4.547 1 98.19 101 VAL B O 1
ATOM 2758 N N . VAL B 1 102 ? 10.961 -11.43 4.48 1 98.5 102 VAL B N 1
ATOM 2759 C CA . VAL B 1 102 ? 12.016 -11.094 3.527 1 98.5 102 VAL B CA 1
ATOM 2760 C C . VAL B 1 102 ? 13.148 -10.359 4.246 1 98.5 102 VAL B C 1
ATOM 2762 O O . VAL B 1 102 ? 12.922 -9.328 4.887 1 98.5 102 VAL B O 1
ATOM 2765 N N . GLN B 1 103 ? 14.359 -10.875 4.125 1 98.31 103 GLN B N 1
ATOM 2766 C CA . GLN B 1 103 ? 15.461 -10.344 4.922 1 98.31 103 GLN B CA 1
ATOM 2767 C C . GLN B 1 103 ? 16.578 -9.812 4.027 1 98.31 103 GLN B C 1
ATOM 2769 O O . GLN B 1 103 ? 16.875 -10.398 2.986 1 98.31 103 GLN B O 1
ATOM 2774 N N . ALA B 1 104 ? 17.109 -8.68 4.438 1 98.31 104 ALA B N 1
ATOM 2775 C CA . ALA B 1 104 ? 18.312 -8.164 3.783 1 98.31 104 ALA B CA 1
ATOM 2776 C C . ALA B 1 104 ? 19.453 -9.188 3.83 1 98.31 104 ALA B C 1
ATOM 2778 O O . ALA B 1 104 ? 19.594 -9.922 4.812 1 98.31 104 ALA B O 1
ATOM 2779 N N . CYS B 1 105 ? 20.172 -9.242 2.811 1 97.69 105 CYS B N 1
ATOM 2780 C CA . CYS B 1 105 ? 21.344 -10.109 2.707 1 97.69 105 CYS B CA 1
ATOM 2781 C C . CYS B 1 105 ? 22.406 -9.492 1.805 1 97.69 105 CYS B C 1
ATOM 2783 O O . CYS B 1 105 ? 22.219 -8.391 1.273 1 97.69 105 CYS B O 1
ATOM 2785 N N . ASP B 1 106 ? 23.516 -10.141 1.737 1 96.81 106 ASP B N 1
ATOM 2786 C CA . ASP B 1 106 ? 24.531 -9.695 0.793 1 96.81 106 ASP B CA 1
ATOM 2787 C C . ASP B 1 106 ? 24.062 -9.867 -0.648 1 96.81 106 ASP B C 1
ATOM 2789 O O . ASP B 1 106 ? 23.297 -10.781 -0.951 1 96.81 106 ASP B O 1
ATOM 2793 N N . ILE B 1 107 ? 24.516 -9.031 -1.488 1 94.25 107 ILE B N 1
ATOM 2794 C CA . ILE B 1 107 ? 24.047 -8.953 -2.861 1 94.25 107 ILE B CA 1
ATOM 2795 C C . ILE B 1 107 ? 24.219 -10.305 -3.551 1 94.25 107 ILE B C 1
ATOM 2797 O O . ILE B 1 107 ? 23.391 -10.688 -4.391 1 94.25 107 ILE B O 1
ATOM 2801 N N . GLU B 1 108 ? 25.219 -11.125 -3.195 1 94.81 108 GLU B N 1
ATOM 2802 C CA . GLU B 1 108 ? 25.469 -12.43 -3.807 1 94.81 108 GLU B CA 1
ATOM 2803 C C . GLU B 1 108 ? 24.406 -13.445 -3.414 1 94.81 108 GLU B C 1
ATOM 2805 O O . GLU B 1 108 ? 24.188 -14.43 -4.117 1 94.81 108 GLU B O 1
ATOM 2810 N N . ASP B 1 109 ? 23.703 -13.086 -2.348 1 96.12 109 ASP B N 1
ATOM 2811 C CA . ASP B 1 109 ? 22.703 -14.016 -1.827 1 96.12 109 ASP B CA 1
ATOM 2812 C C . ASP B 1 109 ? 21.297 -13.539 -2.158 1 96.12 109 ASP B C 1
ATOM 2814 O O . ASP B 1 109 ? 20.312 -14.125 -1.703 1 96.12 109 ASP B O 1
ATOM 2818 N N . ASP B 1 110 ? 21.203 -12.492 -2.947 1 96.56 110 ASP B N 1
ATOM 2819 C CA . ASP B 1 110 ? 19.891 -11.953 -3.289 1 96.56 110 ASP B CA 1
ATOM 2820 C C . ASP B 1 110 ? 19.016 -13.016 -3.951 1 96.56 110 ASP B C 1
ATOM 2822 O O . ASP B 1 110 ? 19.391 -13.57 -4.984 1 96.56 110 ASP B O 1
ATOM 2826 N N . GLY B 1 111 ? 17.891 -13.25 -3.369 1 97.25 111 GLY B N 1
ATOM 2827 C CA . GLY B 1 111 ? 17.031 -14.328 -3.824 1 97.25 111 GLY B CA 1
ATOM 2828 C C . GLY B 1 111 ? 15.898 -13.859 -4.719 1 97.25 111 GLY B C 1
ATOM 2829 O O . GLY B 1 111 ? 15.125 -14.672 -5.234 1 97.25 111 GLY B O 1
ATOM 2830 N N . LEU B 1 112 ? 15.656 -12.57 -4.812 1 98.38 112 LEU B N 1
ATOM 2831 C CA . LEU B 1 112 ? 14.766 -12.031 -5.836 1 98.38 112 LEU B CA 1
ATOM 2832 C C . LEU B 1 112 ? 15.539 -11.703 -7.109 1 98.38 112 LEU B C 1
ATOM 2834 O O . LEU B 1 112 ? 16.125 -10.625 -7.227 1 98.38 112 LEU B O 1
ATOM 2838 N N . PHE B 1 113 ? 15.492 -12.609 -8.086 1 98.38 113 PHE B N 1
ATOM 2839 C CA . PHE B 1 113 ? 16.281 -12.484 -9.305 1 98.38 113 PHE B CA 1
ATOM 2840 C C . PHE B 1 113 ? 15.719 -11.383 -10.195 1 98.38 113 PHE B C 1
ATOM 2842 O O . PHE B 1 113 ? 16.484 -10.625 -10.812 1 98.38 113 PHE B O 1
ATOM 2849 N N . SER B 1 114 ? 14.484 -11.359 -10.344 1 98.62 114 SER B N 1
ATOM 2850 C CA . SER B 1 114 ? 13.82 -10.375 -11.188 1 98.62 114 SER B CA 1
ATOM 2851 C C . SER B 1 114 ? 12.312 -10.344 -10.914 1 98.62 114 SER B C 1
ATOM 2853 O O . SER B 1 114 ? 11.789 -11.195 -10.195 1 98.62 114 SER B O 1
ATOM 2855 N N . PHE B 1 115 ? 11.688 -9.352 -11.477 1 98.88 115 PHE B N 1
ATOM 2856 C CA . PHE B 1 115 ? 10.234 -9.273 -11.445 1 98.88 115 PHE B CA 1
ATOM 2857 C C . PHE B 1 115 ? 9.703 -8.547 -12.672 1 98.88 115 PHE B C 1
ATOM 2859 O O . PHE B 1 115 ? 10.461 -7.867 -13.375 1 98.88 115 PHE B O 1
ATOM 2866 N N . ASP B 1 116 ? 8.484 -8.781 -12.945 1 98.88 116 ASP B N 1
ATOM 2867 C CA . ASP B 1 116 ? 7.68 -8.117 -13.969 1 98.88 116 ASP B CA 1
ATOM 2868 C C . ASP B 1 116 ? 6.281 -7.789 -13.445 1 98.88 116 ASP B C 1
ATOM 2870 O O . ASP B 1 116 ? 5.57 -8.672 -12.969 1 98.88 116 ASP B O 1
ATOM 2874 N N . VAL B 1 117 ? 5.941 -6.465 -13.477 1 98.88 117 VAL B N 1
ATOM 2875 C CA . VAL B 1 117 ? 4.699 -6.047 -12.836 1 98.88 117 VAL B CA 1
ATOM 2876 C C . VAL B 1 117 ? 3.947 -5.082 -13.75 1 98.88 117 VAL B C 1
ATOM 2878 O O . VAL B 1 117 ? 4.562 -4.246 -14.422 1 98.88 117 VAL B O 1
ATOM 2881 N N . HIS B 1 118 ? 2.592 -5.262 -13.75 1 98.75 118 HIS B N 1
ATOM 2882 C CA . HIS B 1 118 ? 1.76 -4.5 -14.68 1 98.75 118 HIS B CA 1
ATOM 2883 C C . HIS B 1 118 ? 0.371 -4.258 -14.102 1 98.75 118 HIS B C 1
ATOM 2885 O O . HIS B 1 118 ? -0.052 -4.953 -13.172 1 98.75 118 HIS B O 1
ATOM 2891 N N . SER B 1 119 ? -0.278 -3.275 -14.648 1 98.62 119 SER B N 1
ATOM 2892 C CA . SER B 1 119 ? -1.692 -3.018 -14.398 1 98.62 119 SER B CA 1
ATOM 2893 C C . SER B 1 119 ? -2.396 -2.525 -15.664 1 98.62 119 SER B C 1
ATOM 2895 O O . SER B 1 119 ? -1.759 -1.971 -16.562 1 98.62 119 SER B O 1
ATOM 2897 N N . ASP B 1 120 ? -3.65 -2.76 -15.758 1 98.19 120 ASP B N 1
ATOM 2898 C CA . ASP B 1 120 ? -4.527 -2.271 -16.812 1 98.19 120 ASP B CA 1
ATOM 2899 C C . ASP B 1 120 ? -5.895 -1.877 -16.266 1 98.19 120 ASP B C 1
ATOM 2901 O O . ASP B 1 120 ? -6.758 -2.734 -16.062 1 98.19 120 ASP B O 1
ATOM 2905 N N . GLY B 1 121 ? -6.059 -0.593 -16.125 1 97.81 121 GLY B N 1
ATOM 2906 C CA . GLY B 1 121 ? -7.273 -0.072 -15.516 1 97.81 121 GLY B CA 1
ATOM 2907 C C . GLY B 1 121 ? -8.516 -0.367 -16.328 1 97.81 121 GLY B C 1
ATOM 2908 O O . GLY B 1 121 ? -9.641 -0.273 -15.82 1 97.81 121 GLY B O 1
ATOM 2909 N N . ASP B 1 122 ? -8.391 -0.738 -17.578 1 96.94 122 ASP B N 1
ATOM 2910 C CA . ASP B 1 122 ? -9.539 -1.104 -18.406 1 96.94 122 ASP B CA 1
ATOM 2911 C C . ASP B 1 122 ? -10.18 -2.398 -17.906 1 96.94 122 ASP B C 1
ATOM 2913 O O . ASP B 1 122 ? -11.352 -2.666 -18.203 1 96.94 122 ASP B O 1
ATOM 2917 N N . GLY B 1 123 ? -9.445 -3.139 -17.219 1 97.12 123 GLY B N 1
ATOM 2918 C CA . GLY B 1 123 ? -9.906 -4.445 -16.781 1 97.12 123 GLY B CA 1
ATOM 2919 C C . GLY B 1 123 ? -10.852 -4.375 -15.594 1 97.12 123 GLY B C 1
ATOM 2920 O O . GLY B 1 123 ? -11.453 -5.379 -15.219 1 97.12 123 GLY B O 1
ATOM 2921 N N . ARG B 1 124 ? -11.039 -3.168 -15 1 97.25 124 ARG B N 1
ATOM 2922 C CA . ARG B 1 124 ? -11.945 -3.014 -13.867 1 97.25 124 ARG B CA 1
ATOM 2923 C C . ARG B 1 124 ? -13.344 -3.525 -14.211 1 97.25 124 ARG B C 1
ATOM 2925 O O . ARG B 1 124 ? -14.039 -4.074 -13.359 1 97.25 124 ARG B O 1
ATOM 2932 N N . ARG B 1 125 ? -13.758 -3.404 -15.422 1 96.56 125 ARG B N 1
ATOM 2933 C CA . ARG B 1 125 ? -15.078 -3.803 -15.883 1 96.56 125 ARG B CA 1
ATOM 2934 C C . ARG B 1 125 ? -15.273 -5.309 -15.75 1 96.56 125 ARG B C 1
ATOM 2936 O O . ARG B 1 125 ? -16.406 -5.793 -15.711 1 96.56 125 ARG B O 1
ATOM 2943 N N . HIS B 1 126 ? -14.188 -6.086 -15.641 1 96.88 126 HIS B N 1
ATOM 2944 C CA . HIS B 1 126 ? -14.289 -7.539 -15.617 1 96.88 126 HIS B CA 1
ATOM 2945 C C . HIS B 1 126 ? -14.234 -8.078 -14.195 1 96.88 126 HIS B C 1
ATOM 2947 O O . HIS B 1 126 ? -14.625 -9.219 -13.938 1 96.88 126 HIS B O 1
ATOM 2953 N N . LEU B 1 127 ? -13.727 -7.316 -13.297 1 96.75 127 LEU B N 1
ATOM 2954 C CA . LEU B 1 127 ? -13.57 -7.754 -11.914 1 96.75 127 LEU B CA 1
ATOM 2955 C C . LEU B 1 127 ? -13.477 -6.559 -10.977 1 96.75 127 LEU B C 1
ATOM 2957 O O . LEU B 1 127 ? -12.523 -5.785 -11.039 1 96.75 127 LEU B O 1
ATOM 2961 N N . ASN B 1 128 ? -14.516 -6.379 -10.094 1 97.31 128 ASN B N 1
ATOM 2962 C CA . ASN B 1 128 ? -14.539 -5.215 -9.219 1 97.31 128 ASN B CA 1
ATOM 2963 C C . ASN B 1 128 ? -15.477 -5.434 -8.023 1 97.31 128 ASN B C 1
ATOM 2965 O O . ASN B 1 128 ? -16.234 -6.398 -8 1 97.31 128 ASN B O 1
ATOM 2969 N N . ALA B 1 129 ? -15.336 -4.695 -7.035 1 96.69 129 ALA B N 1
ATOM 2970 C CA . ALA B 1 129 ? -16.25 -4.438 -5.93 1 96.69 129 ALA B CA 1
ATOM 2971 C C . ALA B 1 129 ? -16.359 -2.939 -5.652 1 96.69 129 ALA B C 1
ATOM 2973 O O . ALA B 1 129 ? -15.648 -2.4 -4.805 1 96.69 129 ALA B O 1
ATOM 2974 N N . SER B 1 130 ? -17.281 -2.271 -6.215 1 96.25 130 SER B N 1
ATOM 2975 C CA . SER B 1 130 ? -17.328 -0.817 -6.316 1 96.25 130 SER B CA 1
ATOM 2976 C C . SER B 1 130 ? -18 -0.2 -5.094 1 96.25 130 SER B C 1
ATOM 2978 O O . SER B 1 130 ? -18.875 -0.821 -4.477 1 96.25 130 SER B O 1
ATOM 2980 N N . ILE B 1 131 ? -17.562 0.973 -4.852 1 94.5 131 ILE B N 1
ATOM 2981 C CA . ILE B 1 131 ? -18.219 1.753 -3.811 1 94.5 131 ILE B CA 1
ATOM 2982 C C . ILE B 1 131 ? -19.672 2.043 -4.219 1 94.5 131 ILE B C 1
ATOM 2984 O O . ILE B 1 131 ? -19.938 2.303 -5.395 1 94.5 131 ILE B O 1
ATOM 2988 N N . LYS B 1 132 ? -20.578 1.874 -3.277 1 88.88 132 LYS B N 1
ATOM 2989 C CA . LYS B 1 132 ? -21.984 2.24 -3.451 1 88.88 132 LYS B CA 1
ATOM 2990 C C . LYS B 1 132 ? -22.297 3.545 -2.729 1 88.88 132 LYS B C 1
ATOM 2992 O O . LYS B 1 132 ? -22.016 3.689 -1.539 1 88.88 132 LYS B O 1
ATOM 2997 N N . ASP B 1 133 ? -22.359 4.629 -3.506 1 69.88 133 ASP B N 1
ATOM 2998 C CA . ASP B 1 133 ? -22.781 5.879 -2.873 1 69.88 133 ASP B CA 1
ATOM 2999 C C . ASP B 1 133 ? -24.219 5.805 -2.391 1 69.88 133 ASP B C 1
ATOM 3001 O O . ASP B 1 133 ? -25.047 5.125 -3 1 69.88 133 ASP B O 1
ATOM 3005 N N . SER B 1 134 ? -24.422 5.945 -1.139 1 55.28 134 SER B N 1
ATOM 3006 C CA . SER B 1 134 ? -25.797 6.031 -0.677 1 55.28 134 SER B CA 1
ATOM 3007 C C . SER B 1 134 ? -26.641 6.898 -1.61 1 55.28 134 SER B C 1
ATOM 3009 O O . SER B 1 134 ? -26.453 8.117 -1.67 1 55.28 134 SER B O 1
ATOM 3011 N N . GLN B 1 135 ? -26.531 6.828 -2.795 1 47.31 135 GLN B N 1
ATOM 3012 C CA . GLN B 1 135 ? -27.547 7.66 -3.434 1 47.31 135 GLN B CA 1
ATOM 3013 C C . GLN B 1 135 ? -28.859 7.621 -2.66 1 47.31 135 GLN B C 1
ATOM 3015 O O . GLN B 1 135 ? -29.203 6.602 -2.051 1 47.31 135 GLN B O 1
ATOM 3020 N N . THR B 1 136 ? -29.375 8.773 -2.389 1 40.03 136 THR B N 1
ATOM 3021 C CA . THR B 1 136 ? -30.797 9.07 -2.262 1 40.03 136 THR B CA 1
ATOM 3022 C C . THR B 1 136 ? -31.594 8.32 -3.314 1 40.03 136 THR B C 1
ATOM 3024 O O . THR B 1 136 ? -31.391 8.516 -4.516 1 40.03 136 THR B O 1
ATOM 3027 N N . ASN B 1 137 ? -31.797 7.055 -3.273 1 36.91 137 ASN B N 1
ATOM 3028 C CA . ASN B 1 137 ? -33.062 6.891 -4.012 1 36.91 137 ASN B CA 1
ATOM 3029 C C . ASN B 1 137 ? -33.906 8.141 -3.93 1 36.91 137 ASN B C 1
ATOM 3031 O O . ASN B 1 137 ? -34.844 8.195 -3.133 1 36.91 137 ASN B O 1
ATOM 3035 N N . GLY B 1 138 ? -33.438 9.242 -3.641 1 34.06 138 GLY B N 1
ATOM 3036 C CA . GLY B 1 138 ? -34.406 10.328 -3.82 1 34.06 138 GLY B CA 1
ATOM 3037 C C . GLY B 1 138 ? -35.031 10.328 -5.195 1 34.06 138 GLY B C 1
ATOM 3038 O O . GLY B 1 138 ? -34.375 10.578 -6.199 1 34.06 138 GLY B O 1
ATOM 3039 N N . GLU B 1 139 ? -35.906 9.438 -5.629 1 31.97 139 GLU B N 1
ATOM 3040 C CA . GLU B 1 139 ? -37 10.195 -6.207 1 31.97 139 GLU B CA 1
ATOM 3041 C C . GLU B 1 139 ? -37.094 11.602 -5.613 1 31.97 139 GLU B C 1
ATOM 3043 O O . GLU B 1 139 ? -37.125 11.766 -4.391 1 31.97 139 GLU B O 1
ATOM 3048 N N . LEU B 1 140 ? -36.531 12.586 -6.207 1 34.84 140 LEU B N 1
ATOM 3049 C CA . LEU B 1 140 ? -37.125 13.891 -5.977 1 34.84 140 LEU B CA 1
ATOM 3050 C C . LEU B 1 140 ? -38.562 13.742 -5.449 1 34.84 140 LEU B C 1
ATOM 3052 O O . LEU B 1 140 ? -39.438 13.273 -6.168 1 34.84 140 LEU B O 1
ATOM 3056 N N . SER B 1 141 ? -38.906 13.242 -4.352 1 33.94 141 SER B N 1
ATOM 3057 C CA . SER B 1 141 ? -40.25 13.719 -4.082 1 33.94 141 SER B CA 1
ATOM 3058 C C . SER B 1 141 ? -40.469 15.125 -4.629 1 33.94 141 SER B C 1
ATOM 3060 O O . SER B 1 141 ? -39.531 15.93 -4.664 1 33.94 141 SER B O 1
ATOM 3062 N N . SER B 1 142 ? -41.375 15.492 -5.496 1 33.59 142 SER B N 1
ATOM 3063 C CA . SER B 1 142 ? -41.938 16.766 -5.938 1 33.59 142 SER B CA 1
ATOM 3064 C C . SER B 1 142 ? -41.781 17.844 -4.871 1 33.59 142 SER B C 1
ATOM 3066 O O . SER B 1 142 ? -42.062 19.016 -5.121 1 33.59 142 SER B O 1
ATOM 3068 N N . HIS B 1 143 ? -42.188 17.516 -3.531 1 32.69 143 HIS B N 1
ATOM 3069 C CA . HIS B 1 143 ? -42.469 18.703 -2.744 1 32.69 143 HIS B CA 1
ATOM 3070 C C . HIS B 1 143 ? -41.156 19.406 -2.369 1 32.69 143 HIS B C 1
ATOM 3072 O O . HIS B 1 143 ? -40.156 18.766 -2.031 1 32.69 143 HIS B O 1
ATOM 3078 N N . GLY B 1 144 ? -40.625 20.594 -2.684 1 36.44 144 GLY B N 1
ATOM 3079 C CA . GLY B 1 144 ? -39.844 21.812 -2.605 1 36.44 144 GLY B CA 1
ATOM 3080 C C . GLY B 1 144 ? -38.656 21.703 -1.635 1 36.44 144 GLY B C 1
ATOM 3081 O O . GLY B 1 144 ? -38.031 22.703 -1.315 1 36.44 144 GLY B O 1
ATOM 3082 N N . SER B 1 145 ? -38.719 20.766 -0.558 1 42.06 145 SER B N 1
ATOM 3083 C CA . SER B 1 145 ? -37.75 21.094 0.485 1 42.06 145 SER B CA 1
ATOM 3084 C C . SER B 1 145 ? -36.344 20.859 0.012 1 42.06 145 SER B C 1
ATOM 3086 O O . SER B 1 145 ? -36.031 19.797 -0.525 1 42.06 145 SER B O 1
ATOM 3088 N N . VAL B 1 146 ? -35.688 21.766 -0.475 1 42.09 146 VAL B N 1
ATOM 3089 C CA . VAL B 1 146 ? -34.281 21.969 -0.812 1 42.09 146 VAL B CA 1
ATOM 3090 C C . VAL B 1 146 ? -33.406 21.078 0.061 1 42.09 146 VAL B C 1
ATOM 3092 O O . VAL B 1 146 ? -32.219 20.891 -0.235 1 42.09 146 VAL B O 1
ATOM 3095 N N . LEU B 1 147 ? -33.688 20.891 1.464 1 48.06 147 LEU B N 1
ATOM 3096 C CA . LEU B 1 147 ? -32.906 20.156 2.451 1 48.06 147 LEU B CA 1
ATOM 3097 C C . LEU B 1 147 ? -32.969 18.656 2.178 1 48.06 147 LEU B C 1
ATOM 3099 O O . LEU B 1 147 ? -33.906 17.984 2.57 1 48.06 147 LEU B O 1
ATOM 3103 N N . GLY B 1 148 ? -32.781 18.125 1.15 1 46.59 148 GLY B N 1
ATOM 3104 C CA . GLY B 1 148 ? -32.781 16.75 0.688 1 46.59 148 GLY B CA 1
ATOM 3105 C C . GLY B 1 148 ? -32.344 15.766 1.751 1 46.59 148 GLY B C 1
ATOM 3106 O O . GLY B 1 148 ? -32.188 16.125 2.92 1 46.59 148 GLY B O 1
ATOM 3107 N N . ASP B 1 149 ? -32.156 14.375 1.469 1 55.66 149 ASP B N 1
ATOM 3108 C CA . ASP B 1 149 ? -31.844 13.18 2.254 1 55.66 149 ASP B CA 1
ATOM 3109 C C . ASP B 1 149 ? -30.578 13.383 3.08 1 55.66 149 ASP B C 1
ATOM 3111 O O . ASP B 1 149 ? -29.578 12.695 2.873 1 55.66 149 ASP B O 1
ATOM 3115 N N . PHE B 1 150 ? -30.422 14.484 3.559 1 63.56 150 PHE B N 1
ATOM 3116 C CA . PHE B 1 150 ? -29.406 14.648 4.582 1 63.56 150 PHE B CA 1
ATOM 3117 C C . PHE B 1 150 ? -29.859 14.062 5.91 1 63.56 150 PHE B C 1
ATOM 3119 O O . PHE B 1 150 ? -31.016 14.211 6.293 1 63.56 150 PHE B O 1
ATOM 3126 N N . PRO B 1 151 ? -28.875 13.281 6.566 1 68.62 151 PRO B N 1
ATOM 3127 C CA . PRO B 1 151 ? -27.453 13.039 6.273 1 68.62 151 PRO B CA 1
ATOM 3128 C C . PRO B 1 151 ? -27.25 11.93 5.246 1 68.62 151 PRO B C 1
ATOM 3130 O O . PRO B 1 151 ? -28.062 11.008 5.152 1 68.62 151 PRO B O 1
ATOM 3133 N N . PRO B 1 152 ? -26.172 12.141 4.52 1 69.19 152 PRO B N 1
ATOM 3134 C CA . PRO B 1 152 ? -25.875 11.062 3.576 1 69.19 152 PRO B CA 1
ATOM 3135 C C . PRO B 1 152 ? -25.625 9.727 4.27 1 69.19 152 PRO B C 1
ATOM 3137 O O . PRO B 1 152 ? -25.188 9.688 5.422 1 69.19 152 PRO B O 1
ATOM 3140 N N . LYS B 1 153 ? -26.219 8.812 3.592 1 75.31 153 LYS B N 1
ATOM 3141 C CA . LYS B 1 153 ? -25.969 7.461 4.094 1 75.31 153 LYS B CA 1
ATOM 3142 C C . LYS B 1 153 ? -24.5 7.086 3.953 1 75.31 153 LYS B C 1
ATOM 3144 O O . LYS B 1 153 ? -23.828 7.535 3.025 1 75.31 153 LYS B O 1
ATOM 3149 N N . GLN B 1 154 ? -24.031 6.293 4.828 1 82.19 154 GLN B N 1
ATOM 3150 C CA . GLN B 1 154 ? -22.656 5.805 4.832 1 82.19 154 GLN B CA 1
ATOM 3151 C C . GLN B 1 154 ? -22.375 4.93 3.613 1 82.19 154 GLN B C 1
ATOM 3153 O O . GLN B 1 154 ? -23.219 4.117 3.223 1 82.19 154 GLN B O 1
ATOM 3158 N N . ALA B 1 155 ? -21.203 5.16 3.086 1 87.38 155 ALA B N 1
ATOM 3159 C CA . ALA B 1 155 ? -20.828 4.395 1.897 1 87.38 155 ALA B CA 1
ATOM 3160 C C . ALA B 1 155 ? -20.531 2.945 2.252 1 87.38 155 ALA B C 1
ATOM 3162 O O . ALA B 1 155 ? -20.156 2.645 3.389 1 87.38 155 ALA B O 1
ATOM 3163 N N . SER B 1 156 ? -20.812 2.064 1.289 1 91.19 156 SER B N 1
ATOM 3164 C CA . SER B 1 156 ? -20.453 0.652 1.358 1 91.19 156 SER B CA 1
ATOM 3165 C C . SER B 1 156 ? -19.969 0.139 0.006 1 91.19 156 SER B C 1
ATOM 3167 O O . SER B 1 156 ? -20.062 0.843 -1.001 1 91.19 156 SER B O 1
ATOM 3169 N N . TYR B 1 157 ? -19.359 -1.013 0.014 1 94.31 157 TYR B N 1
ATOM 3170 C CA . TYR B 1 157 ? -18.906 -1.616 -1.236 1 94.31 157 TYR B CA 1
ATOM 3171 C C . TYR B 1 157 ? -19.891 -2.678 -1.712 1 94.31 157 TYR B C 1
ATOM 3173 O O . TYR B 1 157 ? -20.562 -3.322 -0.9 1 94.31 157 TYR B O 1
ATOM 3181 N N . SER B 1 158 ? -20.016 -2.879 -2.998 1 93.75 158 SER B N 1
ATOM 3182 C CA . SER B 1 158 ? -20.828 -3.949 -3.57 1 93.75 158 SER B CA 1
ATOM 3183 C C . SER B 1 158 ? -20.188 -5.312 -3.334 1 93.75 158 SER B C 1
ATOM 3185 O O . SER B 1 158 ? -19.016 -5.398 -2.934 1 93.75 158 SER B O 1
ATOM 3187 N N . CYS B 1 159 ? -20.984 -6.289 -3.553 1 93.5 159 CYS B N 1
ATOM 3188 C CA . CYS B 1 159 ? -20.391 -7.617 -3.678 1 93.5 159 CYS B CA 1
ATOM 3189 C C . CYS B 1 159 ? -19.453 -7.688 -4.875 1 93.5 159 CYS B C 1
ATOM 3191 O O . CYS B 1 159 ? -19.531 -6.859 -5.785 1 93.5 159 CYS B O 1
ATOM 3193 N N . ILE B 1 160 ? -18.594 -8.664 -4.859 1 95.12 160 ILE B N 1
ATOM 3194 C CA . ILE B 1 160 ? -17.656 -8.898 -5.945 1 95.12 160 ILE B CA 1
ATOM 3195 C C . ILE B 1 160 ? -18.406 -9.211 -7.23 1 95.12 160 ILE B C 1
ATOM 3197 O O . ILE B 1 160 ? -19.312 -10.047 -7.238 1 95.12 160 ILE B O 1
ATOM 3201 N N . GLN B 1 161 ? -18.078 -8.484 -8.258 1 94.19 161 GLN B N 1
ATOM 3202 C CA . GLN B 1 161 ? -18.578 -8.727 -9.609 1 94.19 161 GLN B CA 1
ATOM 3203 C C . GLN B 1 161 ? -17.453 -9.203 -10.531 1 94.19 161 GLN B C 1
ATOM 3205 O O . GLN B 1 161 ? -16.359 -8.625 -10.539 1 94.19 161 GLN B O 1
ATOM 3210 N N . MET B 1 162 ? -17.766 -10.266 -11.312 1 94.31 162 MET B N 1
ATOM 3211 C CA . MET B 1 162 ? -16.703 -10.844 -12.117 1 94.31 162 MET B CA 1
ATOM 3212 C C . MET B 1 162 ? -17.234 -11.391 -13.438 1 94.31 162 MET B C 1
ATOM 3214 O O . MET B 1 162 ? -18.234 -12.117 -13.453 1 94.31 162 MET B O 1
ATOM 3218 N N . ASN B 1 163 ? -16.641 -10.984 -14.492 1 94.62 163 ASN B N 1
ATOM 3219 C CA . ASN B 1 163 ? -16.766 -11.672 -15.773 1 94.62 163 ASN B CA 1
ATOM 3220 C C . ASN B 1 163 ? -15.727 -12.773 -15.914 1 94.62 163 ASN B C 1
ATOM 3222 O O . ASN B 1 163 ? -14.641 -12.539 -16.453 1 94.62 163 ASN B O 1
ATOM 3226 N N . GLY B 1 164 ? -16.078 -13.961 -15.531 1 93.06 164 GLY B N 1
ATOM 3227 C CA . GLY B 1 164 ? -15.133 -15.07 -15.438 1 93.06 164 GLY B CA 1
ATOM 3228 C C . GLY B 1 164 ? -14.438 -15.375 -16.75 1 93.06 164 GLY B C 1
ATOM 3229 O O . GLY B 1 164 ? -13.242 -15.672 -16.781 1 93.06 164 GLY B O 1
ATOM 3230 N N . LYS B 1 165 ? -15.156 -15.281 -17.781 1 95.56 165 LYS B N 1
ATOM 3231 C CA . LYS B 1 165 ? -14.617 -15.578 -19.109 1 95.56 165 LYS B CA 1
ATOM 3232 C C . LYS B 1 165 ? -13.508 -14.602 -19.484 1 95.56 165 LYS B C 1
ATOM 3234 O O . LYS B 1 165 ? -12.438 -15.008 -19.922 1 95.56 165 LYS B O 1
ATOM 3239 N N . GLU B 1 166 ? -13.711 -13.32 -19.312 1 96.94 166 GLU B N 1
ATOM 3240 C CA . GLU B 1 166 ? -12.734 -12.297 -19.656 1 96.94 166 GLU B CA 1
ATOM 3241 C C . GLU B 1 166 ? -11.523 -12.352 -18.734 1 96.94 166 GLU B C 1
ATOM 3243 O O . GLU B 1 166 ? -10.391 -12.109 -19.156 1 96.94 166 GLU B O 1
ATOM 3248 N N . VAL B 1 167 ? -11.773 -12.688 -17.469 1 95.75 167 VAL B N 1
ATOM 3249 C CA . VAL B 1 167 ? -10.672 -12.82 -16.531 1 95.75 167 VAL B CA 1
ATOM 3250 C C . VAL B 1 167 ? -9.797 -14.008 -16.906 1 95.75 167 VAL B C 1
ATOM 3252 O O . VAL B 1 167 ? -8.57 -13.938 -16.828 1 95.75 167 VAL B O 1
ATOM 3255 N N . PHE B 1 168 ? -10.445 -15.102 -17.344 1 96.69 168 PHE B N 1
ATOM 3256 C CA . PHE B 1 168 ? -9.711 -16.266 -17.812 1 96.69 168 PHE B CA 1
ATOM 3257 C C . PHE B 1 168 ? -8.828 -15.914 -19.016 1 96.69 168 PHE B C 1
ATOM 3259 O O . PHE B 1 168 ? -7.637 -16.234 -19.016 1 96.69 168 PHE B O 1
ATOM 3266 N N . ARG B 1 169 ? -9.383 -15.234 -19.953 1 97.81 169 ARG B N 1
ATOM 3267 C CA . ARG B 1 169 ? -8.656 -14.836 -21.156 1 97.81 169 ARG B CA 1
ATOM 3268 C C . ARG B 1 169 ? -7.469 -13.945 -20.812 1 97.81 169 ARG B C 1
ATOM 3270 O O . ARG B 1 169 ? -6.367 -14.141 -21.328 1 97.81 169 ARG B O 1
ATOM 3277 N N . PHE B 1 170 ? -7.723 -13.023 -20 1 97.88 170 PHE B N 1
ATOM 3278 C CA . PHE B 1 170 ? -6.676 -12.133 -19.516 1 97.88 170 PHE B CA 1
ATOM 3279 C C . PHE B 1 170 ? -5.547 -12.914 -18.859 1 97.88 170 PHE B C 1
ATOM 3281 O O . PHE B 1 170 ? -4.379 -12.742 -19.219 1 97.88 170 PHE B O 1
ATOM 3288 N N . ALA B 1 171 ? -5.859 -13.766 -17.922 1 98.06 171 ALA B N 1
ATOM 3289 C CA . ALA B 1 171 ? -4.859 -14.469 -17.125 1 98.06 171 ALA B CA 1
ATOM 3290 C C . ALA B 1 171 ? -4.02 -15.398 -17.984 1 98.06 171 ALA B C 1
ATOM 3292 O O . ALA B 1 171 ? -2.789 -15.414 -17.875 1 98.06 171 ALA B O 1
ATOM 3293 N N . VAL B 1 172 ? -4.625 -16.156 -18.844 1 98.19 172 VAL B N 1
ATOM 3294 C CA . VAL B 1 172 ? -3.932 -17.172 -19.641 1 98.19 172 VAL B CA 1
ATOM 3295 C C . VAL B 1 172 ? -3.018 -16.484 -20.656 1 98.19 172 VAL B C 1
ATOM 3297 O O . VAL B 1 172 ? -2.016 -17.078 -21.078 1 98.19 172 VAL B O 1
ATOM 3300 N N . LYS B 1 173 ? -3.309 -15.281 -20.953 1 98.19 173 LYS B N 1
ATOM 3301 C CA . LYS B 1 173 ? -2.465 -14.523 -21.875 1 98.19 173 LYS B CA 1
ATOM 3302 C C . LYS B 1 173 ? -1.344 -13.805 -21.125 1 98.19 173 LYS B C 1
ATOM 3304 O O . LYS B 1 173 ? -0.168 -13.969 -21.453 1 98.19 173 LYS B O 1
ATOM 3309 N N . SER B 1 174 ? -1.652 -13.062 -20.109 1 98.44 174 SER B N 1
ATOM 3310 C CA . SER B 1 174 ? -0.745 -12.102 -19.484 1 98.44 174 SER B CA 1
ATOM 3311 C C . SER B 1 174 ? 0.227 -12.797 -18.531 1 98.44 174 SER B C 1
ATOM 3313 O O . SER B 1 174 ? 1.386 -12.391 -18.422 1 98.44 174 SER B O 1
ATOM 3315 N N . VAL B 1 175 ? -0.204 -13.859 -17.875 1 98.62 175 VAL B N 1
ATOM 3316 C CA . VAL B 1 175 ? 0.597 -14.477 -16.812 1 98.62 175 VAL B CA 1
ATOM 3317 C C . VAL B 1 175 ? 1.817 -15.164 -17.422 1 98.62 175 VAL B C 1
ATOM 3319 O O . VAL B 1 175 ? 2.949 -14.922 -17 1 98.62 175 VAL B O 1
ATOM 3322 N N . PRO B 1 176 ? 1.646 -16.031 -18.5 1 98.62 176 PRO B N 1
ATOM 3323 C CA . PRO B 1 176 ? 2.842 -16.609 -19.109 1 98.62 176 PRO B CA 1
ATOM 3324 C C . PRO B 1 176 ? 3.812 -15.555 -19.641 1 98.62 176 PRO B C 1
ATOM 3326 O O . PRO B 1 176 ? 5.027 -15.695 -19.484 1 98.62 176 PRO B O 1
ATOM 3329 N N . GLN B 1 177 ? 3.279 -14.477 -20.203 1 98.69 177 GLN B N 1
ATOM 3330 C CA . GLN B 1 177 ? 4.121 -13.406 -20.734 1 98.69 177 GLN B CA 1
ATOM 3331 C C . GLN B 1 177 ? 4.918 -12.734 -19.609 1 98.69 177 GLN B C 1
ATOM 3333 O O . GLN B 1 177 ? 6.09 -12.406 -19.797 1 98.69 177 GLN B O 1
ATOM 3338 N N . SER B 1 178 ? 4.281 -12.523 -18.516 1 98.81 178 SER B N 1
ATOM 3339 C CA . SER B 1 178 ? 4.938 -11.891 -17.375 1 98.81 178 SER B CA 1
ATOM 3340 C C . SER B 1 178 ? 6.051 -12.773 -16.812 1 98.81 178 SER B C 1
ATOM 3342 O O . SER B 1 178 ? 7.133 -12.289 -16.484 1 98.81 178 SER B O 1
ATOM 3344 N N . ILE B 1 179 ? 5.789 -14.07 -16.703 1 98.81 179 ILE B N 1
ATOM 3345 C CA . ILE B 1 179 ? 6.789 -15.008 -16.188 1 98.81 179 ILE B CA 1
ATOM 3346 C C . ILE B 1 179 ? 7.98 -15.055 -17.156 1 98.81 179 ILE B C 1
ATOM 3348 O O . ILE B 1 179 ? 9.133 -15 -16.719 1 98.81 179 ILE B O 1
ATOM 3352 N N . GLU B 1 180 ? 7.715 -15.094 -18.406 1 98.62 180 GLU B N 1
ATOM 3353 C CA . GLU B 1 180 ? 8.773 -15.117 -19.406 1 98.62 180 GLU B CA 1
ATOM 3354 C C . GLU B 1 180 ? 9.602 -13.836 -19.359 1 98.62 180 GLU B C 1
ATOM 3356 O O . GLU B 1 180 ? 10.836 -13.875 -19.453 1 98.62 180 GLU B O 1
ATOM 3361 N N . SER B 1 181 ? 8.93 -12.75 -19.219 1 98.75 181 SER B N 1
ATOM 3362 C CA . SER B 1 181 ? 9.625 -11.469 -19.109 1 98.75 181 SER B CA 1
ATOM 3363 C C . SER B 1 181 ? 10.539 -11.445 -17.891 1 98.75 181 SER B C 1
ATOM 3365 O O . SER B 1 181 ? 11.68 -10.984 -17.969 1 98.75 181 SER B O 1
ATOM 3367 N N . ALA B 1 182 ? 10.039 -11.914 -16.766 1 98.81 182 ALA B N 1
ATOM 3368 C CA . ALA B 1 182 ? 10.844 -11.961 -15.555 1 98.81 182 ALA B CA 1
ATOM 3369 C C . ALA B 1 182 ? 12.047 -12.875 -15.727 1 98.81 182 ALA B C 1
ATOM 3371 O O . ALA B 1 182 ? 13.156 -12.547 -15.281 1 98.81 182 ALA B O 1
ATOM 3372 N N . LEU B 1 183 ? 11.852 -14.016 -16.359 1 98.62 183 LEU B N 1
ATOM 3373 C CA . LEU B 1 183 ? 12.953 -14.938 -16.609 1 98.62 183 LEU B CA 1
ATOM 3374 C C . LEU B 1 183 ? 14.008 -14.289 -17.5 1 98.62 183 LEU B C 1
ATOM 3376 O O . LEU B 1 183 ? 15.203 -14.414 -17.234 1 98.62 183 LEU B O 1
ATOM 3380 N N . GLN B 1 184 ? 13.562 -13.602 -18.484 1 98.69 184 GLN B N 1
ATOM 3381 C CA . GLN B 1 184 ? 14.477 -12.898 -19.391 1 98.69 184 GLN B CA 1
ATOM 3382 C C . GLN B 1 184 ? 15.305 -11.859 -18.625 1 98.69 184 GLN B C 1
ATOM 3384 O O . GLN B 1 184 ? 16.516 -11.773 -18.812 1 98.69 184 GLN B O 1
ATOM 3389 N N . LYS B 1 185 ? 14.641 -11.125 -17.797 1 98.44 185 LYS B N 1
ATOM 3390 C CA . LYS B 1 185 ? 15.328 -10.109 -17 1 98.44 185 LYS B CA 1
ATOM 3391 C C . LYS B 1 185 ? 16.359 -10.75 -16.062 1 98.44 185 LYS B C 1
ATOM 3393 O O . LYS B 1 185 ? 17.406 -10.156 -15.789 1 98.44 185 LYS B O 1
ATOM 3398 N N . ALA B 1 186 ? 16.016 -11.93 -15.578 1 98.06 186 ALA B N 1
ATOM 3399 C CA . ALA B 1 186 ? 16.906 -12.633 -14.656 1 98.06 186 ALA B CA 1
ATOM 3400 C C . ALA B 1 186 ? 18.047 -13.312 -15.406 1 98.06 186 ALA B C 1
ATOM 3402 O O . ALA B 1 186 ? 19.031 -13.75 -14.789 1 98.06 186 ALA B O 1
ATOM 3403 N N . GLY B 1 187 ? 17.875 -13.422 -16.734 1 98.31 187 GLY B N 1
ATOM 3404 C CA . GLY B 1 187 ? 18.844 -14.18 -17.516 1 98.31 187 GLY B CA 1
ATOM 3405 C C . GLY B 1 187 ? 18.781 -15.672 -17.25 1 98.31 187 GLY B C 1
ATOM 3406 O O . GLY B 1 187 ? 19.812 -16.359 -17.25 1 98.31 187 GLY B O 1
ATOM 3407 N N . LEU B 1 188 ? 17.656 -16.188 -16.906 1 97.94 188 LEU B N 1
ATOM 3408 C CA . LEU B 1 188 ? 17.484 -17.594 -16.562 1 97.94 188 LEU B CA 1
ATOM 3409 C C . LEU B 1 188 ? 16.578 -18.297 -17.578 1 97.94 188 LEU B C 1
ATOM 3411 O O . LEU B 1 188 ? 15.586 -17.719 -18.031 1 97.94 188 LEU B O 1
ATOM 3415 N N . PRO B 1 189 ? 16.891 -19.5 -17.953 1 96.88 189 PRO B N 1
ATOM 3416 C CA . PRO B 1 189 ? 15.977 -20.297 -18.766 1 96.88 189 PRO B CA 1
ATOM 3417 C C . PRO B 1 189 ? 14.789 -20.828 -17.969 1 96.88 189 PRO B C 1
ATOM 3419 O O . PRO B 1 189 ? 14.859 -20.906 -16.734 1 96.88 189 PRO B O 1
ATOM 3422 N N . ALA B 1 190 ? 13.797 -21.172 -18.641 1 95.31 190 ALA B N 1
ATOM 3423 C CA . ALA B 1 190 ? 12.617 -21.734 -17.984 1 95.31 190 ALA B CA 1
ATOM 3424 C C . ALA B 1 190 ? 12.961 -23 -17.219 1 95.31 190 ALA B C 1
ATOM 3426 O O . ALA B 1 190 ? 12.336 -23.297 -16.188 1 95.31 190 ALA B O 1
ATOM 3427 N N . SER B 1 191 ? 13.953 -23.703 -17.656 1 95.19 191 SER B N 1
ATOM 3428 C CA . SER B 1 191 ? 14.367 -24.969 -17.031 1 95.19 191 SER B CA 1
ATOM 3429 C C . SER B 1 191 ? 14.977 -24.719 -15.656 1 95.19 191 SER B C 1
ATOM 3431 O O . SER B 1 191 ? 15.148 -25.672 -14.883 1 95.19 191 SER B O 1
ATOM 3433 N N . SER B 1 192 ? 15.281 -23.484 -15.352 1 96.06 192 SER B N 1
ATOM 3434 C CA . SER B 1 192 ? 15.859 -23.141 -14.055 1 96.06 192 SER B CA 1
ATOM 3435 C C . SER B 1 192 ? 14.797 -23.125 -12.961 1 96.06 192 SER B C 1
ATOM 3437 O O . SER B 1 192 ? 15.125 -23.109 -11.773 1 96.06 192 SER B O 1
ATOM 3439 N N . ILE B 1 193 ? 13.539 -23.172 -13.352 1 98.06 193 ILE B N 1
ATOM 3440 C CA . ILE B 1 193 ? 12.453 -23.062 -12.383 1 98.06 193 ILE B CA 1
ATOM 3441 C C . ILE B 1 193 ? 12.156 -24.438 -11.789 1 98.06 193 ILE B C 1
ATOM 3443 O O . ILE B 1 193 ? 11.891 -25.391 -12.523 1 98.06 193 ILE B O 1
ATOM 3447 N N . ASP B 1 194 ? 12.219 -24.516 -10.539 1 98.62 194 ASP B N 1
ATOM 3448 C CA . ASP B 1 194 ? 11.852 -25.75 -9.859 1 98.62 194 ASP B CA 1
ATOM 3449 C C . ASP B 1 194 ? 10.344 -25.844 -9.648 1 98.62 194 ASP B C 1
ATOM 3451 O O . ASP B 1 194 ? 9.758 -26.922 -9.75 1 98.62 194 ASP B O 1
ATOM 3455 N N . TRP B 1 195 ? 9.758 -24.656 -9.32 1 98.81 195 TRP B N 1
ATOM 3456 C CA . TRP B 1 195 ? 8.344 -24.672 -8.969 1 98.81 195 TRP B CA 1
ATOM 3457 C C . TRP B 1 195 ? 7.617 -23.484 -9.594 1 98.81 195 TRP B C 1
ATOM 3459 O O . TRP B 1 195 ? 8.133 -22.359 -9.594 1 98.81 195 TRP B O 1
ATOM 3469 N N . LEU B 1 196 ? 6.469 -23.766 -10.156 1 98.81 196 LEU B N 1
ATOM 3470 C CA . LEU B 1 196 ? 5.52 -22.734 -10.57 1 98.81 196 LEU B CA 1
ATOM 3471 C C . LEU B 1 196 ? 4.465 -22.5 -9.492 1 98.81 196 LEU B C 1
ATOM 3473 O O . LEU B 1 196 ? 3.771 -23.438 -9.086 1 98.81 196 LEU B O 1
ATOM 3477 N N . LEU B 1 197 ? 4.387 -21.328 -8.969 1 98.81 197 LEU B N 1
ATOM 3478 C CA . LEU B 1 197 ? 3.477 -20.953 -7.895 1 98.81 197 LEU B CA 1
ATOM 3479 C C . LEU B 1 197 ? 2.615 -19.766 -8.305 1 98.81 197 LEU B C 1
ATOM 3481 O O . LEU B 1 197 ? 3.049 -18.609 -8.203 1 98.81 197 LEU B O 1
ATOM 3485 N N . LEU B 1 198 ? 1.387 -20.047 -8.727 1 98.75 198 LEU B N 1
ATOM 3486 C CA . LEU B 1 198 ? 0.484 -19.016 -9.242 1 98.75 198 LEU B CA 1
ATOM 3487 C C . LEU B 1 198 ? -0.602 -18.688 -8.227 1 98.75 198 LEU B C 1
ATOM 3489 O O . LEU B 1 198 ? -0.967 -19.531 -7.402 1 98.75 198 LEU B O 1
ATOM 3493 N N . HIS B 1 199 ? -1.07 -17.422 -8.242 1 98.5 199 HIS B N 1
ATOM 3494 C CA . HIS B 1 199 ? -2.361 -17.156 -7.617 1 98.5 199 HIS B CA 1
ATOM 3495 C C . HIS B 1 199 ? -3.408 -18.172 -8.078 1 98.5 199 HIS B C 1
ATOM 3497 O O . HIS B 1 199 ? -3.477 -18.5 -9.258 1 98.5 199 HIS B O 1
ATOM 3503 N N . GLN B 1 200 ? -4.238 -18.578 -7.156 1 95.5 200 GLN B N 1
ATOM 3504 C CA . GLN B 1 200 ? -5.152 -19.688 -7.391 1 95.5 200 GLN B CA 1
ATOM 3505 C C . GLN B 1 200 ? -6.59 -19.203 -7.52 1 95.5 200 GLN B C 1
ATOM 3507 O O . GLN B 1 200 ? -7.414 -19.438 -6.633 1 95.5 200 GLN B O 1
ATOM 3512 N N . ALA B 1 201 ? -6.844 -18.609 -8.672 1 94.06 201 ALA B N 1
ATOM 3513 C CA . ALA B 1 201 ? -8.203 -18.156 -8.961 1 94.06 201 ALA B CA 1
ATOM 3514 C C . ALA B 1 201 ? -9.125 -19.328 -9.25 1 94.06 201 ALA B C 1
ATOM 3516 O O . ALA B 1 201 ? -10.25 -19.391 -8.75 1 94.06 201 ALA B O 1
ATOM 3517 N N . ASN B 1 202 ? -8.781 -20.203 -10.055 1 91.62 202 ASN B N 1
ATOM 3518 C CA . ASN B 1 202 ? -9.391 -21.5 -10.359 1 91.62 202 ASN B CA 1
ATOM 3519 C C . ASN B 1 202 ? -8.398 -22.438 -11.031 1 91.62 202 ASN B C 1
ATOM 3521 O O . ASN B 1 202 ? -7.391 -22 -11.578 1 91.62 202 ASN B O 1
ATOM 3525 N N . GLN B 1 203 ? -8.688 -23.703 -11 1 94.81 203 GLN B N 1
ATOM 3526 C CA . GLN B 1 203 ? -7.727 -24.703 -11.422 1 94.81 203 GLN B CA 1
ATOM 3527 C C . GLN B 1 203 ? -7.5 -24.656 -12.93 1 94.81 203 GLN B C 1
ATOM 3529 O O . GLN B 1 203 ? -6.391 -24.906 -13.414 1 94.81 203 GLN B O 1
ATOM 3534 N N . ARG B 1 204 ? -8.453 -24.281 -13.672 1 95.69 204 ARG B N 1
ATOM 3535 C CA . ARG B 1 204 ? -8.359 -24.219 -15.125 1 95.69 204 ARG B CA 1
ATOM 3536 C C . ARG B 1 204 ? -7.309 -23.203 -15.57 1 95.69 204 ARG B C 1
ATOM 3538 O O . ARG B 1 204 ? -6.57 -23.438 -16.531 1 95.69 204 ARG B O 1
ATOM 3545 N N . ILE B 1 205 ? -7.242 -22.062 -14.867 1 97 205 ILE B N 1
ATOM 3546 C CA . ILE B 1 205 ? -6.258 -21.047 -15.203 1 97 205 ILE B CA 1
ATOM 3547 C C . ILE B 1 205 ? -4.852 -21.562 -14.922 1 97 205 ILE B C 1
ATOM 3549 O O . ILE B 1 205 ? -3.953 -21.438 -15.758 1 97 205 ILE B O 1
ATOM 3553 N N . ILE B 1 206 ? -4.668 -22.172 -13.812 1 97.94 206 ILE B N 1
ATOM 3554 C CA . ILE B 1 206 ? -3.367 -22.703 -13.422 1 97.94 206 ILE B CA 1
ATOM 3555 C C . ILE B 1 206 ? -2.891 -23.719 -14.461 1 97.94 206 ILE B C 1
ATOM 3557 O O . ILE B 1 206 ? -1.757 -23.641 -14.938 1 97.94 206 ILE B O 1
ATOM 3561 N N . ASP B 1 207 ? -3.766 -24.609 -14.828 1 98 207 ASP B N 1
ATOM 3562 C CA . ASP B 1 207 ? -3.434 -25.656 -15.797 1 98 207 ASP B CA 1
ATOM 3563 C C . ASP B 1 207 ? -3.094 -25.047 -17.156 1 98 207 ASP B C 1
ATOM 3565 O O . ASP B 1 207 ? -2.139 -25.484 -17.812 1 98 207 ASP B O 1
ATOM 3569 N N . SER B 1 208 ? -3.877 -24.109 -17.547 1 98.06 208 SER B N 1
ATOM 3570 C CA . SER B 1 208 ? -3.672 -23.484 -18.859 1 98.06 208 SER B CA 1
ATOM 3571 C C . SER B 1 208 ? -2.336 -22.75 -18.906 1 98.06 208 SER B C 1
ATOM 3573 O O . SER B 1 208 ? -1.618 -22.844 -19.906 1 98.06 208 SER B O 1
ATOM 3575 N N . VAL B 1 209 ? -2.027 -22.031 -17.859 1 97.75 209 VAL B N 1
ATOM 3576 C CA . VAL B 1 209 ? -0.767 -21.297 -17.797 1 97.75 209 VAL B CA 1
ATOM 3577 C C . VAL B 1 209 ? 0.402 -22.281 -17.797 1 97.75 209 VAL B C 1
ATOM 3579 O O . VAL B 1 209 ? 1.379 -22.094 -18.531 1 97.75 209 VAL B O 1
ATOM 3582 N N . ALA B 1 210 ? 0.324 -23.312 -17.031 1 97.81 210 ALA B N 1
ATOM 3583 C CA . ALA B 1 210 ? 1.371 -24.328 -16.984 1 97.81 210 ALA B CA 1
ATOM 3584 C C . ALA B 1 210 ? 1.586 -24.969 -18.359 1 97.81 210 ALA B C 1
ATOM 3586 O O . ALA B 1 210 ? 2.727 -25.156 -18.781 1 97.81 210 ALA B O 1
ATOM 3587 N N . THR B 1 211 ? 0.499 -25.266 -18.984 1 97.75 211 THR B N 1
ATOM 3588 C CA . THR B 1 211 ? 0.554 -25.875 -20.312 1 97.75 211 THR B CA 1
ATOM 3589 C C . THR B 1 211 ? 1.224 -24.938 -21.312 1 97.75 211 THR B C 1
ATOM 3591 O O . THR B 1 211 ? 2.102 -25.344 -22.078 1 97.75 211 THR B O 1
ATOM 3594 N N . ARG B 1 212 ? 0.843 -23.703 -21.266 1 96.25 212 ARG B N 1
ATOM 3595 C CA . ARG B 1 212 ? 1.397 -22.703 -22.172 1 96.25 212 ARG B CA 1
ATOM 3596 C C . ARG B 1 212 ? 2.902 -22.562 -21.969 1 96.25 212 ARG B C 1
ATOM 3598 O O . ARG B 1 212 ? 3.645 -22.359 -22.938 1 96.25 212 ARG B O 1
ATOM 3605 N N . LEU B 1 213 ? 3.332 -22.656 -20.766 1 96.44 213 LEU B N 1
ATOM 3606 C CA . LEU B 1 213 ? 4.742 -22.516 -20.422 1 96.44 213 LEU B CA 1
ATOM 3607 C C . LEU B 1 213 ? 5.477 -23.844 -20.578 1 96.44 213 LEU B C 1
ATOM 3609 O O . LEU B 1 213 ? 6.688 -23.906 -20.359 1 96.44 213 LEU B O 1
ATOM 3613 N N . GLN B 1 214 ? 4.758 -24.906 -20.938 1 96.06 214 GLN B N 1
ATOM 3614 C CA . GLN B 1 214 ? 5.297 -26.25 -21.031 1 96.06 214 GLN B CA 1
ATOM 3615 C C . GLN B 1 214 ? 5.957 -26.688 -19.734 1 96.06 214 GLN B C 1
ATOM 3617 O O . GLN B 1 214 ? 7.062 -27.219 -19.734 1 96.06 214 GLN B O 1
ATOM 3622 N N . PHE B 1 215 ? 5.289 -26.328 -18.719 1 96.19 215 PHE B N 1
ATOM 3623 C CA . PHE B 1 215 ? 5.77 -26.688 -17.391 1 96.19 215 PHE B CA 1
ATOM 3624 C C . PHE B 1 215 ? 5.148 -27.984 -16.922 1 96.19 215 PHE B C 1
ATOM 3626 O O . PHE B 1 215 ? 3.938 -28.188 -17.047 1 96.19 215 PHE B O 1
ATOM 3633 N N . PRO B 1 216 ? 5.961 -28.938 -16.406 1 95.94 216 PRO B N 1
ATOM 3634 C CA . PRO B 1 216 ? 5.391 -30.203 -15.93 1 95.94 216 PRO B CA 1
ATOM 3635 C C . PRO B 1 216 ? 4.398 -30 -14.789 1 95.94 216 PRO B C 1
ATOM 3637 O O . PRO B 1 216 ? 4.699 -29.312 -13.812 1 95.94 216 PRO B O 1
ATOM 3640 N N . PRO B 1 217 ? 3.283 -30.609 -14.828 1 95.75 217 PRO B N 1
ATOM 3641 C CA . PRO B 1 217 ? 2.232 -30.406 -13.828 1 95.75 217 PRO B CA 1
ATOM 3642 C C . PRO B 1 217 ? 2.686 -30.781 -12.414 1 95.75 217 PRO B C 1
ATOM 3644 O O . PRO B 1 217 ? 2.225 -30.188 -11.438 1 95.75 217 PRO B O 1
ATOM 3647 N N . GLU B 1 218 ? 3.623 -31.734 -12.312 1 96.19 218 GLU B N 1
ATOM 3648 C CA . GLU B 1 218 ? 4.07 -32.188 -11 1 96.19 218 GLU B CA 1
ATOM 3649 C C . GLU B 1 218 ? 4.918 -31.141 -10.305 1 96.19 218 GLU B C 1
ATOM 3651 O O . GLU B 1 218 ? 5.18 -31.234 -9.102 1 96.19 218 GLU B O 1
ATOM 3656 N N . ARG B 1 219 ? 5.27 -30.078 -11.023 1 97.69 219 ARG B N 1
ATOM 3657 C CA . ARG B 1 219 ? 6.07 -29 -10.453 1 97.69 219 ARG B CA 1
ATOM 3658 C C . ARG B 1 219 ? 5.234 -27.734 -10.258 1 97.69 219 ARG B C 1
ATOM 3660 O O . ARG B 1 219 ? 5.777 -26.656 -9.992 1 97.69 219 ARG B O 1
ATOM 3667 N N . VAL B 1 220 ? 3.951 -27.891 -10.398 1 98.31 220 VAL B N 1
ATOM 3668 C CA . VAL B 1 220 ? 3.021 -26.797 -10.109 1 98.31 220 VAL B CA 1
ATOM 3669 C C . VAL B 1 220 ? 2.475 -26.953 -8.695 1 98.31 220 VAL B C 1
ATOM 3671 O O . VAL B 1 220 ? 1.962 -28.016 -8.328 1 98.31 220 VAL B O 1
ATOM 3674 N N . ILE B 1 221 ? 2.646 -25.938 -7.922 1 98.25 221 ILE B N 1
ATOM 3675 C CA . ILE B 1 221 ?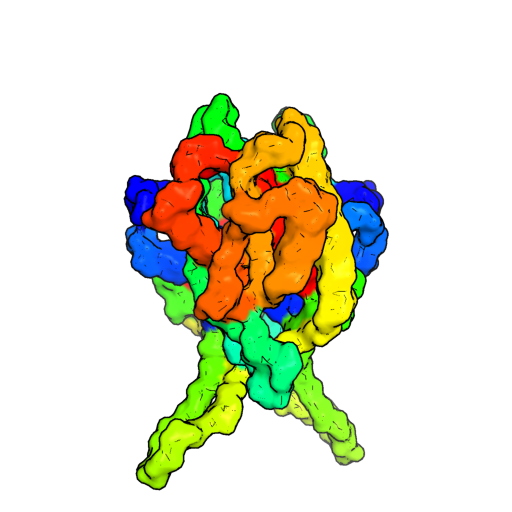 2.137 -25.938 -6.555 1 98.25 221 ILE B CA 1
ATOM 3676 C C . ILE B 1 221 ? 0.696 -25.438 -6.539 1 98.25 221 ILE B C 1
ATOM 3678 O O . ILE B 1 221 ? 0.411 -24.344 -7.023 1 98.25 221 ILE B O 1
ATOM 3682 N N . SER B 1 222 ? -0.209 -26.203 -6.004 1 96.94 222 SER B N 1
ATOM 3683 C CA . SER B 1 222 ? -1.602 -25.781 -5.891 1 96.94 222 SER B CA 1
ATOM 3684 C C . SER B 1 222 ? -2.283 -26.438 -4.695 1 96.94 222 SER B C 1
ATOM 3686 O O . SER B 1 222 ? -2.062 -27.609 -4.422 1 96.94 222 SER B O 1
ATOM 3688 N N . ASN B 1 223 ? -2.984 -25.672 -3.906 1 97.06 223 ASN B N 1
ATOM 3689 C CA . ASN B 1 223 ? -3.842 -26.188 -2.842 1 97.06 223 ASN B CA 1
ATOM 3690 C C . ASN B 1 223 ? -5.25 -25.609 -2.93 1 97.06 223 ASN B C 1
ATOM 3692 O O . ASN B 1 223 ? -5.973 -25.562 -1.933 1 97.06 223 ASN B O 1
ATOM 3696 N N . LEU B 1 224 ? -5.598 -25.141 -4.094 1 95.94 224 LEU B N 1
ATOM 3697 C CA . LEU B 1 224 ? -6.879 -24.516 -4.391 1 95.94 224 LEU B CA 1
ATOM 3698 C C . LEU B 1 224 ? -8.039 -25.406 -3.961 1 95.94 224 LEU B C 1
ATOM 3700 O O . LEU B 1 224 ? -9.055 -24.922 -3.467 1 95.94 224 LEU B O 1
ATOM 3704 N N . ALA B 1 225 ? -7.934 -26.719 -4.09 1 94.62 225 ALA B N 1
ATOM 3705 C CA . ALA B 1 225 ? -9 -27.688 -3.803 1 94.62 225 ALA B CA 1
ATOM 3706 C C . ALA B 1 225 ? -9.406 -27.625 -2.334 1 94.62 225 ALA B C 1
ATOM 3708 O O . ALA B 1 225 ? -10.547 -27.922 -1.988 1 94.62 225 ALA B O 1
ATOM 3709 N N . ASN B 1 226 ? -8.516 -27.156 -1.512 1 95.06 226 ASN B N 1
ATOM 3710 C CA . ASN B 1 226 ? -8.758 -27.188 -0.074 1 95.06 226 ASN B CA 1
ATOM 3711 C C . ASN B 1 226 ? -9.297 -25.859 0.438 1 95.06 226 ASN B C 1
ATOM 3713 O O . ASN B 1 226 ? -9.961 -25.812 1.476 1 95.06 226 ASN B O 1
ATOM 3717 N N . TYR B 1 227 ? -9.07 -24.781 -0.367 1 95.06 227 TYR B N 1
ATOM 3718 C CA . TYR B 1 227 ? -9.312 -23.484 0.267 1 95.06 227 TYR B CA 1
ATOM 3719 C C . TYR B 1 227 ? -10.102 -22.562 -0.656 1 95.06 227 TYR B C 1
ATOM 3721 O O . TYR B 1 227 ? -10.633 -21.547 -0.217 1 95.06 227 TYR B O 1
ATOM 3729 N N . GLY B 1 228 ? -10.164 -22.875 -1.938 1 95.19 228 GLY B N 1
ATOM 3730 C CA . GLY B 1 228 ? -10.727 -21.953 -2.908 1 95.19 228 GLY B CA 1
ATOM 3731 C C . GLY B 1 228 ? -9.805 -20.797 -3.227 1 95.19 228 GLY B C 1
ATOM 3732 O O . GLY B 1 228 ? -8.586 -20.891 -3.021 1 95.19 228 GLY B O 1
ATOM 3733 N N . ASN B 1 229 ? -10.352 -19.812 -3.885 1 96.62 229 ASN B N 1
ATOM 3734 C CA . ASN B 1 229 ? -9.625 -18.594 -4.195 1 96.62 229 ASN B CA 1
ATOM 3735 C C . ASN B 1 229 ? -9.477 -17.703 -2.967 1 96.62 229 ASN B C 1
ATOM 3737 O O . ASN B 1 229 ? -10.43 -17.031 -2.559 1 96.62 229 ASN B O 1
ATOM 3741 N N . THR B 1 230 ? -8.258 -17.656 -2.457 1 97.94 230 THR B N 1
ATOM 3742 C CA . THR B 1 230 ? -8.023 -16.906 -1.228 1 97.94 230 THR B CA 1
ATOM 3743 C C . THR B 1 230 ? -7.309 -15.594 -1.522 1 97.94 230 THR B C 1
ATOM 3745 O O . THR B 1 230 ? -6.637 -15.039 -0.651 1 97.94 230 THR B O 1
ATOM 3748 N N . SER B 1 231 ? -7.359 -15.18 -2.725 1 98.06 231 SER B N 1
ATOM 3749 C CA . SER B 1 231 ? -6.871 -13.875 -3.152 1 98.06 231 SER B CA 1
ATOM 3750 C C . SER B 1 231 ? -5.418 -13.672 -2.75 1 98.06 231 SER B C 1
ATOM 3752 O O . SER B 1 231 ? -4.555 -14.492 -3.072 1 98.06 231 SER B O 1
ATOM 3754 N N . ALA B 1 232 ? -5.102 -12.648 -2.01 1 98.75 232 ALA B N 1
ATOM 3755 C CA . ALA B 1 232 ? -3.719 -12.297 -1.712 1 98.75 232 ALA B CA 1
ATOM 3756 C C . ALA B 1 232 ? -3.041 -13.375 -0.872 1 98.75 232 ALA B C 1
ATOM 3758 O O . ALA B 1 232 ? -1.812 -13.445 -0.815 1 98.75 232 ALA B O 1
ATOM 3759 N N . ALA B 1 233 ? -3.781 -14.211 -0.204 1 98.75 233 ALA B N 1
ATOM 3760 C CA . ALA B 1 233 ? -3.215 -15.219 0.691 1 98.75 233 ALA B CA 1
ATOM 3761 C C . ALA B 1 233 ? -2.791 -16.469 -0.082 1 98.75 233 ALA B C 1
ATOM 3763 O O . ALA B 1 233 ? -2.076 -17.312 0.449 1 98.75 233 ALA B O 1
ATOM 3764 N N . SER B 1 234 ? -3.189 -16.594 -1.318 1 98.69 234 SER B N 1
ATOM 3765 C CA . SER B 1 234 ? -3.09 -17.859 -2.037 1 98.69 234 SER B CA 1
ATOM 3766 C C . SER B 1 234 ? -1.637 -18.297 -2.191 1 98.69 234 SER B C 1
ATOM 3768 O O . SER B 1 234 ? -1.3 -19.453 -1.928 1 98.69 234 SER B O 1
ATOM 3770 N N . ILE B 1 235 ? -0.754 -17.344 -2.502 1 98.81 235 ILE B N 1
ATOM 3771 C CA . ILE B 1 235 ? 0.632 -17.688 -2.809 1 98.81 235 ILE B CA 1
ATOM 3772 C C . ILE B 1 235 ? 1.374 -18.047 -1.521 1 98.81 235 ILE B C 1
ATOM 3774 O O . ILE B 1 235 ? 1.964 -19.125 -1.416 1 98.81 235 ILE B O 1
ATOM 3778 N N . PRO B 1 236 ? 1.317 -17.219 -0.508 1 98.75 236 PRO B N 1
ATOM 3779 C CA . PRO B 1 236 ? 2.059 -17.594 0.699 1 98.75 236 PRO B CA 1
ATOM 3780 C C . PRO B 1 236 ? 1.469 -18.812 1.396 1 98.75 236 PRO B C 1
ATOM 3782 O O . PRO B 1 236 ? 2.201 -19.594 2.018 1 98.75 236 PRO B O 1
ATOM 3785 N N . LEU B 1 237 ? 0.151 -19 1.297 1 98.56 237 LEU B N 1
ATOM 3786 C CA . LEU B 1 237 ? -0.486 -20.188 1.864 1 98.56 237 LEU B CA 1
ATOM 3787 C C . LEU B 1 237 ? 0.022 -21.453 1.188 1 98.56 237 LEU B C 1
ATOM 3789 O O . LEU B 1 237 ? 0.409 -22.406 1.862 1 98.56 237 LEU B O 1
ATOM 3793 N N . ALA B 1 238 ? 0.009 -21.438 -0.133 1 98.62 238 ALA B N 1
ATOM 3794 C CA . ALA B 1 238 ? 0.474 -22.594 -0.901 1 98.62 238 ALA B CA 1
ATOM 3795 C C . ALA B 1 238 ? 1.962 -22.844 -0.674 1 98.62 238 ALA B C 1
ATOM 3797 O O . ALA B 1 238 ? 2.395 -23.984 -0.544 1 98.62 238 ALA B O 1
ATOM 3798 N N . LEU B 1 239 ? 2.734 -21.781 -0.607 1 98.62 239 LEU B N 1
ATOM 3799 C CA . LEU B 1 239 ? 4.172 -21.922 -0.399 1 98.62 239 LEU B CA 1
ATOM 3800 C C . LEU B 1 239 ? 4.469 -22.516 0.979 1 98.62 239 LEU B C 1
ATOM 3802 O O . LEU B 1 239 ? 5.332 -23.375 1.117 1 98.62 239 LEU B O 1
ATOM 3806 N N . ASP B 1 240 ? 3.781 -22.031 1.97 1 98 240 ASP B N 1
ATOM 3807 C CA . ASP B 1 240 ? 3.98 -22.531 3.328 1 98 240 ASP B CA 1
ATOM 3808 C C . ASP B 1 240 ? 3.76 -24.031 3.398 1 98 240 ASP B C 1
ATOM 3810 O O . ASP B 1 240 ? 4.57 -24.766 3.977 1 98 240 ASP B O 1
ATOM 3814 N N . GLU B 1 241 ? 2.678 -24.469 2.791 1 98.06 241 GLU B N 1
ATOM 3815 C CA . GLU B 1 241 ? 2.371 -25.891 2.803 1 98.06 241 GLU B CA 1
ATOM 3816 C C . GLU B 1 241 ? 3.424 -26.688 2.037 1 98.06 241 GLU B C 1
ATOM 3818 O O . GLU B 1 241 ? 3.822 -27.781 2.467 1 98.06 241 GLU B O 1
ATOM 3823 N N . ALA B 1 242 ? 3.836 -26.141 0.92 1 98.38 242 ALA B N 1
ATOM 3824 C CA . ALA B 1 242 ? 4.84 -26.828 0.106 1 98.38 242 ALA B CA 1
ATOM 3825 C C . ALA B 1 242 ? 6.168 -26.938 0.851 1 98.38 242 ALA B C 1
ATOM 3827 O O . ALA B 1 242 ? 6.863 -27.953 0.757 1 98.38 242 ALA B O 1
ATOM 3828 N N . VAL B 1 243 ? 6.543 -25.938 1.607 1 97.75 243 VAL B N 1
ATOM 3829 C CA . VAL B 1 243 ? 7.785 -25.922 2.367 1 97.75 243 VAL B CA 1
ATOM 3830 C C . VAL B 1 243 ? 7.688 -26.906 3.533 1 97.75 243 VAL B C 1
ATOM 3832 O O . VAL B 1 243 ? 8.586 -27.734 3.738 1 97.75 243 VAL B O 1
ATOM 3835 N N . ARG B 1 244 ? 6.621 -26.891 4.25 1 96.69 244 ARG B N 1
ATOM 3836 C CA . ARG B 1 244 ? 6.438 -27.75 5.426 1 96.69 244 ARG B CA 1
ATOM 3837 C C . ARG B 1 244 ? 6.371 -29.219 5.031 1 96.69 244 ARG B C 1
ATOM 3839 O O . ARG B 1 244 ? 6.812 -30.094 5.781 1 96.69 244 ARG B O 1
ATOM 3846 N N . SER B 1 245 ? 5.84 -29.453 3.844 1 97.06 245 SER B N 1
ATOM 3847 C CA . SER B 1 245 ? 5.727 -30.828 3.385 1 97.06 245 SER B CA 1
ATOM 3848 C C . SER B 1 245 ? 7.055 -31.328 2.822 1 97.06 245 SER B C 1
ATOM 3850 O O . SER B 1 245 ? 7.184 -32.5 2.482 1 97.06 245 SER B O 1
ATOM 3852 N N . GLY B 1 246 ? 8.055 -30.422 2.617 1 97 246 GLY B N 1
ATOM 3853 C CA . GLY B 1 246 ? 9.367 -30.812 2.113 1 97 246 GLY B CA 1
ATOM 3854 C C . GLY B 1 246 ? 9.469 -30.75 0.602 1 97 246 GLY B C 1
ATOM 3855 O O . GLY B 1 246 ? 10.516 -31.047 0.03 1 97 246 GLY B O 1
ATOM 3856 N N . LYS B 1 247 ? 8.383 -30.359 -0.01 1 97.56 247 LYS B N 1
ATOM 3857 C CA . LYS B 1 247 ? 8.391 -30.25 -1.466 1 97.56 247 LYS B CA 1
ATOM 3858 C C . LYS B 1 247 ? 9.344 -29.141 -1.929 1 97.56 247 LYS B C 1
ATOM 3860 O O . LYS B 1 247 ? 10.203 -29.375 -2.779 1 97.56 247 LYS B O 1
ATOM 3865 N N . VAL B 1 248 ? 9.141 -27.969 -1.388 1 98.31 248 VAL B N 1
ATOM 3866 C CA . VAL B 1 248 ? 10.039 -26.844 -1.678 1 98.31 248 VAL B CA 1
ATOM 3867 C C . VAL B 1 248 ? 11.211 -26.859 -0.698 1 98.31 248 VAL B C 1
ATOM 3869 O O . VAL B 1 248 ? 11.008 -26.906 0.518 1 98.31 248 VAL B O 1
ATOM 3872 N N . LYS B 1 249 ? 12.406 -26.828 -1.222 1 98.06 249 LYS B N 1
ATOM 3873 C CA . LYS B 1 249 ? 13.625 -26.891 -0.416 1 98.06 249 LYS B CA 1
ATOM 3874 C C . LYS B 1 249 ? 14.477 -25.641 -0.62 1 98.06 249 LYS B C 1
ATOM 3876 O O . LYS B 1 249 ? 14.352 -24.953 -1.637 1 98.06 249 LYS B O 1
ATOM 3881 N N . PRO B 1 250 ? 15.336 -25.406 0.429 1 96.88 250 PRO B N 1
ATOM 3882 C CA . PRO B 1 250 ? 16.281 -24.297 0.231 1 96.88 250 PRO B CA 1
ATOM 3883 C C . PRO B 1 250 ? 17.078 -24.422 -1.059 1 96.88 250 PRO B C 1
ATOM 3885 O O . PRO B 1 250 ? 17.547 -25.516 -1.392 1 96.88 250 PRO B O 1
ATOM 3888 N N . GLY B 1 251 ? 17.125 -23.281 -1.794 1 97.69 251 GLY B N 1
ATOM 3889 C CA . GLY B 1 251 ? 17.875 -23.281 -3.041 1 97.69 251 GLY B CA 1
ATOM 3890 C C . GLY B 1 251 ? 17 -23.406 -4.266 1 97.69 251 GLY B C 1
ATOM 3891 O O . GLY B 1 251 ? 17.422 -23.078 -5.379 1 97.69 251 GLY B O 1
ATOM 3892 N N . HIS B 1 252 ? 15.797 -23.859 -4.09 1 98.56 252 HIS B N 1
ATOM 3893 C CA . HIS B 1 252 ? 14.891 -24.016 -5.223 1 98.56 252 HIS B CA 1
ATOM 3894 C C . HIS B 1 252 ? 14.484 -22.656 -5.785 1 98.56 252 HIS B C 1
ATOM 3896 O O . HIS B 1 252 ? 14.281 -21.703 -5.031 1 98.56 252 HIS B O 1
ATOM 3902 N N . THR B 1 253 ? 14.359 -22.578 -7.098 1 98.69 253 THR B N 1
ATOM 3903 C CA . THR B 1 253 ? 13.875 -21.391 -7.797 1 98.69 253 THR B CA 1
ATOM 3904 C C . THR B 1 253 ? 12.375 -21.484 -8.039 1 98.69 253 THR B C 1
ATOM 3906 O O . THR B 1 253 ? 11.883 -22.484 -8.57 1 98.69 253 THR B O 1
ATOM 3909 N N . ILE B 1 254 ? 11.68 -20.484 -7.672 1 98.88 254 ILE B N 1
ATOM 3910 C CA . ILE B 1 254 ? 10.227 -20.438 -7.781 1 98.88 254 ILE B CA 1
ATOM 3911 C C . ILE B 1 254 ? 9.82 -19.297 -8.711 1 98.88 254 ILE B C 1
ATOM 3913 O O . ILE B 1 254 ? 10.312 -18.172 -8.57 1 98.88 254 ILE B O 1
ATOM 3917 N N . ALA B 1 255 ? 9.031 -19.578 -9.695 1 98.88 255 ALA B N 1
ATOM 3918 C CA . ALA B 1 255 ? 8.305 -18.531 -10.43 1 98.88 255 ALA B CA 1
ATOM 3919 C C . ALA B 1 255 ? 6.938 -18.281 -9.805 1 98.88 255 ALA B C 1
ATOM 3921 O O . ALA B 1 255 ? 6.023 -19.094 -9.953 1 98.88 255 ALA B O 1
ATOM 3922 N N . ALA B 1 256 ? 6.836 -17.188 -9.117 1 98.88 256 ALA B N 1
ATOM 3923 C CA . ALA B 1 256 ? 5.57 -16.812 -8.492 1 98.88 256 ALA B CA 1
ATOM 3924 C C . ALA B 1 256 ? 4.844 -15.75 -9.312 1 98.88 256 ALA B C 1
ATOM 3926 O O . ALA B 1 256 ? 5.469 -14.82 -9.828 1 98.88 256 ALA B O 1
ATOM 3927 N N . SER B 1 257 ? 3.566 -15.914 -9.461 1 98.88 257 SER B N 1
ATOM 3928 C CA . SER B 1 257 ? 2.807 -14.93 -10.219 1 98.88 257 SER B CA 1
ATOM 3929 C C . SER B 1 257 ? 1.43 -14.703 -9.609 1 98.88 257 SER B C 1
ATOM 3931 O O . SER B 1 257 ? 0.752 -15.656 -9.211 1 98.88 257 SER B O 1
ATOM 3933 N N . GLY B 1 258 ? 1.081 -13.461 -9.438 1 98.75 258 GLY B N 1
ATOM 3934 C CA . GLY B 1 258 ? -0.246 -13.031 -9.023 1 98.75 258 GLY B CA 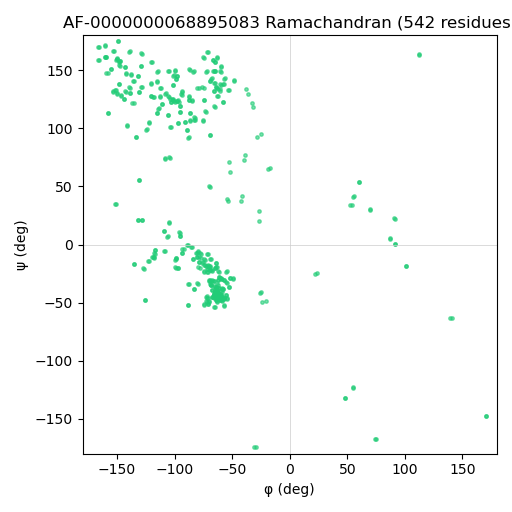1
ATOM 3935 C C . GLY B 1 258 ? -0.971 -12.227 -10.086 1 98.75 258 GLY B C 1
ATOM 3936 O O . GLY B 1 258 ? -0.34 -11.523 -10.875 1 98.75 258 GLY B O 1
ATOM 3937 N N . PHE B 1 259 ? -2.283 -12.367 -10.07 1 98.62 259 PHE B N 1
ATOM 3938 C CA . PHE B 1 259 ? -3.129 -11.664 -11.023 1 98.62 259 PHE B CA 1
ATOM 3939 C C . PHE B 1 259 ? -4.555 -11.547 -10.5 1 98.62 259 PHE B C 1
ATOM 3941 O O . PHE B 1 259 ? -5.039 -12.438 -9.797 1 98.62 259 PHE B O 1
ATOM 3948 N N . GLY B 1 260 ? -5.18 -10.422 -10.891 1 96 260 GLY B N 1
ATOM 3949 C CA . GLY B 1 260 ? -6.555 -10.242 -10.445 1 96 260 GLY B CA 1
ATOM 3950 C C . GLY B 1 260 ? -7.094 -8.852 -10.734 1 96 260 GLY B C 1
ATOM 3951 O O . GLY B 1 260 ? -6.77 -8.25 -11.758 1 96 260 GLY B O 1
ATOM 3952 N N . ALA B 1 261 ? -7.984 -8.43 -9.781 1 95.94 261 ALA B N 1
ATOM 3953 C CA . ALA B 1 261 ? -8.672 -7.156 -9.977 1 95.94 261 ALA B CA 1
ATOM 3954 C C . ALA B 1 261 ? -7.672 -6.008 -10.078 1 95.94 261 ALA B C 1
ATOM 3956 O O . ALA B 1 261 ? -6.578 -6.074 -9.516 1 95.94 261 ALA B O 1
ATOM 3957 N N . GLY B 1 262 ? -8.078 -5.062 -10.734 1 89.56 262 GLY B N 1
ATOM 3958 C CA . GLY B 1 262 ? -7.285 -3.902 -11.102 1 89.56 262 GLY B CA 1
ATOM 3959 C C . GLY B 1 262 ? -7.559 -3.414 -12.516 1 89.56 262 GLY B C 1
ATOM 3960 O O . GLY B 1 262 ? -8.172 -2.363 -12.703 1 89.56 262 GLY B O 1
ATOM 3961 N N . LEU B 1 263 ? -7.188 -4.461 -13.633 1 97.75 263 LEU B N 1
ATOM 3962 C CA . LEU B 1 263 ? -6.426 -5.684 -13.414 1 97.75 263 LEU B CA 1
ATOM 3963 C C . LEU B 1 263 ? -4.973 -5.363 -13.086 1 97.75 263 LEU B C 1
ATOM 3965 O O . LEU B 1 263 ? -4.414 -4.391 -13.594 1 97.75 263 LEU B O 1
ATOM 3969 N N . THR B 1 264 ? -4.441 -6.039 -12.234 1 98.75 264 THR B N 1
ATOM 3970 C CA . THR B 1 264 ? -3.035 -6.004 -11.844 1 98.75 264 THR B CA 1
ATOM 3971 C C . THR B 1 264 ? -2.436 -7.406 -11.852 1 98.75 264 THR B C 1
ATOM 3973 O O . THR B 1 264 ? -3.076 -8.367 -11.422 1 98.75 264 THR B O 1
ATOM 3976 N N . TRP B 1 265 ? -1.22 -7.516 -12.43 1 98.88 265 TRP B N 1
ATOM 3977 C CA . TRP B 1 265 ? -0.534 -8.805 -12.438 1 98.88 265 TRP B CA 1
ATOM 3978 C C . TRP B 1 265 ? 0.978 -8.617 -12.367 1 98.88 265 TRP B C 1
ATOM 3980 O O . TRP B 1 265 ? 1.492 -7.539 -12.68 1 98.88 265 TRP B O 1
ATOM 3990 N N . GLY B 1 266 ? 1.602 -9.609 -11.852 1 98.81 266 GLY B N 1
ATOM 3991 C CA . GLY B 1 266 ? 3.053 -9.578 -11.766 1 98.81 266 GLY B CA 1
ATOM 3992 C C . GLY B 1 266 ? 3.66 -10.938 -11.453 1 98.81 266 GLY B C 1
ATOM 3993 O O . GLY B 1 266 ? 2.957 -11.859 -11.031 1 98.81 266 GLY B O 1
ATOM 3994 N N . SER B 1 267 ? 4.906 -11.07 -11.789 1 98.94 267 SER B N 1
ATOM 3995 C CA . SER B 1 267 ? 5.684 -12.281 -11.547 1 98.94 267 SER B CA 1
ATOM 3996 C C . SER B 1 267 ? 7.027 -11.953 -10.906 1 98.94 267 SER B C 1
ATOM 3998 O O . SER B 1 267 ? 7.586 -10.875 -11.125 1 98.94 267 SER B O 1
ATOM 4000 N N . ALA B 1 268 ? 7.445 -12.797 -10.07 1 98.94 268 ALA B N 1
ATOM 4001 C CA . ALA B 1 268 ? 8.766 -12.727 -9.445 1 98.94 268 ALA B CA 1
ATOM 4002 C C . ALA B 1 268 ? 9.492 -14.07 -9.539 1 98.94 268 ALA B C 1
ATOM 4004 O O . ALA B 1 268 ? 8.891 -15.125 -9.328 1 98.94 268 ALA B O 1
ATOM 4005 N N . ILE B 1 269 ? 10.734 -14.023 -9.969 1 98.88 269 ILE B N 1
ATOM 4006 C CA . ILE B 1 269 ? 11.617 -15.188 -9.914 1 98.88 269 ILE B CA 1
ATOM 4007 C C . ILE B 1 269 ? 12.461 -15.141 -8.648 1 98.88 269 ILE B C 1
ATOM 4009 O O . ILE B 1 269 ? 13.32 -14.266 -8.5 1 98.88 269 ILE B O 1
ATOM 4013 N N . ILE B 1 270 ? 12.195 -16.141 -7.762 1 98.69 270 ILE B N 1
ATOM 4014 C CA . ILE B 1 270 ? 12.812 -16.047 -6.445 1 98.69 270 ILE B CA 1
ATOM 4015 C C . ILE B 1 270 ? 13.523 -17.359 -6.109 1 98.69 270 ILE B C 1
ATOM 4017 O O . ILE B 1 270 ? 13.148 -18.422 -6.605 1 98.69 270 ILE B O 1
ATOM 4021 N N . ARG B 1 271 ? 14.484 -17.266 -5.312 1 98.38 271 ARG B N 1
ATOM 4022 C CA . ARG B 1 271 ? 15.125 -18.422 -4.703 1 98.38 271 ARG B CA 1
ATOM 4023 C C . ARG B 1 271 ? 14.727 -18.562 -3.238 1 98.38 271 ARG B C 1
ATOM 4025 O O . ARG B 1 271 ? 14.852 -17.609 -2.461 1 98.38 271 ARG B O 1
ATOM 4032 N N . TRP B 1 272 ? 14.266 -19.734 -2.908 1 97.5 272 TRP B N 1
ATOM 4033 C CA . TRP B 1 272 ? 13.852 -20 -1.532 1 97.5 272 TRP B CA 1
ATOM 4034 C C . TRP B 1 272 ? 15.062 -20.297 -0.653 1 97.5 272 TRP B C 1
ATOM 4036 O O . TRP B 1 272 ? 15.984 -21 -1.067 1 97.5 272 TRP B O 1
ATOM 4046 N N . ARG B 1 273 ? 15.039 -19.656 0.503 1 92.12 273 ARG B N 1
ATOM 4047 C CA . ARG B 1 273 ? 16.078 -19.922 1.484 1 92.12 273 ARG B CA 1
ATOM 4048 C C . ARG B 1 273 ? 15.492 -20.453 2.789 1 92.12 273 ARG B C 1
ATOM 4050 O O . ARG B 1 273 ? 14.414 -20.016 3.201 1 92.12 273 ARG B O 1
#

pLDDT: mean 92.59, std 14.22, range [31.72, 98.94]

Organism: Brassica napus (NCBI:txid3708)

Nearest PDB structures (foldseek):
  4dfe-assembly1_D  TM=9.538E-01  e=1.505E-30  Paraburkholderia xenovorans LB400
  4dfe-assembly2_C  TM=9.535E-01  e=1.820E-30  Paraburkholderia xenovorans LB400
  2x3e-assembly1_B  TM=9.418E-01  e=1.222E-27  Pseudomonas aeruginosa
  1ub7-assembly2_C  TM=9.156E-01  e=2.959E-27  Thermus thermophilus HB8
  4x0o-assembly3_E  TM=8.971E-01  e=1.398E-25  Vibrio cholerae O1 biovar El Tor str. N16961

Radius of gyration: 23.19 Å; Cα contacts (8 Å, |Δi|>4): 1377; chains: 2; bounding box: 68×64×45 Å

Secondary structure (DSSP, 8-state):
-----GGG--EEEEE-SS-SBTT-SHHHHHHHHT--S--EEEEEE-GGGHHHHHHHHHHHHHHHH---EEEEEEEEEGGGG--TT-TTTTTTB-EEEEEEEEE---GGG--EEEEEEEE-GGGGGGEE-BEE---------SS--SS-SPSPPPPEEPPPEE-HHHHHHHHHHHHHHHHHHHHHHHT--GGG-SEEEE--S-HHHHHHHHHHTT--GGGEE--HHHH-B-GGGHHHHHHHHHHHTTSS-TT-EEEEEEEETTTEEEEEEEE--/-----GGG--EEEEE-SS-SBTT-SHHHHHHHHT--S--EEEEEE-GGGHHHHHHHHHHHHHHHH---EEEEEEEEEGGGG--TT-TTTTTTB-EEEEEEEEE---GGG--EEEEEEEE-GGGGGGEE-BEE---------SS--SS-SPSPPPPEEPPPEE-HHHHHHHHHHHHHHHHHHHHHHHT--GGG-SEEEE--S-HHHHHHHHHHTT--GGGEE--HHHH-B-GGGHHHHHHHHHHHTTSS-TT-EEEEEEEETTTEEEEEEEE--